Protein AF-0000000082281741 (afdb_homodimer)

Nearest PDB structures (foldseek):
  3d2l-assembly1_A  TM=8.252E-01  e=4.828E-19  Exiguobacterium sibiricum 255-15
  1y8c-assembly1_A  TM=8.199E-01  e=1.446E-18  Clostridium acetobutylicum ATCC 824
  4hh4-assembly1_D  TM=7.734E-01  e=7.490E-18  Streptomyces caelestis
  4hgy-assembly1_E  TM=8.085E-01  e=3.233E-17  Streptomyces caelestis
  3tma-assembly1_A  TM=6.496E-01  e=1.385E-07  Thermus thermophilus HB27

Solvent-accessible surface area (backbone atoms only — not comparable to full-atom values): 29990 Å² total; per-residue (Å²): 108,60,64,60,56,50,52,73,56,59,83,57,60,48,65,55,32,36,50,36,56,47,47,58,45,9,74,76,45,87,66,43,61,48,59,26,37,34,33,42,65,28,58,58,28,59,53,54,50,44,30,46,60,70,61,61,26,74,32,30,35,32,28,21,68,48,63,66,26,46,58,53,24,51,54,51,33,61,72,63,34,94,57,49,81,36,53,43,76,44,73,37,48,69,50,72,52,86,68,91,64,67,24,37,30,36,36,31,46,90,34,48,63,21,63,44,63,44,69,68,44,46,50,35,21,44,41,40,49,50,72,26,38,37,88,63,13,32,39,39,38,30,33,66,25,33,58,52,52,32,35,40,82,63,46,62,61,43,63,54,74,42,78,32,60,41,101,82,68,44,80,42,26,37,37,38,36,32,47,42,43,79,78,41,51,68,40,53,64,66,31,33,28,42,33,30,38,34,41,36,35,29,34,54,64,74,75,71,66,72,75,80,81,73,85,76,73,69,60,63,42,75,75,44,77,47,76,46,75,44,67,32,26,67,64,46,53,60,39,49,44,52,55,28,48,71,42,44,26,39,68,75,46,71,24,1,39,68,44,86,90,34,46,50,80,35,85,88,66,26,64,24,33,27,39,37,28,30,39,46,69,77,79,68,73,80,118,106,59,67,60,55,50,53,73,57,59,82,56,60,49,67,55,30,36,51,36,56,46,47,58,46,10,74,76,45,86,66,44,60,48,58,26,39,37,32,41,64,28,57,59,28,60,53,54,50,44,29,46,60,70,61,60,25,75,31,30,35,30,27,21,69,48,64,67,26,46,56,53,24,52,55,51,33,61,73,63,33,94,58,47,80,36,53,43,75,44,73,39,47,69,51,70,53,85,66,90,63,67,22,37,31,37,37,32,46,90,33,48,64,22,64,43,61,45,70,69,44,46,49,35,22,44,38,40,49,52,72,27,38,37,90,62,13,32,39,38,38,33,34,65,25,33,60,53,51,30,35,39,79,63,47,60,61,44,62,53,73,41,78,33,59,42,101,84,67,44,80,42,26,37,39,37,36,34,47,42,42,80,79,40,52,68,41,52,64,66,31,31,28,42,33,31,38,34,41,37,35,29,36,54,64,74,76,71,66,72,76,79,82,74,83,75,71,70,58,64,44,75,75,42,75,47,74,45,74,44,66,31,28,67,63,45,53,60,40,50,44,50,56,29,46,72,42,42,26,40,70,75,46,70,22,1,38,68,44,83,91,35,48,50,81,35,84,86,67,26,66,24,33,27,39,36,28,30,37,46,71,78,77,73,69,74,120

Sequence (574 aa):
MPALYDLAFGYRNYEEEVEFLIEQHQLLHDGKAPQRVLELAAGPARHCLTALQQSYVPAATALDVSSEMKEYALELAEEALKDVTALEYVTADMTNFVLDTRFDSAWILLGSLQHLTTNEQVLSCLQCIHNVLEKDGTLIVELPHPREIFSLVECTRNGWEIPLEDEDGNTSGELKIVWGDDNDDFDPIRQVRQFTISMELIENDKDGDDDTKLTKSSRLGTIQSVREVVPMRHFTSQEMDVLARISGFEVVSLHGALARGVDVNDDDEAFRLVCVLQKKGKVVKSVMPALYDLAFGYRNYEEEVEFLIEQHQLLHDGKAPQRVLELAAGPARHCLTALQQSYVPAATALDVSSEMKEYALELAEEALKDVTALEYVTADMTNFVLDTRFDSAWILLGSLQHLTTNEQVLSCLQCIHNVLEKDGTLIVELPHPREIFSLVECTRNGWEIPLEDEDGNTSGELKIVWGDDNDDFDPIRQVRQFTISMELIENDKDGDDDTKLTKSSRLGTIQSVREVVPMRHFTSQEMDVLARISGFEVVSLHGALARGVDVNDDDEAFRLVCVLQKKGKVVKSV

Radius of gyration: 29.22 Å; Cα contacts (8 Å, |Δi|>4): 1217; chains: 2; bounding box: 52×99×88 Å

pLDDT: mean 83.91, std 19.67, range [17.38, 98.94]

Secondary structure (DSSP, 8-state):
-HHHHHHHTTTS-HHHHHHHHHHHHHHHTTTPPPSEEEEES-TTTHHHHHHHHTTS-SEEEEEES-HHHHHHHHHHHHHH-S-GGGEEEEE--TTS---SS-EEEEEE-TTGGGG--SHHHHHHHHHHHHHHEEEEEEEEEEEE-HHHHHTGGG---EEEEEEEEPTTS-EEEEEEEEE--TT--EETTTTEEEEEEEEEEEEE---------S-----EEEEEEEEEEEEEE---HHHHHHHHHHTTEEEEEEESSSSTT--TT-TTT--EEEEEEEE--------/-HHHHHHHTTTS-HHHHHHHHHHHHHHHTTTPPPSEEEEES-TTTHHHHHHHHTTS-SEEEEEES-HHHHHHHHHHHHHH-S-GGGEEEEE--TTS---SS-EEEEEE-TTGGGG--SHHHHHHHHHHHHHHEEEEEEEEEEEE-HHHHHTGGG---EEEEEEEEPTTS-EEEEEEEEE--TT--EETTTTEEEEEEEEEEEEE---------S-----EEEEEEEEEEEEEE---HHHHHHHHHHTTEEEEEEESSSSTT--TT-TTT--EEEEEEEE--------

Foldseek 3Di:
DLVLVVLQCVPDDLLQLLVLQQVLLCVQVVNDGKQEEEEELCQLVSNVLSCQLVVSYQAYEYEEQDPVSVVNNLVVLVVRHPDSRSYHYYNDDLLDDDDPAATQEYEYDPANLQLQQALSSLLSNLLRNLVRYDAFGKYKYKHFQCVCLVVVLPPDWDKDKDFDADPVRHRFWIKIWTWADNPWDADPVSQKTFIKIKIWTWGQPPPPPPPDPDDPPRPRDRPDIDIDTGITHHDHPVRVQVSQVVNQKHFPDWAQDSHPPGRCPDPPRRRIIMTMITGHPDPPPPD/DLVLVVLQCVPDDLLQLLVLQQVLLCVQVVNDGKQEEEEELCQLVSNVLSCQLVVSYQAYEYEEQDPVSVVNNLVVLVVRHPDSRSYHYYNDDLLDDDDPAATQEYEADPANLQLQQALSSLLSNLLRNLVRYDAFGKYKYKHFQCVCLVVVLVPDFDKDKDFDADPVRHRFWIKIWTWADNPWDADPVSQKTFIKIKIWIWGQPPPPPPPDPDDPPRPRDGPDIDIDTGITHHDDPVRVQVSQVVSQKHFPDWAQDSHPPGRCPDPPRRRIIMTMITGHPDPPPPD

Organism: NCBI:txid303405

Structure (mmCIF, N/CA/C/O backbone):
data_AF-0000000082281741-model_v1
#
loop_
_entity.id
_entity.type
_entity.pdbx_description
1 polymer 'Type 11 methyltransferase'
#
loop_
_atom_site.group_PDB
_atom_site.id
_atom_site.type_symbol
_atom_site.label_atom_id
_atom_site.label_alt_id
_atom_site.label_comp_id
_atom_site.label_asym_id
_atom_site.label_entity_id
_atom_site.label_seq_id
_atom_site.pdbx_PDB_ins_code
_atom_site.Cartn_x
_atom_site.Cartn_y
_atom_site.Cartn_z
_atom_site.occupancy
_atom_site.B_iso_or_equiv
_atom_site.auth_seq_id
_atom_site.auth_comp_id
_atom_site.auth_asym_id
_atom_site.auth_atom_id
_atom_site.pdbx_PDB_model_num
ATOM 1 N N . MET A 1 1 ? -6.793 -21.438 -27.438 1 63.88 1 MET A N 1
ATOM 2 C CA . MET A 1 1 ? -6.488 -20.234 -26.641 1 63.88 1 MET A CA 1
ATOM 3 C C . MET A 1 1 ? -5.66 -20.594 -25.422 1 63.88 1 MET A C 1
ATOM 5 O O . MET A 1 1 ? -4.625 -19.984 -25.156 1 63.88 1 MET A O 1
ATOM 9 N N . PRO A 1 2 ? -6.051 -21.781 -24.891 1 64.81 2 PRO A N 1
ATOM 10 C CA . PRO A 1 2 ? -5.234 -22.188 -23.734 1 64.81 2 PRO A CA 1
ATOM 11 C C . PRO A 1 2 ? -3.803 -22.547 -24.141 1 64.81 2 PRO A C 1
ATOM 13 O O . PRO A 1 2 ? -2.855 -22.172 -23.438 1 64.81 2 PRO A O 1
ATOM 16 N N . ALA A 1 3 ? -3.732 -23.219 -25.234 1 64.5 3 ALA A N 1
ATOM 17 C CA . ALA A 1 3 ? -2.404 -23.641 -25.672 1 64.5 3 ALA A CA 1
ATOM 18 C C . ALA A 1 3 ? -1.533 -22.422 -26 1 64.5 3 ALA A C 1
ATOM 20 O O . ALA A 1 3 ? -0.336 -22.422 -25.703 1 64.5 3 ALA A O 1
ATOM 21 N N . LEU A 1 4 ? -2.131 -21.453 -26.594 1 64.62 4 LEU A N 1
ATOM 22 C CA . LEU A 1 4 ? -1.403 -20.234 -26.953 1 64.62 4 LEU A CA 1
ATOM 23 C C . LEU A 1 4 ? -0.935 -19.5 -25.688 1 64.62 4 LEU A C 1
ATOM 25 O O . LEU A 1 4 ? 0.209 -19.047 -25.625 1 64.62 4 LEU A O 1
ATOM 29 N N . TYR A 1 5 ? -1.75 -19.484 -24.703 1 66.06 5 TYR A N 1
ATOM 30 C CA . TYR A 1 5 ? -1.398 -18.859 -23.438 1 66.06 5 TYR A CA 1
ATOM 31 C C . TYR A 1 5 ? -0.256 -19.609 -22.75 1 66.06 5 TYR A C 1
ATOM 33 O O . TYR A 1 5 ? 0.655 -18.984 -22.203 1 66.06 5 TYR A O 1
ATOM 41 N N . ASP A 1 6 ? -0.407 -20.875 -22.891 1 70.5 6 ASP A N 1
ATOM 42 C CA . ASP A 1 6 ? 0.619 -21.703 -22.266 1 70.5 6 ASP A CA 1
ATOM 43 C C . ASP A 1 6 ? 1.979 -21.484 -22.922 1 70.5 6 ASP A C 1
ATOM 45 O O . ASP A 1 6 ? 3.008 -21.469 -22.25 1 70.5 6 ASP A O 1
ATOM 49 N N . LEU A 1 7 ? 1.894 -21.312 -24.219 1 64.81 7 LEU A N 1
ATOM 50 C CA . LEU A 1 7 ? 3.117 -21.094 -24.984 1 64.81 7 LEU A CA 1
ATOM 51 C C . LEU A 1 7 ? 3.771 -19.766 -24.594 1 64.81 7 LEU A C 1
ATOM 53 O O . LEU A 1 7 ? 5 -19.656 -24.594 1 64.81 7 LEU A O 1
ATOM 57 N N . ALA A 1 8 ? 2.975 -18.875 -24.172 1 63.34 8 ALA A N 1
ATOM 58 C CA . ALA A 1 8 ? 3.473 -17.547 -23.812 1 63.34 8 ALA A CA 1
ATOM 59 C C . ALA A 1 8 ? 4.418 -17.625 -22.625 1 63.34 8 ALA A C 1
ATOM 61 O O . ALA A 1 8 ? 5.344 -16.812 -22.5 1 63.34 8 ALA A O 1
ATOM 62 N N . PHE A 1 9 ? 4.254 -18.656 -21.812 1 66.44 9 PHE A N 1
ATOM 63 C CA . PHE A 1 9 ? 5.059 -18.797 -20.594 1 66.44 9 PHE A CA 1
ATOM 64 C C . PHE A 1 9 ? 6.004 -19.984 -20.703 1 66.44 9 PHE A C 1
ATOM 66 O O . PHE A 1 9 ? 6.574 -20.422 -19.703 1 66.44 9 PHE A O 1
ATOM 73 N N . GLY A 1 10 ? 6.137 -20.516 -21.922 1 67.19 10 GLY A N 1
ATOM 74 C CA . GLY A 1 10 ? 6.941 -21.703 -22.172 1 67.19 10 GLY A CA 1
ATOM 75 C C . GLY A 1 10 ? 8.43 -21.469 -21.953 1 67.19 10 GLY A C 1
ATOM 76 O O . GLY A 1 10 ? 9.188 -22.422 -21.781 1 67.19 10 GLY A O 1
ATOM 77 N N . TYR A 1 11 ? 8.836 -20.203 -21.828 1 67.19 11 TYR A N 1
ATOM 78 C CA . TYR A 1 11 ? 10.25 -19.875 -21.688 1 67.19 11 TYR A CA 1
ATOM 79 C C . TYR A 1 11 ? 10.711 -20 -20.25 1 67.19 11 TYR A C 1
ATOM 81 O O . TYR A 1 11 ? 11.914 -19.969 -19.969 1 67.19 11 TYR A O 1
ATOM 89 N N . ARG A 1 12 ? 9.828 -20.297 -19.438 1 81.56 12 ARG A N 1
ATOM 90 C CA . ARG A 1 12 ? 10.172 -20.297 -18.016 1 81.56 12 ARG A CA 1
ATOM 91 C C . ARG A 1 12 ? 10.812 -21.625 -17.625 1 81.56 12 ARG A C 1
ATOM 93 O O . ARG A 1 12 ? 10.516 -22.672 -18.203 1 81.56 12 ARG A O 1
ATOM 100 N N . ASN A 1 13 ? 11.758 -21.578 -16.75 1 90.94 13 ASN A N 1
ATOM 101 C CA . ASN A 1 13 ? 12.367 -22.766 -16.156 1 90.94 13 ASN A CA 1
ATOM 102 C C . ASN A 1 13 ? 11.578 -23.25 -14.953 1 90.94 13 ASN A C 1
ATOM 104 O O . ASN A 1 13 ? 11.953 -22.984 -13.812 1 90.94 13 ASN A O 1
ATOM 108 N N . TYR A 1 14 ? 10.57 -24.078 -15.25 1 94.5 14 TYR A N 1
ATOM 109 C CA . TYR A 1 14 ? 9.633 -24.5 -14.219 1 94.5 14 TYR A CA 1
ATOM 110 C C . TYR A 1 14 ? 10.328 -25.375 -13.172 1 94.5 14 TYR A C 1
ATOM 112 O O . TYR A 1 14 ? 9.969 -25.328 -11.992 1 94.5 14 TYR A O 1
ATOM 120 N N . GLU A 1 15 ? 11.297 -26.172 -13.594 1 95.44 15 GLU A N 1
ATOM 121 C CA . GLU A 1 15 ? 12.016 -27 -12.648 1 95.44 15 GLU A CA 1
ATOM 122 C C . GLU A 1 15 ? 12.727 -26.156 -11.586 1 95.44 15 GLU A C 1
ATOM 124 O O . GLU A 1 15 ? 12.562 -26.391 -10.391 1 95.44 15 GLU A O 1
ATOM 129 N N . GLU A 1 16 ? 13.406 -25.172 -12.047 1 96 16 GLU A N 1
ATOM 130 C CA . GLU A 1 16 ? 14.117 -24.281 -11.125 1 96 16 GLU A CA 1
ATOM 131 C C . GLU A 1 16 ? 13.148 -23.516 -10.242 1 96 16 GLU A C 1
ATOM 133 O O . GLU A 1 16 ? 13.391 -23.344 -9.047 1 96 16 GLU A O 1
ATOM 138 N N . GLU A 1 17 ? 12.117 -23.031 -10.844 1 97.75 17 GLU A N 1
ATOM 139 C CA . GLU A 1 17 ? 11.125 -22.25 -10.102 1 97.75 17 GLU A CA 1
ATOM 140 C C . GLU A 1 17 ? 10.461 -23.094 -9.016 1 97.75 17 GLU A C 1
ATOM 142 O O . GLU A 1 17 ? 10.289 -22.641 -7.883 1 97.75 17 GLU A O 1
ATOM 147 N N . VAL A 1 18 ? 10.148 -24.312 -9.359 1 98.25 18 VAL A N 1
ATOM 148 C CA . VAL A 1 18 ? 9.492 -25.188 -8.398 1 98.25 18 VAL A CA 1
ATOM 149 C C . VAL A 1 18 ? 10.469 -25.562 -7.285 1 98.25 18 VAL A C 1
ATOM 151 O O . VAL A 1 18 ? 10.094 -25.625 -6.113 1 98.25 18 VAL A O 1
ATOM 154 N N . GLU A 1 19 ? 11.734 -25.797 -7.66 1 97.94 19 GLU A N 1
ATOM 155 C CA . GLU A 1 19 ? 12.75 -26.062 -6.641 1 97.94 19 GLU A CA 1
ATOM 156 C C . GLU A 1 19 ? 12.812 -24.906 -5.629 1 97.94 19 GLU A C 1
ATOM 158 O O . GLU A 1 19 ? 12.891 -25.141 -4.422 1 97.94 19 GLU A O 1
ATOM 163 N N . PHE A 1 20 ? 12.805 -23.734 -6.137 1 98.38 20 PHE A N 1
ATOM 164 C CA . PHE A 1 20 ? 12.812 -22.547 -5.281 1 98.38 20 PHE A CA 1
ATOM 165 C C . PHE A 1 20 ? 11.602 -22.531 -4.359 1 98.38 20 PHE A C 1
ATOM 167 O O . PHE A 1 20 ? 11.734 -22.297 -3.156 1 98.38 20 PHE A O 1
ATOM 174 N N . LEU A 1 21 ? 10.406 -22.75 -4.91 1 98.75 21 LEU A N 1
ATOM 175 C CA . LEU A 1 21 ? 9.172 -22.734 -4.141 1 98.75 21 LEU A CA 1
ATOM 176 C C . LEU A 1 21 ? 9.234 -23.75 -3.004 1 98.75 21 LEU A C 1
ATOM 178 O O . LEU A 1 21 ? 8.891 -23.438 -1.862 1 98.75 21 LEU A O 1
ATOM 182 N N . ILE A 1 22 ? 9.688 -24.969 -3.34 1 98.62 22 ILE A N 1
ATOM 183 C CA . ILE A 1 22 ? 9.781 -26.062 -2.369 1 98.62 22 ILE A CA 1
ATOM 184 C C . ILE A 1 22 ? 10.805 -25.703 -1.292 1 98.62 22 ILE A C 1
ATOM 186 O O . ILE A 1 22 ? 10.547 -25.875 -0.099 1 98.62 22 ILE A O 1
ATOM 190 N N . GLU A 1 23 ? 11.875 -25.156 -1.721 1 98.31 23 GLU A N 1
ATOM 191 C CA . GLU A 1 23 ? 12.953 -24.797 -0.797 1 98.31 23 GLU A CA 1
ATOM 192 C C . GLU A 1 23 ? 12.492 -23.719 0.195 1 98.31 23 GLU A C 1
ATOM 194 O O . GLU A 1 23 ? 12.844 -23.781 1.375 1 98.31 23 GLU A O 1
ATOM 199 N N . GLN A 1 24 ? 11.766 -22.734 -0.29 1 98.25 24 GLN A N 1
ATOM 200 C CA . GLN A 1 24 ? 11.281 -21.688 0.598 1 98.25 24 GLN A CA 1
ATOM 201 C C . GLN A 1 24 ? 10.383 -22.25 1.69 1 98.25 24 GLN A C 1
ATOM 203 O O . GLN A 1 24 ? 10.438 -21.812 2.84 1 98.25 24 GLN A O 1
ATOM 208 N N . HIS A 1 25 ? 9.547 -23.188 1.324 1 98.38 25 HIS A N 1
ATOM 209 C CA . HIS A 1 25 ? 8.727 -23.859 2.328 1 98.38 25 HIS A CA 1
ATOM 210 C C . HIS A 1 25 ? 9.594 -24.641 3.305 1 98.38 25 HIS A C 1
ATOM 212 O O . HIS A 1 25 ? 9.391 -24.562 4.52 1 98.38 25 HIS A O 1
ATOM 218 N N . GLN A 1 26 ? 10.57 -25.375 2.803 1 98.12 26 GLN A N 1
ATOM 219 C CA . GLN A 1 26 ? 11.43 -26.219 3.619 1 98.12 26 GLN A CA 1
ATOM 220 C C . GLN A 1 26 ? 12.195 -25.391 4.648 1 98.12 26 GLN A C 1
ATOM 222 O O . GLN A 1 26 ? 12.398 -25.844 5.777 1 98.12 26 GLN A O 1
ATOM 227 N N . LEU A 1 27 ? 12.633 -24.25 4.227 1 97.38 27 LEU A N 1
ATOM 228 C CA . LEU A 1 27 ? 13.391 -23.375 5.113 1 97.38 27 LEU A CA 1
ATOM 229 C C . LEU A 1 27 ? 12.586 -23.031 6.359 1 97.38 27 LEU A C 1
ATOM 231 O O . LEU A 1 27 ? 13.148 -22.828 7.434 1 97.38 27 LEU A O 1
ATOM 235 N N . LEU A 1 28 ? 11.242 -23.031 6.219 1 96.81 28 LEU A N 1
ATOM 236 C CA . LEU A 1 28 ? 10.375 -22.625 7.316 1 96.81 28 LEU A CA 1
ATOM 237 C C . LEU A 1 28 ? 9.82 -23.828 8.055 1 96.81 28 LEU A C 1
ATOM 239 O O . LEU A 1 28 ? 9.117 -23.688 9.055 1 96.81 28 LEU A O 1
ATOM 243 N N . HIS A 1 29 ? 10.133 -25.031 7.516 1 97.12 29 HIS A N 1
ATOM 244 C CA . HIS A 1 29 ? 9.547 -26.234 8.086 1 97.12 29 HIS A CA 1
ATOM 245 C C . HIS A 1 29 ? 10.609 -27.297 8.352 1 97.12 29 HIS A C 1
ATOM 247 O O . HIS A 1 29 ? 10.398 -28.484 8.086 1 97.12 29 HIS A O 1
ATOM 253 N N . ASP A 1 30 ? 11.75 -26.891 8.852 1 96.44 30 ASP A N 1
ATOM 254 C CA . ASP A 1 30 ? 12.836 -27.766 9.297 1 96.44 30 ASP A CA 1
ATOM 255 C C . ASP A 1 30 ? 13.242 -28.75 8.203 1 96.44 30 ASP A C 1
ATOM 257 O O . ASP A 1 30 ? 13.422 -29.938 8.461 1 96.44 30 ASP A O 1
ATOM 261 N N . GLY A 1 31 ? 13.148 -28.266 6.977 1 96.62 31 GLY A N 1
ATOM 262 C CA . GLY A 1 31 ? 13.633 -29.062 5.855 1 96.62 31 GLY A CA 1
ATOM 263 C C . GLY A 1 31 ? 12.578 -29.984 5.281 1 96.62 31 GLY A C 1
ATOM 264 O O . GLY A 1 31 ? 12.82 -30.672 4.285 1 96.62 31 GLY A O 1
ATOM 265 N N . LYS A 1 32 ? 11.414 -29.969 5.859 1 97.12 32 LYS A N 1
ATOM 266 C CA . LYS A 1 32 ? 10.352 -30.859 5.391 1 97.12 32 LYS A CA 1
ATOM 267 C C . LYS A 1 32 ? 9.641 -30.266 4.176 1 97.12 32 LYS A C 1
ATOM 269 O O . LYS A 1 32 ? 9.234 -29.094 4.195 1 97.12 32 LYS A O 1
ATOM 274 N N . ALA A 1 33 ? 9.547 -31.047 3.148 1 97.31 33 ALA A N 1
ATOM 275 C CA . ALA A 1 33 ? 8.828 -30.625 1.95 1 97.31 33 ALA A CA 1
ATOM 276 C C . ALA A 1 33 ? 7.32 -30.594 2.199 1 97.31 33 ALA A C 1
ATOM 278 O O . ALA A 1 33 ? 6.82 -31.297 3.084 1 97.31 33 ALA A O 1
ATOM 279 N N . PRO A 1 34 ? 6.645 -29.766 1.442 1 98.44 34 PRO A N 1
ATOM 280 C CA . PRO A 1 34 ? 5.184 -29.812 1.561 1 98.44 34 PRO A CA 1
ATOM 281 C C . PRO A 1 34 ? 4.594 -31.125 1.049 1 98.44 34 PRO A C 1
ATOM 283 O O . PRO A 1 34 ? 5.09 -31.688 0.069 1 98.44 34 PRO A O 1
ATOM 286 N N . GLN A 1 35 ? 3.582 -31.562 1.74 1 98.12 35 GLN A N 1
ATOM 287 C CA . GLN A 1 35 ? 2.902 -32.781 1.328 1 98.12 35 GLN A CA 1
ATOM 288 C C . GLN A 1 35 ? 1.848 -32.5 0.264 1 98.12 35 GLN A C 1
ATOM 290 O O . GLN A 1 35 ? 1.631 -33.312 -0.639 1 98.12 35 GLN A O 1
ATOM 295 N N . ARG A 1 36 ? 1.188 -31.391 0.417 1 98.56 36 ARG A N 1
ATOM 296 C CA . ARG A 1 36 ? 0.162 -30.953 -0.524 1 98.56 36 ARG A CA 1
ATOM 297 C C . ARG A 1 36 ? 0.312 -29.469 -0.847 1 98.56 36 ARG A C 1
ATOM 299 O O . ARG A 1 36 ? 0.485 -28.656 0.055 1 98.56 36 ARG A O 1
ATOM 306 N N . VAL A 1 37 ? 0.278 -29.141 -2.1 1 98.88 37 VAL A N 1
ATOM 307 C CA . VAL A 1 37 ? 0.406 -27.75 -2.502 1 98.88 37 VAL A CA 1
ATOM 308 C C . VAL A 1 37 ? -0.838 -27.312 -3.273 1 98.88 37 VAL A C 1
ATOM 310 O O . VAL A 1 37 ? -1.529 -28.156 -3.865 1 98.88 37 VAL A O 1
ATOM 313 N N . LEU A 1 38 ? -1.163 -26.047 -3.154 1 98.94 38 LEU A N 1
ATOM 314 C CA . LEU A 1 38 ? -2.266 -25.422 -3.865 1 98.94 38 LEU A CA 1
ATOM 315 C C . LEU A 1 38 ? -1.756 -24.312 -4.785 1 98.94 38 LEU A C 1
ATOM 317 O O . LEU A 1 38 ? -1.051 -23.406 -4.336 1 98.94 38 LEU A O 1
ATOM 321 N N . GLU A 1 39 ? -1.978 -24.438 -6.047 1 98.88 39 GLU A N 1
ATOM 322 C CA . GLU A 1 39 ? -1.664 -23.375 -6.996 1 98.88 39 GLU A CA 1
ATOM 323 C C . GLU A 1 39 ? -2.928 -22.641 -7.441 1 98.88 39 GLU A C 1
ATOM 325 O O . GLU A 1 39 ? -3.84 -23.25 -8 1 98.88 39 GLU A O 1
ATOM 330 N N . LEU A 1 40 ? -3.012 -21.344 -7.102 1 98.75 40 LEU A N 1
ATOM 331 C CA . LEU A 1 40 ? -4.16 -20.531 -7.48 1 98.75 40 LEU A CA 1
ATOM 332 C C . LEU A 1 40 ? -3.896 -19.797 -8.797 1 98.75 40 LEU A C 1
ATOM 334 O O . LEU A 1 40 ? -2.758 -19.406 -9.078 1 98.75 40 LEU A O 1
ATOM 338 N N . ALA A 1 41 ? -5.059 -19.516 -9.547 1 97.62 41 ALA A N 1
ATOM 339 C CA . ALA A 1 41 ? -4.918 -18.969 -10.891 1 97.62 41 ALA A CA 1
ATOM 340 C C . ALA A 1 41 ? -3.875 -19.734 -11.695 1 97.62 41 ALA A C 1
ATOM 342 O O . ALA A 1 41 ? -2.963 -19.141 -12.273 1 97.62 41 ALA A O 1
ATOM 343 N N . ALA A 1 42 ? -4.066 -21.047 -11.812 1 97 42 ALA A N 1
ATOM 344 C CA . ALA A 1 42 ? -2.998 -21.984 -12.172 1 97 42 ALA A CA 1
ATOM 345 C C . ALA A 1 42 ? -2.832 -22.062 -13.688 1 97 42 ALA A C 1
ATOM 347 O O . ALA A 1 42 ? -1.812 -22.547 -14.18 1 97 42 ALA A O 1
ATOM 348 N N . GLY A 1 43 ? -3.836 -21.641 -14.461 1 94.5 43 GLY A N 1
ATOM 349 C CA . GLY A 1 43 ? -3.771 -21.891 -15.891 1 94.5 43 GLY A CA 1
ATOM 350 C C . GLY A 1 43 ? -3.537 -23.344 -16.234 1 94.5 43 GLY A C 1
ATOM 351 O O . GLY A 1 43 ? -4.277 -24.219 -15.773 1 94.5 43 GLY A O 1
ATOM 352 N N . PRO A 1 44 ? -2.506 -23.656 -16.906 1 92.81 44 PRO A N 1
ATOM 353 C CA . PRO A 1 44 ? -2.23 -25.047 -17.234 1 92.81 44 PRO A CA 1
ATOM 354 C C . PRO A 1 44 ? -1.545 -25.797 -16.094 1 92.81 44 PRO A C 1
ATOM 356 O O . PRO A 1 44 ? -1.145 -26.953 -16.266 1 92.81 44 PRO A O 1
ATOM 359 N N . ALA A 1 45 ? -1.338 -25.172 -14.977 1 96.19 45 ALA A N 1
ATOM 360 C CA . ALA A 1 45 ? -0.827 -25.766 -13.742 1 96.19 45 ALA A CA 1
ATOM 361 C C . ALA A 1 45 ? 0.588 -26.312 -13.938 1 96.19 45 ALA A C 1
ATOM 363 O O . ALA A 1 45 ? 0.92 -27.391 -13.445 1 96.19 45 ALA A O 1
ATOM 364 N N . ARG A 1 46 ? 1.416 -25.562 -14.648 1 95.19 46 ARG A N 1
ATOM 365 C CA . ARG A 1 46 ? 2.758 -26.031 -14.984 1 95.19 46 ARG A CA 1
ATOM 366 C C . ARG A 1 46 ? 3.605 -26.203 -13.734 1 95.19 46 ARG A C 1
ATOM 368 O O . ARG A 1 46 ? 4.418 -27.141 -13.664 1 95.19 46 ARG A O 1
ATOM 375 N N . HIS A 1 47 ? 3.441 -25.359 -12.742 1 97.81 47 HIS A N 1
ATOM 376 C CA . HIS A 1 47 ? 4.242 -25.484 -11.531 1 97.81 47 HIS A CA 1
ATOM 377 C C . HIS A 1 47 ? 3.826 -26.703 -10.719 1 97.81 47 HIS A C 1
ATOM 379 O O . HIS A 1 47 ? 4.68 -27.469 -10.273 1 97.81 47 HIS A O 1
ATOM 385 N N . CYS A 1 48 ? 2.529 -26.938 -10.539 1 97.56 48 CYS A N 1
ATOM 386 C CA . CYS A 1 48 ? 2.045 -28.141 -9.859 1 97.56 48 CYS A CA 1
ATOM 387 C C . CYS A 1 48 ? 2.48 -29.391 -10.594 1 97.56 48 CYS A C 1
ATOM 389 O O . CYS A 1 48 ? 2.947 -30.359 -9.969 1 97.56 48 CYS A O 1
ATOM 391 N N . LEU A 1 49 ? 2.312 -29.375 -11.914 1 97.25 49 LEU A N 1
ATOM 392 C CA . LEU A 1 49 ? 2.674 -30.531 -12.719 1 97.25 49 LEU A CA 1
ATOM 393 C C . LEU A 1 49 ? 4.156 -30.859 -12.562 1 97.25 49 LEU A C 1
ATOM 395 O O . LEU A 1 49 ? 4.52 -32.031 -12.375 1 97.25 49 LEU A O 1
ATOM 399 N N . THR A 1 50 ? 4.973 -29.797 -12.617 1 97.12 50 THR A N 1
ATOM 400 C CA . THR A 1 50 ? 6.414 -29.984 -12.461 1 97.12 50 THR A CA 1
ATOM 401 C C . THR A 1 50 ? 6.742 -30.516 -11.07 1 97.12 50 THR A C 1
ATOM 403 O O . THR A 1 50 ? 7.566 -31.422 -10.93 1 97.12 50 THR A O 1
ATOM 406 N N . ALA A 1 51 ? 6.117 -30.016 -10.039 1 98.19 51 ALA A N 1
ATOM 407 C CA . ALA A 1 51 ? 6.348 -30.469 -8.672 1 98.19 51 ALA A CA 1
ATOM 408 C C . ALA A 1 51 ? 6.02 -31.953 -8.516 1 98.19 51 ALA A C 1
ATOM 410 O O . ALA A 1 51 ? 6.754 -32.688 -7.863 1 98.19 51 ALA A O 1
ATOM 411 N N . LEU A 1 52 ? 4.906 -32.375 -9.133 1 98.12 52 LEU A N 1
ATOM 412 C CA . LEU A 1 52 ? 4.469 -33.75 -9.078 1 98.12 52 LEU A CA 1
ATOM 413 C C . LEU A 1 52 ? 5.395 -34.656 -9.898 1 98.12 52 LEU A C 1
ATOM 415 O O . LEU A 1 52 ? 5.793 -35.719 -9.438 1 98.12 52 LEU A O 1
ATOM 419 N N . GLN A 1 53 ? 5.73 -34.188 -11.07 1 96.25 53 GLN A N 1
ATOM 420 C CA . GLN A 1 53 ? 6.574 -34.938 -11.984 1 96.25 53 GLN A CA 1
ATOM 421 C C . GLN A 1 53 ? 7.938 -35.219 -11.359 1 96.25 53 GLN A C 1
ATOM 423 O O . GLN A 1 53 ? 8.484 -36.312 -11.516 1 96.25 53 GLN A O 1
ATOM 428 N N . GLN A 1 54 ? 8.453 -34.25 -10.656 1 95.31 54 GLN A N 1
ATOM 429 C CA . GLN A 1 54 ? 9.773 -34.344 -10.039 1 95.31 54 GLN A CA 1
ATOM 430 C C . GLN A 1 54 ? 9.68 -35 -8.664 1 95.31 54 GLN A C 1
ATOM 432 O O . GLN A 1 54 ? 10.688 -35.156 -7.973 1 95.31 54 GLN A O 1
ATOM 437 N N . SER A 1 55 ? 8.531 -35.375 -8.258 1 96.25 55 SER A N 1
ATOM 438 C CA . SER A 1 55 ? 8.25 -36.031 -6.992 1 96.25 55 SER A CA 1
ATOM 439 C C . SER A 1 55 ? 8.648 -35.156 -5.809 1 96.25 55 SER A C 1
ATOM 441 O O . SER A 1 55 ? 9.141 -35.656 -4.797 1 96.25 55 SER A O 1
ATOM 443 N N . TYR A 1 56 ? 8.57 -33.844 -6.051 1 96.25 56 TYR A N 1
ATOM 444 C CA . TYR A 1 56 ? 8.828 -32.906 -4.945 1 96.25 56 TYR A CA 1
ATOM 445 C C . TYR A 1 56 ? 7.672 -32.938 -3.947 1 96.25 56 TYR A C 1
ATOM 447 O O . TYR A 1 56 ? 7.867 -32.625 -2.764 1 96.25 56 TYR A O 1
ATOM 455 N N . VAL A 1 57 ? 6.453 -33.156 -4.441 1 97.56 57 VAL A N 1
ATOM 456 C CA . VAL A 1 57 ? 5.258 -33.25 -3.609 1 97.56 57 VAL A CA 1
ATOM 457 C C . VAL A 1 57 ? 4.422 -34.469 -4.035 1 97.56 57 VAL A C 1
ATOM 459 O O . VAL A 1 57 ? 4.391 -34.812 -5.215 1 97.56 57 VAL A O 1
ATOM 462 N N . PRO A 1 58 ? 3.758 -35.062 -3.086 1 97.56 58 PRO A N 1
ATOM 463 C CA . PRO A 1 58 ? 2.945 -36.219 -3.438 1 97.56 58 PRO A CA 1
ATOM 464 C C . PRO A 1 58 ? 1.598 -35.844 -4.047 1 97.56 58 PRO A C 1
ATOM 466 O O . PRO A 1 58 ? 1.012 -36.625 -4.797 1 97.56 58 PRO A O 1
ATOM 469 N N . ALA A 1 59 ? 1.097 -34.625 -3.684 1 98.25 59 ALA A N 1
ATOM 470 C CA . ALA A 1 59 ? -0.224 -34.25 -4.16 1 98.25 59 ALA A CA 1
ATOM 471 C C . ALA A 1 59 ? -0.288 -32.719 -4.391 1 98.25 59 ALA A C 1
ATOM 473 O O . ALA A 1 59 ? 0.342 -31.953 -3.662 1 98.25 59 ALA A O 1
ATOM 474 N N . ALA A 1 60 ? -1.021 -32.375 -5.363 1 98.62 60 ALA A N 1
ATOM 475 C CA . ALA A 1 60 ? -1.189 -30.953 -5.695 1 98.62 60 ALA A CA 1
ATOM 476 C C . ALA A 1 60 ? -2.609 -30.672 -6.176 1 98.62 60 ALA A C 1
ATOM 478 O O . ALA A 1 60 ? -3.266 -31.547 -6.746 1 98.62 60 ALA A O 1
ATOM 479 N N . THR A 1 61 ? -3.092 -29.531 -5.852 1 98.81 61 THR A N 1
ATOM 480 C CA . THR A 1 61 ? -4.352 -29.016 -6.371 1 98.81 61 THR A CA 1
ATOM 481 C C . THR A 1 61 ? -4.129 -27.719 -7.145 1 98.81 61 THR A C 1
ATOM 483 O O . THR A 1 61 ? -3.4 -26.844 -6.688 1 98.81 61 THR A O 1
ATOM 486 N N . ALA A 1 62 ? -4.625 -27.688 -8.312 1 98.62 62 ALA A N 1
ATOM 487 C CA . ALA A 1 62 ? -4.645 -26.469 -9.117 1 98.62 62 ALA A CA 1
ATOM 488 C C . ALA A 1 62 ? -6.047 -25.875 -9.172 1 98.62 62 ALA A C 1
ATOM 490 O O . ALA A 1 62 ? -7.039 -26.594 -9.242 1 98.62 62 ALA A O 1
ATOM 491 N N . LEU A 1 63 ? -6.121 -24.578 -9.07 1 98.56 63 LEU A N 1
ATOM 492 C CA . LEU A 1 63 ? -7.402 -23.875 -9.078 1 98.56 63 LEU A CA 1
ATOM 493 C C . LEU A 1 63 ? -7.387 -22.734 -10.094 1 98.56 63 LEU A C 1
ATOM 495 O O . LEU A 1 63 ? -6.445 -21.938 -10.125 1 98.56 63 LEU A O 1
ATOM 499 N N . ASP A 1 64 ? -8.336 -22.703 -10.984 1 97.38 64 ASP A N 1
ATOM 500 C CA . ASP A 1 64 ? -8.516 -21.641 -11.969 1 97.38 64 ASP A CA 1
ATOM 501 C C . ASP A 1 64 ? -9.992 -21.469 -12.328 1 97.38 64 ASP A C 1
ATOM 503 O O . ASP A 1 64 ? -10.766 -22.422 -12.258 1 97.38 64 ASP A O 1
ATOM 507 N N . VAL A 1 65 ? -10.297 -20.234 -12.688 1 95.94 65 VAL A N 1
ATOM 508 C CA . VAL A 1 65 ? -11.695 -19.953 -13.008 1 95.94 65 VAL A CA 1
ATOM 509 C C . VAL A 1 65 ? -12.039 -20.516 -14.383 1 95.94 65 VAL A C 1
ATOM 511 O O . VAL A 1 65 ? -13.211 -20.766 -14.68 1 95.94 65 VAL A O 1
ATOM 514 N N . SER A 1 66 ? -11.086 -20.797 -15.227 1 91.25 66 SER A N 1
ATOM 515 C CA . SER A 1 66 ? -11.297 -21.188 -16.609 1 91.25 66 SER A CA 1
ATOM 516 C C . SER A 1 66 ? -11.445 -22.703 -16.734 1 91.25 66 SER A C 1
ATOM 518 O O . SER A 1 66 ? -10.492 -23.453 -16.516 1 91.25 66 SER A O 1
ATOM 520 N N . SER A 1 67 ? -12.562 -23.156 -17.25 1 92 67 SER A N 1
ATOM 521 C CA . SER A 1 67 ? -12.789 -24.578 -17.484 1 92 67 SER A CA 1
ATOM 522 C C . SER A 1 67 ? -11.93 -25.109 -18.625 1 92 67 SER A C 1
ATOM 524 O O . SER A 1 67 ? -11.523 -26.266 -18.625 1 92 67 SER A O 1
ATOM 526 N N . GLU A 1 68 ? -11.711 -24.25 -19.562 1 87.56 68 GLU A N 1
ATOM 527 C CA . GLU A 1 68 ? -10.852 -24.625 -20.688 1 87.56 68 GLU A CA 1
ATOM 528 C C . GLU A 1 68 ? -9.438 -24.953 -20.203 1 87.56 68 GLU A C 1
ATOM 530 O O . GLU A 1 68 ? -8.805 -25.875 -20.703 1 87.56 68 GLU A O 1
ATOM 535 N N . MET A 1 69 ? -8.984 -24.172 -19.312 1 91 69 MET A N 1
ATOM 536 C CA . MET A 1 69 ? -7.656 -24.422 -18.766 1 91 69 MET A CA 1
ATOM 537 C C . MET A 1 69 ? -7.613 -25.734 -18.016 1 91 69 MET A C 1
ATOM 539 O O . MET A 1 69 ? -6.613 -26.469 -18.062 1 91 69 MET A O 1
ATOM 543 N N . LYS A 1 70 ? -8.703 -26.062 -17.312 1 93.81 70 LYS A N 1
ATOM 544 C CA . LYS A 1 70 ? -8.781 -27.344 -16.609 1 93.81 70 LYS A CA 1
ATOM 545 C C . LYS A 1 70 ? -8.586 -28.516 -17.562 1 93.81 70 LYS A C 1
ATOM 547 O O . LYS A 1 70 ? -7.762 -29.391 -17.312 1 93.81 70 LYS A O 1
ATOM 552 N N . GLU A 1 71 ? -9.336 -28.5 -18.641 1 92.31 71 GLU A N 1
ATOM 553 C CA . GLU A 1 71 ? -9.266 -29.594 -19.609 1 92.31 71 GLU A CA 1
ATOM 554 C C . GLU A 1 71 ? -7.855 -29.734 -20.172 1 92.31 71 GLU A C 1
ATOM 556 O O . GLU A 1 71 ? -7.32 -30.844 -20.266 1 92.31 71 GLU A O 1
ATOM 561 N N . TYR A 1 72 ? -7.312 -28.594 -20.484 1 90.12 72 TYR A N 1
ATOM 562 C CA . TYR A 1 72 ? -5.961 -28.578 -21.047 1 90.12 72 TYR A CA 1
ATOM 563 C C . TYR A 1 72 ? -4.953 -29.094 -20.031 1 90.12 72 TYR A C 1
ATOM 565 O O . TYR A 1 72 ? -4.082 -29.906 -20.359 1 90.12 72 TYR A O 1
ATOM 573 N N . ALA A 1 73 ? -5.062 -28.656 -18.781 1 93.25 73 ALA A N 1
ATOM 574 C CA . ALA A 1 73 ? -4.156 -29.078 -17.719 1 93.25 73 ALA A CA 1
ATOM 575 C C . ALA A 1 73 ? -4.25 -30.578 -17.469 1 93.25 73 ALA A C 1
ATOM 577 O O . ALA A 1 73 ? -3.236 -31.234 -17.234 1 93.25 73 ALA A O 1
ATOM 578 N N . LEU A 1 74 ? -5.453 -31.109 -17.531 1 94.56 74 LEU A N 1
ATOM 579 C CA . LEU A 1 74 ? -5.656 -32.531 -17.297 1 94.56 74 LEU A CA 1
ATOM 580 C C . LEU A 1 74 ? -5.055 -33.375 -18.422 1 94.56 74 LEU A C 1
ATOM 582 O O . LEU A 1 74 ? -4.531 -34.469 -18.188 1 94.56 74 LEU A O 1
ATOM 586 N N . GLU A 1 75 ? -5.133 -32.875 -19.609 1 93.19 75 GLU A N 1
ATOM 587 C CA . GLU A 1 75 ? -4.465 -33.531 -20.734 1 93.19 75 GLU A CA 1
ATOM 588 C C . GLU A 1 75 ? -2.953 -33.594 -20.516 1 93.19 75 GLU A C 1
ATOM 590 O O . GLU A 1 75 ? -2.32 -34.625 -20.734 1 93.19 75 GLU A O 1
ATOM 595 N N . LEU A 1 76 ? -2.412 -32.469 -20.125 1 91.56 76 LEU A N 1
ATOM 596 C CA . LEU A 1 76 ? -0.984 -32.406 -19.828 1 91.56 76 LEU A CA 1
ATOM 597 C C . LEU A 1 76 ? -0.613 -33.375 -18.719 1 91.56 76 LEU A C 1
ATOM 599 O O . LEU A 1 76 ? 0.431 -34.031 -18.781 1 91.56 76 LEU A O 1
ATOM 603 N N . ALA A 1 77 ? -1.451 -33.469 -17.734 1 95.5 77 ALA A N 1
ATOM 604 C CA . ALA A 1 77 ? -1.204 -34.344 -16.594 1 95.5 77 ALA A CA 1
ATOM 605 C C . ALA A 1 77 ? -1.166 -35.781 -17.016 1 95.5 77 ALA A C 1
ATOM 607 O O . ALA A 1 77 ? -0.325 -36.562 -16.531 1 95.5 77 ALA A O 1
ATOM 608 N N . GLU A 1 78 ? -2.055 -36.188 -17.859 1 95.25 78 GLU A N 1
ATOM 609 C CA . GLU A 1 78 ? -2.123 -37.562 -18.359 1 95.25 78 GLU A CA 1
ATOM 610 C C . GLU A 1 78 ? -0.826 -37.969 -19.047 1 95.25 78 GLU A C 1
ATOM 612 O O . GLU A 1 78 ? -0.392 -39.125 -18.953 1 95.25 78 GLU A O 1
ATOM 617 N N . GLU A 1 79 ? -0.288 -37.031 -19.641 1 92.69 79 GLU A N 1
ATOM 618 C CA . GLU A 1 79 ? 0.94 -37.312 -20.375 1 92.69 79 GLU A CA 1
ATOM 619 C C . GLU A 1 79 ? 2.158 -37.281 -19.453 1 92.69 79 GLU A C 1
ATOM 621 O O . GLU A 1 79 ? 3.084 -38.094 -19.625 1 92.69 79 GLU A O 1
ATOM 626 N N . ALA A 1 80 ? 2.129 -36.406 -18.531 1 92.19 80 ALA A N 1
ATOM 627 C CA . ALA A 1 80 ? 3.338 -36.094 -17.781 1 92.19 80 ALA A CA 1
ATOM 628 C C . ALA A 1 80 ? 3.43 -36.938 -16.5 1 92.19 80 ALA A C 1
ATOM 630 O O . ALA A 1 80 ? 4.527 -37.188 -16.016 1 92.19 80 ALA A O 1
ATOM 631 N N . LEU A 1 81 ? 2.295 -37.312 -15.969 1 96.25 81 LEU A N 1
ATOM 632 C CA . LEU A 1 81 ? 2.314 -37.906 -14.625 1 96.25 81 LEU A CA 1
ATOM 633 C C . LEU A 1 81 ? 2.09 -39.406 -14.688 1 96.25 81 LEU A C 1
ATOM 635 O O . LEU A 1 81 ? 1.294 -39.906 -15.492 1 96.25 81 LEU A O 1
ATOM 639 N N . LYS A 1 82 ? 2.738 -40.125 -13.852 1 92.81 82 LYS A N 1
ATOM 640 C CA . LYS A 1 82 ? 2.494 -41.531 -13.703 1 92.81 82 LYS A CA 1
ATOM 641 C C . LYS A 1 82 ? 1.142 -41.812 -13.047 1 92.81 82 LYS A C 1
ATOM 643 O O . LYS A 1 82 ? 0.436 -42.75 -13.422 1 92.81 82 LYS A O 1
ATOM 648 N N . ASP A 1 83 ? 0.878 -41 -12.047 1 94.38 83 ASP A N 1
ATOM 649 C CA . ASP A 1 83 ? -0.402 -41.031 -11.344 1 94.38 83 ASP A CA 1
ATOM 650 C C . ASP A 1 83 ? -1.159 -39.719 -11.508 1 94.38 83 ASP A C 1
ATOM 652 O O . ASP A 1 83 ? -0.939 -38.781 -10.742 1 94.38 83 ASP A O 1
ATOM 656 N N . VAL A 1 84 ? -2.047 -39.656 -12.367 1 94.56 84 VAL A N 1
ATOM 657 C CA . VAL A 1 84 ? -2.775 -38.469 -12.727 1 94.56 84 VAL A CA 1
ATOM 658 C C . VAL A 1 84 ? -3.645 -38 -11.555 1 94.56 84 VAL A C 1
ATOM 660 O O . VAL A 1 84 ? -3.967 -36.812 -11.43 1 94.56 84 VAL A O 1
ATOM 663 N N . THR A 1 85 ? -3.979 -38.938 -10.703 1 94.75 85 THR A N 1
ATOM 664 C CA . THR A 1 85 ? -4.867 -38.625 -9.594 1 94.75 85 THR A CA 1
ATOM 665 C C . THR A 1 85 ? -4.145 -37.781 -8.555 1 94.75 85 THR A C 1
ATOM 667 O O . THR A 1 85 ? -4.781 -37.188 -7.664 1 94.75 85 THR A O 1
ATOM 670 N N . ALA A 1 86 ? -2.834 -37.656 -8.664 1 97.06 86 ALA A N 1
ATOM 671 C CA . ALA A 1 86 ? -2.049 -36.844 -7.762 1 97.06 86 ALA A CA 1
ATOM 672 C C . ALA A 1 86 ? -2.354 -35.344 -7.98 1 97.06 86 ALA A C 1
ATOM 674 O O . ALA A 1 86 ? -2.076 -34.531 -7.113 1 97.06 86 ALA A O 1
ATOM 675 N N . LEU A 1 87 ? -2.879 -35.031 -9.164 1 98.12 87 LEU A N 1
ATOM 676 C CA . LEU A 1 87 ? -3.293 -33.656 -9.461 1 98.12 87 LEU A CA 1
ATOM 677 C C . LEU A 1 87 ? -4.812 -33.531 -9.414 1 98.12 87 LEU A C 1
ATOM 679 O O . LEU A 1 87 ? -5.523 -34.219 -10.148 1 98.12 87 LEU A O 1
ATOM 683 N N . GLU A 1 88 ? -5.277 -32.75 -8.531 1 98.12 88 GLU A N 1
ATOM 684 C CA . GLU A 1 88 ? -6.676 -32.312 -8.555 1 98.12 88 GLU A CA 1
ATOM 685 C C . GLU A 1 88 ? -6.824 -30.922 -9.164 1 98.12 88 GLU A C 1
ATOM 687 O O . GLU A 1 88 ? -6.094 -30 -8.797 1 98.12 88 GLU A O 1
ATOM 692 N N . TYR A 1 89 ? -7.633 -30.766 -10.133 1 97.94 89 TYR A N 1
ATOM 693 C CA . TYR A 1 89 ? -7.895 -29.453 -10.734 1 97.94 89 TYR A CA 1
ATOM 694 C C . TYR A 1 89 ? -9.312 -28.984 -10.414 1 97.94 89 TYR A C 1
ATOM 696 O O . TYR A 1 89 ? -10.281 -29.688 -10.695 1 97.94 89 TYR A O 1
ATOM 704 N N . VAL A 1 90 ? -9.453 -27.859 -9.82 1 98.12 90 VAL A N 1
ATOM 705 C CA . VAL A 1 90 ? -10.734 -27.312 -9.391 1 98.12 90 VAL A CA 1
ATOM 706 C C . VAL A 1 90 ? -11.031 -26.016 -10.156 1 98.12 90 VAL A C 1
ATOM 708 O O . VAL A 1 90 ? -10.18 -25.125 -10.242 1 98.12 90 VAL A O 1
ATOM 711 N N . THR A 1 91 ? -12.195 -25.938 -10.789 1 97.69 91 THR A N 1
ATOM 712 C CA . THR A 1 91 ? -12.641 -24.688 -11.391 1 97.69 91 THR A CA 1
ATOM 713 C C . THR A 1 91 ? -13.336 -23.812 -10.367 1 97.69 91 THR A C 1
ATOM 715 O O . THR A 1 91 ? -14.453 -24.109 -9.93 1 97.69 91 THR A O 1
ATOM 718 N N . ALA A 1 92 ? -12.711 -22.703 -9.938 1 98.19 92 ALA A N 1
ATOM 719 C CA . ALA A 1 92 ? -13.273 -21.812 -8.93 1 98.19 92 ALA A CA 1
ATOM 720 C C . ALA A 1 92 ? -12.625 -20.438 -8.992 1 98.19 92 ALA A C 1
ATOM 722 O O . ALA A 1 92 ? -11.57 -20.266 -9.609 1 98.19 92 ALA A O 1
ATOM 723 N N . ASP A 1 93 ? -13.297 -19.469 -8.438 1 98.19 93 ASP A N 1
ATOM 724 C CA . ASP A 1 93 ? -12.766 -18.125 -8.234 1 98.19 93 ASP A CA 1
ATOM 725 C C . ASP A 1 93 ? -11.836 -18.078 -7.027 1 98.19 93 ASP A C 1
ATOM 727 O O . ASP A 1 93 ? -12.203 -18.516 -5.938 1 98.19 93 ASP A O 1
ATOM 731 N N . MET A 1 94 ? -10.664 -17.516 -7.246 1 98.5 94 MET A N 1
ATOM 732 C CA . MET A 1 94 ? -9.672 -17.531 -6.172 1 98.5 94 MET A CA 1
ATOM 733 C C . MET A 1 94 ? -10.102 -16.641 -5.016 1 98.5 94 MET A C 1
ATOM 735 O O . MET A 1 94 ? -9.531 -16.703 -3.926 1 98.5 94 MET A O 1
ATOM 739 N N . THR A 1 95 ? -11.133 -15.805 -5.195 1 98.5 95 THR A N 1
ATOM 740 C CA . THR A 1 95 ? -11.594 -14.93 -4.125 1 98.5 95 THR A CA 1
ATOM 741 C C . THR A 1 95 ? -12.742 -15.578 -3.354 1 98.5 95 THR A C 1
ATOM 743 O O . THR A 1 95 ? -13.227 -15.016 -2.369 1 98.5 95 THR A O 1
ATOM 746 N N . ASN A 1 96 ? -13.211 -16.672 -3.795 1 97.81 96 ASN A N 1
ATOM 747 C CA . ASN A 1 96 ? -14.383 -17.25 -3.141 1 97.81 96 ASN A CA 1
ATOM 748 C C . ASN A 1 96 ? -14.445 -18.75 -3.346 1 97.81 96 ASN A C 1
ATOM 750 O O . ASN A 1 96 ? -15.461 -19.281 -3.812 1 97.81 96 ASN A O 1
ATOM 754 N N . PHE A 1 97 ? -13.469 -19.438 -2.959 1 98.06 97 PHE A N 1
ATOM 755 C CA . PHE A 1 97 ? -13.461 -20.891 -3.08 1 98.06 97 PHE A CA 1
ATOM 756 C C . PHE A 1 97 ? -13.516 -21.547 -1.706 1 98.06 97 PHE A C 1
ATOM 758 O O . PHE A 1 97 ? -13.156 -20.938 -0.701 1 98.06 97 PHE A O 1
ATOM 765 N N . VAL A 1 98 ? -14.023 -22.766 -1.682 1 97.5 98 VAL A N 1
ATOM 766 C CA . VAL A 1 98 ? -14.047 -23.625 -0.504 1 97.5 98 VAL A CA 1
ATOM 767 C C . VAL A 1 98 ? -13.469 -25 -0.858 1 97.5 98 VAL A C 1
ATOM 769 O O . VAL A 1 98 ? -13.867 -25.609 -1.851 1 97.5 98 VAL A O 1
ATOM 772 N N . LEU A 1 99 ? -12.5 -25.344 -0.198 1 97.88 99 LEU A N 1
ATOM 773 C CA . LEU A 1 99 ? -11.898 -26.672 -0.338 1 97.88 99 LEU A CA 1
ATOM 774 C C . LEU A 1 99 ? -11.852 -27.391 1.006 1 97.88 99 LEU A C 1
ATOM 776 O O . LEU A 1 99 ? -11.586 -26.766 2.037 1 97.88 99 LEU A O 1
ATOM 780 N N . ASP A 1 100 ? -12.078 -28.625 1.031 1 96.19 100 ASP A N 1
ATOM 781 C CA . ASP A 1 100 ? -12.023 -29.422 2.252 1 96.19 100 ASP A CA 1
ATOM 782 C C . ASP A 1 100 ? -10.594 -29.859 2.561 1 96.19 100 ASP A C 1
ATOM 784 O O . ASP A 1 100 ? -10.258 -30.141 3.715 1 96.19 100 ASP A O 1
ATOM 788 N N . THR A 1 101 ? -9.82 -29.906 1.611 1 96.75 101 THR A N 1
ATOM 789 C CA . THR A 1 101 ? -8.43 -30.328 1.732 1 96.75 101 THR A CA 1
ATOM 790 C C . THR A 1 101 ? -7.582 -29.219 2.348 1 96.75 101 THR A C 1
ATOM 792 O O . THR A 1 101 ? -7.805 -28.031 2.076 1 96.75 101 THR A O 1
ATOM 795 N N . ARG A 1 102 ? -6.625 -29.625 3.186 1 98 102 ARG A N 1
ATOM 796 C CA . ARG A 1 102 ? -5.641 -28.688 3.723 1 98 102 ARG A CA 1
ATOM 797 C C . ARG A 1 102 ? -4.336 -28.75 2.934 1 98 102 ARG A C 1
ATOM 799 O O . ARG A 1 102 ? -3.982 -29.812 2.393 1 98 102 ARG A O 1
ATOM 806 N N . PHE A 1 103 ? -3.656 -27.688 2.953 1 98.81 103 PHE A N 1
ATOM 807 C CA . PHE A 1 103 ? -2.443 -27.578 2.152 1 98.81 103 PHE A CA 1
ATOM 808 C C . PHE A 1 103 ? -1.283 -27.062 2.992 1 98.81 103 PHE A C 1
ATOM 810 O O . PHE A 1 103 ? -1.485 -26.281 3.922 1 98.81 103 PHE A O 1
ATOM 817 N N . ASP A 1 104 ? -0.121 -27.484 2.67 1 98.75 104 ASP A N 1
ATOM 818 C CA . ASP A 1 104 ? 1.083 -27.016 3.35 1 98.75 104 ASP A CA 1
ATOM 819 C C . ASP A 1 104 ? 1.606 -25.734 2.721 1 98.75 104 ASP A C 1
ATOM 821 O O . ASP A 1 104 ? 2.232 -24.906 3.398 1 98.75 104 ASP A O 1
ATOM 825 N N . SER A 1 105 ? 1.453 -25.594 1.459 1 98.88 105 SER A N 1
ATOM 826 C CA . SER A 1 105 ? 1.934 -24.422 0.722 1 98.88 105 SER A CA 1
ATOM 827 C C . SER A 1 105 ? 0.963 -24.031 -0.386 1 98.88 105 SER A C 1
ATOM 829 O O . SER A 1 105 ? 0.383 -24.891 -1.046 1 98.88 105 SER A O 1
ATOM 831 N N . ALA A 1 106 ? 0.74 -22.766 -0.519 1 98.94 106 ALA A N 1
ATOM 832 C CA . ALA A 1 106 ? -0.05 -22.203 -1.615 1 98.94 106 ALA A CA 1
ATOM 833 C C . ALA A 1 106 ? 0.785 -21.266 -2.467 1 98.94 106 ALA A C 1
ATOM 835 O O . ALA A 1 106 ? 1.711 -20.609 -1.965 1 98.94 106 ALA A O 1
ATOM 836 N N . TRP A 1 107 ? 0.455 -21.25 -3.766 1 98.94 107 TRP A N 1
ATOM 837 C CA . TRP A 1 107 ? 1.239 -20.453 -4.707 1 98.94 107 TRP A CA 1
ATOM 838 C C . TRP A 1 107 ? 0.333 -19.594 -5.582 1 98.94 107 TRP A C 1
ATOM 840 O O . TRP A 1 107 ? -0.647 -20.094 -6.148 1 98.94 107 TRP A O 1
ATOM 850 N N . ILE A 1 108 ? 0.547 -18.344 -5.645 1 98.81 108 ILE A N 1
ATOM 851 C CA . ILE A 1 108 ? 0.018 -17.422 -6.652 1 98.81 108 ILE A CA 1
ATOM 852 C C . ILE A 1 108 ? 1.164 -16.844 -7.477 1 98.81 108 ILE A C 1
ATOM 854 O O . ILE A 1 108 ? 1.899 -15.977 -7.004 1 98.81 108 ILE A O 1
ATOM 858 N N . LEU A 1 109 ? 1.287 -17.25 -8.664 1 97.38 109 LEU A N 1
ATOM 859 C CA . LEU A 1 109 ? 2.496 -16.984 -9.438 1 97.38 109 LEU A CA 1
ATOM 860 C C . LEU A 1 109 ? 2.166 -16.234 -10.727 1 97.38 109 LEU A C 1
ATOM 862 O O . LEU A 1 109 ? 0.999 -15.945 -11 1 97.38 109 LEU A O 1
ATOM 866 N N . LEU A 1 110 ? 3.203 -15.781 -11.391 1 92.25 110 LEU A N 1
ATOM 867 C CA . LEU A 1 110 ? 3.145 -15.148 -12.711 1 92.25 110 LEU A CA 1
ATOM 868 C C . LEU A 1 110 ? 2.285 -13.891 -12.672 1 92.25 110 LEU A C 1
ATOM 870 O O . LEU A 1 110 ? 1.575 -13.586 -13.633 1 92.25 110 LEU A O 1
ATOM 874 N N . GLY A 1 111 ? 2.244 -13.273 -11.5 1 93.38 111 GLY A N 1
ATOM 875 C CA . GLY A 1 111 ? 1.541 -12.008 -11.391 1 93.38 111 GLY A CA 1
ATOM 876 C C . GLY A 1 111 ? 0.032 -12.164 -11.359 1 93.38 111 GLY A C 1
ATOM 877 O O . GLY A 1 111 ? -0.699 -11.195 -11.594 1 93.38 111 GLY A O 1
ATOM 878 N N . SER A 1 112 ? -0.471 -13.312 -11.07 1 95.94 112 SER A N 1
ATOM 879 C CA . SER A 1 112 ? -1.897 -13.594 -11.211 1 95.94 112 SER A CA 1
ATOM 880 C C . SER A 1 112 ? -2.709 -12.828 -10.172 1 95.94 112 SER A C 1
ATOM 882 O O . SER A 1 112 ? -3.896 -12.562 -10.375 1 95.94 112 SER A O 1
ATOM 884 N N . LEU A 1 113 ? -2.072 -12.461 -9.062 1 98.25 113 LEU A N 1
ATOM 885 C CA . LEU A 1 113 ? -2.785 -11.688 -8.055 1 98.25 113 LEU A CA 1
ATOM 886 C C . LEU A 1 113 ? -3.24 -10.344 -8.609 1 98.25 113 LEU A C 1
ATOM 888 O O . LEU A 1 113 ? -4.191 -9.75 -8.102 1 98.25 113 LEU A O 1
ATOM 892 N N . GLN A 1 114 ? -2.527 -9.867 -9.633 1 96.12 114 GLN A N 1
ATOM 893 C CA . GLN A 1 114 ? -2.816 -8.562 -10.219 1 96.12 114 GLN A CA 1
ATOM 894 C C . GLN A 1 114 ? -4.227 -8.523 -10.805 1 96.12 114 GLN A C 1
ATOM 896 O O . GLN A 1 114 ? -4.762 -7.445 -11.07 1 96.12 114 GLN A O 1
ATOM 901 N N . HIS A 1 115 ? -4.812 -9.672 -11 1 96.19 115 HIS A N 1
ATOM 902 C CA . HIS A 1 115 ? -6.156 -9.719 -11.578 1 96.19 115 HIS A CA 1
ATOM 903 C C . HIS A 1 115 ? -7.207 -9.328 -10.539 1 96.19 115 HIS A C 1
ATOM 905 O O . HIS A 1 115 ? -8.367 -9.078 -10.891 1 96.19 115 HIS A O 1
ATOM 911 N N . LEU A 1 116 ? -6.844 -9.336 -9.289 1 98.31 116 LEU A N 1
ATOM 912 C CA . LEU A 1 116 ? -7.695 -8.797 -8.234 1 98.31 116 LEU A CA 1
ATOM 913 C C . LEU A 1 116 ? -7.488 -7.297 -8.086 1 98.31 116 LEU A C 1
ATOM 915 O O . LEU A 1 116 ? -6.461 -6.852 -7.574 1 98.31 116 LEU A O 1
ATOM 919 N N . THR A 1 117 ? -8.484 -6.508 -8.453 1 97.69 117 THR A N 1
ATOM 920 C CA . THR A 1 117 ? -8.227 -5.09 -8.68 1 97.69 117 THR A CA 1
ATOM 921 C C . THR A 1 117 ? -8.672 -4.262 -7.48 1 97.69 117 THR A C 1
ATOM 923 O O . THR A 1 117 ? -8.516 -3.039 -7.469 1 97.69 117 THR A O 1
ATOM 926 N N . THR A 1 118 ? -9.258 -4.855 -6.41 1 97.94 118 THR A N 1
ATOM 927 C CA . THR A 1 118 ? -9.656 -4.129 -5.207 1 97.94 118 THR A CA 1
ATOM 928 C C . THR A 1 118 ? -9.07 -4.785 -3.961 1 97.94 118 THR A C 1
ATOM 930 O O . THR A 1 118 ? -8.781 -5.984 -3.961 1 97.94 118 THR A O 1
ATOM 933 N N . ASN A 1 119 ? -8.922 -4 -2.936 1 98.19 119 ASN A N 1
ATOM 934 C CA . ASN A 1 119 ? -8.469 -4.543 -1.659 1 98.19 119 ASN A CA 1
ATOM 935 C C . ASN A 1 119 ? -9.414 -5.629 -1.149 1 98.19 119 ASN A C 1
ATOM 937 O O . ASN A 1 119 ? -8.977 -6.625 -0.579 1 98.19 119 ASN A O 1
ATOM 941 N N . GLU A 1 120 ? -10.727 -5.461 -1.351 1 98.06 120 GLU A N 1
ATOM 942 C CA . GLU A 1 120 ? -11.711 -6.445 -0.924 1 98.06 120 GLU A CA 1
ATOM 943 C C . GLU A 1 120 ? -11.461 -7.801 -1.572 1 98.06 120 GLU A C 1
ATOM 945 O O . GLU A 1 120 ? -11.508 -8.836 -0.903 1 98.06 120 GLU A O 1
ATOM 950 N N . GLN A 1 121 ? -11.18 -7.754 -2.863 1 98.5 121 GLN A N 1
ATOM 951 C CA . GLN A 1 121 ? -10.898 -8.992 -3.584 1 98.5 121 GLN A CA 1
ATOM 952 C C . GLN A 1 121 ? -9.641 -9.664 -3.055 1 98.5 121 GLN A C 1
ATOM 954 O O . GLN A 1 121 ? -9.625 -10.883 -2.842 1 98.5 121 GLN A O 1
ATOM 959 N N . VAL A 1 122 ? -8.594 -8.891 -2.848 1 98.69 122 VAL A N 1
ATOM 960 C CA . VAL A 1 122 ? -7.32 -9.422 -2.381 1 98.69 122 VAL A CA 1
ATOM 961 C C . VAL A 1 122 ? -7.492 -10.031 -0.989 1 98.69 122 VAL A C 1
ATOM 963 O O . VAL A 1 122 ? -7.043 -11.148 -0.731 1 98.69 122 VAL A O 1
ATOM 966 N N . LEU A 1 123 ? -8.156 -9.305 -0.108 1 98.31 123 LEU A N 1
ATOM 967 C CA . LEU A 1 123 ? -8.367 -9.773 1.256 1 98.31 123 LEU A CA 1
ATOM 968 C C . LEU A 1 123 ? -9.203 -11.055 1.263 1 98.31 123 LEU A C 1
ATOM 970 O O . LEU A 1 123 ? -8.922 -11.977 2.025 1 98.31 123 LEU A O 1
ATOM 974 N N . SER A 1 124 ? -10.227 -11.125 0.427 1 98.56 124 SER A N 1
ATOM 975 C CA . SER A 1 124 ? -11.055 -12.328 0.331 1 98.56 124 SER A CA 1
ATOM 976 C C . SER A 1 124 ? -10.227 -13.523 -0.137 1 98.56 124 SER A C 1
ATOM 978 O O . SER A 1 124 ? -10.359 -14.625 0.408 1 98.56 124 SER A O 1
ATOM 980 N N . CYS A 1 125 ? -9.406 -13.32 -1.123 1 98.81 125 CYS A N 1
ATOM 981 C CA . CYS A 1 125 ? -8.531 -14.375 -1.629 1 98.81 125 CYS A CA 1
ATOM 982 C C . CYS A 1 125 ? -7.602 -14.883 -0.534 1 98.81 125 CYS A C 1
ATOM 984 O O . CYS A 1 125 ? -7.5 -16.094 -0.309 1 98.81 125 CYS A O 1
ATOM 986 N N . LEU A 1 126 ? -6.941 -13.945 0.147 1 98.56 126 LEU A N 1
ATOM 987 C CA . LEU A 1 126 ? -6 -14.312 1.2 1 98.56 126 LEU A CA 1
ATOM 988 C C . LEU A 1 126 ? -6.715 -15.047 2.334 1 98.56 126 LEU A C 1
ATOM 990 O O . LEU A 1 126 ? -6.156 -15.961 2.939 1 98.56 126 LEU A O 1
ATOM 994 N N . GLN A 1 127 ? -7.93 -14.648 2.566 1 97.94 127 GLN A N 1
ATOM 995 C CA . GLN A 1 127 ? -8.719 -15.328 3.588 1 97.94 127 GLN A CA 1
ATOM 996 C C . GLN A 1 127 ? -9.039 -16.766 3.17 1 97.94 127 GLN A C 1
ATOM 998 O O . GLN A 1 127 ? -8.961 -17.688 3.984 1 97.94 127 GLN A O 1
ATOM 1003 N N . CYS A 1 128 ? -9.484 -16.922 1.933 1 98.62 128 CYS A N 1
ATOM 1004 C CA . CYS A 1 128 ? -9.742 -18.266 1.427 1 98.62 128 CYS A CA 1
ATOM 1005 C C . CYS A 1 128 ? -8.508 -19.141 1.575 1 98.62 128 CYS A C 1
ATOM 1007 O O . CYS A 1 128 ? -8.609 -20.281 2.023 1 98.62 128 CYS A O 1
ATOM 1009 N N . ILE A 1 129 ? -7.359 -18.609 1.231 1 98.75 129 ILE A N 1
ATOM 1010 C CA . ILE A 1 129 ? -6.105 -19.359 1.323 1 98.75 129 ILE A CA 1
ATOM 1011 C C . ILE A 1 129 ? -5.797 -19.672 2.785 1 98.75 129 ILE A C 1
ATOM 1013 O O . ILE A 1 129 ? -5.41 -20.797 3.113 1 98.75 129 ILE A O 1
ATOM 1017 N N . HIS A 1 130 ? -5.949 -18.641 3.605 1 98.38 130 HIS A N 1
ATOM 1018 C CA . HIS A 1 130 ? -5.719 -18.828 5.035 1 98.38 130 HIS A CA 1
ATOM 1019 C C . HIS A 1 130 ? -6.543 -19.984 5.578 1 98.38 130 HIS A C 1
ATOM 1021 O O . HIS A 1 130 ? -6.047 -20.797 6.371 1 98.38 130 HIS A O 1
ATOM 1027 N N . ASN A 1 131 ? -7.762 -20.109 5.145 1 97.81 131 ASN A N 1
ATOM 1028 C CA . ASN A 1 131 ? -8.695 -21.125 5.625 1 97.81 131 ASN A CA 1
ATOM 1029 C C . ASN A 1 131 ? -8.234 -22.531 5.262 1 97.81 131 ASN A C 1
ATOM 1031 O O . ASN A 1 131 ? -8.531 -23.5 5.977 1 97.81 131 ASN A O 1
ATOM 1035 N N . VAL A 1 132 ? -7.484 -22.672 4.238 1 98.44 132 VAL A N 1
ATOM 1036 C CA . VAL A 1 132 ? -7.191 -24.031 3.764 1 98.44 132 VAL A CA 1
ATOM 1037 C C . VAL A 1 132 ? -5.738 -24.375 4.062 1 98.44 132 VAL A C 1
ATOM 1039 O O . VAL A 1 132 ? -5.332 -25.531 3.941 1 98.44 132 VAL A O 1
ATOM 1042 N N . LEU A 1 133 ? -4.914 -23.391 4.414 1 98.5 133 LEU A N 1
ATOM 1043 C CA . LEU A 1 133 ? -3.516 -23.656 4.727 1 98.5 133 LEU A CA 1
ATOM 1044 C C . LEU A 1 133 ? -3.375 -24.281 6.113 1 98.5 133 LEU A C 1
ATOM 1046 O O . LEU A 1 133 ? -4.098 -23.906 7.039 1 98.5 133 LEU A O 1
ATOM 1050 N N . GLU A 1 134 ? -2.488 -25.188 6.242 1 97.81 134 GLU A N 1
ATOM 1051 C CA . GLU A 1 134 ? -2.123 -25.719 7.547 1 97.81 134 GLU A CA 1
ATOM 1052 C C . GLU A 1 134 ? -1.506 -24.656 8.438 1 97.81 134 GLU A C 1
ATOM 1054 O O . GLU A 1 134 ? -1.098 -23.594 7.957 1 97.81 134 GLU A O 1
ATOM 1059 N N . LYS A 1 135 ? -1.527 -24.969 9.719 1 95.88 135 LYS A N 1
ATOM 1060 C CA . LYS A 1 135 ? -0.792 -24.094 10.625 1 95.88 135 LYS A CA 1
ATOM 1061 C C . LYS A 1 135 ? 0.642 -23.891 10.148 1 95.88 135 LYS A C 1
ATOM 1063 O O . LYS A 1 135 ? 1.303 -24.828 9.719 1 95.88 135 LYS A O 1
ATOM 1068 N N . ASP A 1 136 ? 1.066 -22.688 10.117 1 96.5 136 ASP A N 1
ATOM 1069 C CA . ASP A 1 136 ? 2.416 -22.297 9.719 1 96.5 136 ASP A CA 1
ATOM 1070 C C . ASP A 1 136 ? 2.646 -22.531 8.234 1 96.5 136 ASP A C 1
ATOM 1072 O O . ASP A 1 136 ? 3.787 -22.516 7.762 1 96.5 136 ASP A O 1
ATOM 1076 N N . GLY A 1 137 ? 1.544 -22.859 7.504 1 98.44 137 GLY A N 1
ATOM 1077 C CA . GLY A 1 137 ? 1.675 -23.047 6.07 1 98.44 137 GLY A CA 1
ATOM 1078 C C . GLY A 1 137 ? 2.24 -21.828 5.363 1 98.44 137 GLY A C 1
ATOM 1079 O O . GLY A 1 137 ? 2.297 -20.734 5.941 1 98.44 137 GLY A O 1
ATOM 1080 N N . THR A 1 138 ? 2.754 -22.047 4.113 1 98.69 138 THR A N 1
ATOM 1081 C CA . THR A 1 138 ? 3.389 -20.969 3.371 1 98.69 138 THR A CA 1
ATOM 1082 C C . THR A 1 138 ? 2.518 -20.531 2.197 1 98.69 138 THR A C 1
ATOM 1084 O O . THR A 1 138 ? 1.808 -21.359 1.607 1 98.69 138 THR A O 1
ATOM 1087 N N . LEU A 1 139 ? 2.461 -19.297 1.938 1 98.94 139 LEU A N 1
ATOM 1088 C CA . LEU A 1 139 ? 1.924 -18.703 0.718 1 98.94 139 LEU A CA 1
ATOM 1089 C C . LEU A 1 139 ? 3.006 -17.938 -0.032 1 98.94 139 LEU A C 1
ATOM 1091 O O . LEU A 1 139 ? 3.621 -17.016 0.524 1 98.94 139 LEU A O 1
ATOM 1095 N N . ILE A 1 140 ? 3.307 -18.312 -1.221 1 98.94 140 ILE A N 1
ATOM 1096 C CA . ILE A 1 140 ? 4.312 -17.625 -2.029 1 98.94 140 ILE A CA 1
ATOM 1097 C C . ILE A 1 140 ? 3.631 -16.891 -3.18 1 98.94 140 ILE A C 1
ATOM 1099 O O . ILE A 1 140 ? 2.902 -17.484 -3.969 1 98.94 140 ILE A O 1
ATOM 1103 N N . VAL A 1 141 ? 3.844 -15.617 -3.254 1 98.88 141 VAL A N 1
ATOM 1104 C CA . VAL A 1 141 ? 3.197 -14.742 -4.227 1 98.88 141 VAL A CA 1
ATOM 1105 C C . VAL A 1 141 ? 4.254 -14.094 -5.121 1 98.88 141 VAL A C 1
ATOM 1107 O O . VAL A 1 141 ? 5.211 -13.492 -4.625 1 98.88 141 VAL A O 1
ATOM 1110 N N . GLU A 1 142 ? 4.105 -14.297 -6.387 1 98.06 142 GLU A N 1
ATOM 1111 C CA . GLU A 1 142 ? 4.973 -13.648 -7.363 1 98.06 142 GLU A CA 1
ATOM 1112 C C . GLU A 1 142 ? 4.281 -12.453 -8.008 1 98.06 142 GLU A C 1
ATOM 1114 O O . GLU A 1 142 ? 3.174 -12.578 -8.539 1 98.06 142 GLU A O 1
ATOM 1119 N N . LEU A 1 143 ? 4.926 -11.297 -7.965 1 96.56 143 LEU A N 1
ATOM 1120 C CA . LEU A 1 143 ? 4.414 -10.047 -8.523 1 96.56 143 LEU A CA 1
ATOM 1121 C C . LEU A 1 143 ? 5.48 -9.336 -9.344 1 96.56 143 LEU A C 1
ATOM 1123 O O . LEU A 1 143 ? 6.676 -9.609 -9.195 1 96.56 143 LEU A O 1
ATOM 1127 N N . PRO A 1 144 ? 5.02 -8.484 -10.312 1 91.88 144 PRO A N 1
ATOM 1128 C CA . PRO A 1 144 ? 6.031 -7.598 -10.891 1 91.88 144 PRO A CA 1
ATOM 1129 C C . PRO A 1 144 ? 6.781 -6.785 -9.844 1 91.88 144 PRO A C 1
ATOM 1131 O O . PRO A 1 144 ? 6.207 -6.422 -8.812 1 91.88 144 PRO A O 1
ATOM 1134 N N . HIS A 1 145 ? 8.047 -6.586 -10.133 1 92.81 145 HIS A N 1
ATOM 1135 C CA . HIS A 1 145 ? 8.852 -5.797 -9.203 1 92.81 145 HIS A CA 1
ATOM 1136 C C . HIS A 1 145 ? 8.289 -4.387 -9.047 1 92.81 145 HIS A C 1
ATOM 1138 O O . HIS A 1 145 ? 7.934 -3.746 -10.039 1 92.81 145 HIS A O 1
ATOM 1144 N N . PRO A 1 146 ? 8.211 -3.865 -7.816 1 89.88 146 PRO A N 1
ATOM 1145 C CA . PRO A 1 146 ? 7.625 -2.543 -7.586 1 89.88 146 PRO A CA 1
ATOM 1146 C C . PRO A 1 146 ? 8.352 -1.436 -8.352 1 89.88 146 PRO A C 1
ATOM 1148 O O . PRO A 1 146 ? 7.77 -0.374 -8.602 1 89.88 146 PRO A O 1
ATOM 1151 N N . ARG A 1 147 ? 9.578 -1.643 -8.688 1 84.44 147 ARG A N 1
ATOM 1152 C CA . ARG A 1 147 ? 10.312 -0.665 -9.492 1 84.44 147 ARG A CA 1
ATOM 1153 C C . ARG A 1 147 ? 9.555 -0.325 -10.766 1 84.44 147 ARG A C 1
ATOM 1155 O O . ARG A 1 147 ? 9.57 0.82 -11.219 1 84.44 147 ARG A O 1
ATOM 1162 N N . GLU A 1 148 ? 8.844 -1.259 -11.258 1 77 148 GLU A N 1
ATOM 1163 C CA . GLU A 1 148 ? 8.078 -1.052 -12.484 1 77 148 GLU A CA 1
ATOM 1164 C C . GLU A 1 148 ? 6.895 -0.118 -12.25 1 77 148 GLU A C 1
ATOM 1166 O O . GLU A 1 148 ? 6.473 0.601 -13.156 1 77 148 GLU A O 1
ATOM 1171 N N . ILE A 1 149 ? 6.418 -0.166 -11.062 1 74.88 149 ILE A N 1
ATOM 1172 C CA . ILE A 1 149 ? 5.262 0.641 -10.695 1 74.88 149 ILE A CA 1
ATOM 1173 C C . ILE A 1 149 ? 5.668 2.109 -10.594 1 74.88 149 ILE A C 1
ATOM 1175 O O . ILE A 1 149 ? 4.914 2.998 -10.992 1 74.88 149 ILE A O 1
ATOM 1179 N N . PHE A 1 150 ? 6.762 2.264 -10.07 1 73.62 150 PHE A N 1
ATOM 1180 C CA . PHE A 1 150 ? 7.207 3.619 -9.773 1 73.62 150 PHE A CA 1
ATOM 1181 C C . PHE A 1 150 ? 7.801 4.273 -11.016 1 73.62 150 PHE A C 1
ATOM 1183 O O . PHE A 1 150 ? 8.023 5.488 -11.039 1 73.62 150 PHE A O 1
ATOM 1190 N N . SER A 1 151 ? 8.023 3.434 -12.016 1 63.03 151 SER A N 1
ATOM 1191 C CA . SER A 1 151 ? 8.523 3.957 -13.281 1 63.03 151 SER A CA 1
ATOM 1192 C C . SER A 1 151 ? 7.469 3.848 -14.383 1 63.03 151 SER A C 1
ATOM 1194 O O . SER A 1 151 ? 7.801 3.855 -15.57 1 63.03 151 SER A O 1
ATOM 1196 N N . LEU A 1 152 ? 6.305 3.377 -14.023 1 55.38 152 LEU A N 1
ATOM 1197 C CA . LEU A 1 152 ? 5.254 3.029 -14.977 1 55.38 152 LEU A CA 1
ATOM 1198 C C . LEU A 1 152 ? 5.168 4.07 -16.094 1 55.38 152 LEU A C 1
ATOM 1200 O O . LEU A 1 152 ? 4.777 3.748 -17.219 1 55.38 152 LEU A O 1
ATOM 1204 N N . VAL A 1 153 ? 5.438 5.297 -15.75 1 50.75 153 VAL A N 1
ATOM 1205 C CA . VAL A 1 153 ? 5.297 6.238 -16.859 1 50.75 153 VAL A CA 1
ATOM 1206 C C . VAL A 1 153 ? 6.254 5.859 -17.984 1 50.75 153 VAL A C 1
ATOM 1208 O O . VAL A 1 153 ? 5.965 6.098 -19.156 1 50.75 153 VAL A O 1
ATOM 1211 N N . GLU A 1 154 ? 7.301 5.125 -17.516 1 45.62 154 GLU A N 1
ATOM 1212 C CA . GLU A 1 154 ? 8.203 4.719 -18.594 1 45.62 154 GLU A CA 1
ATOM 1213 C C . GLU A 1 154 ? 7.898 3.303 -19.062 1 45.62 154 GLU A C 1
ATOM 1215 O O . GLU A 1 154 ? 8.695 2.701 -19.797 1 45.62 154 GLU A O 1
ATOM 1220 N N . CYS A 1 155 ? 6.93 2.717 -18.484 1 44.53 155 CYS A N 1
ATOM 1221 C CA . CYS A 1 155 ? 6.734 1.303 -18.781 1 44.53 155 CYS A CA 1
ATOM 1222 C C . CYS A 1 155 ? 6.629 1.072 -20.281 1 44.53 155 CYS A C 1
ATOM 1224 O O . CYS A 1 155 ? 5.707 1.578 -20.938 1 44.53 155 CYS A O 1
ATOM 1226 N N . THR A 1 156 ? 7.711 0.785 -20.719 1 45.34 156 THR A N 1
ATOM 1227 C CA . THR A 1 156 ? 7.988 0.275 -22.062 1 45.34 156 THR A CA 1
ATOM 1228 C C . THR A 1 156 ? 7.281 -1.057 -22.281 1 45.34 156 THR A C 1
ATOM 1230 O O . THR A 1 156 ? 7.09 -1.834 -21.344 1 45.34 156 THR A O 1
ATOM 1233 N N . ARG A 1 157 ? 6.523 -1.175 -23.375 1 49.38 157 ARG A N 1
ATOM 1234 C CA . ARG A 1 157 ? 6.066 -2.396 -24.031 1 49.38 157 ARG A CA 1
ATOM 1235 C C . ARG A 1 157 ? 7.02 -3.555 -23.766 1 49.38 157 ARG A C 1
ATOM 1237 O O . ARG A 1 157 ? 8.227 -3.43 -23.953 1 49.38 157 ARG A O 1
ATOM 1244 N N . ASN A 1 158 ? 6.527 -4.371 -22.719 1 54.53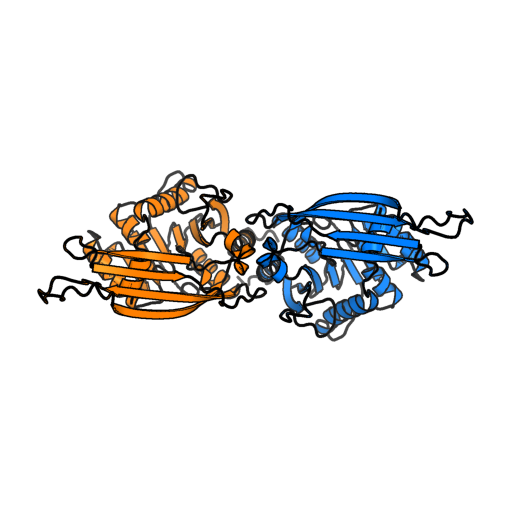 158 ASN A N 1
ATOM 1245 C CA . ASN A 1 158 ? 7.316 -5.594 -22.609 1 54.53 158 ASN A CA 1
ATOM 1246 C C . ASN A 1 158 ? 6.812 -6.672 -23.562 1 54.53 158 ASN A C 1
ATOM 1248 O O . ASN A 1 158 ? 5.605 -6.84 -23.734 1 54.53 158 ASN A O 1
ATOM 1252 N N . GLY A 1 159 ? 7.695 -6.941 -24.625 1 59.59 159 GLY A N 1
ATOM 1253 C CA . GLY A 1 159 ? 7.352 -8.008 -25.547 1 59.59 159 GLY A CA 1
ATOM 1254 C C . GLY A 1 159 ? 8.438 -9.062 -25.672 1 59.59 159 GLY A C 1
ATOM 1255 O O . GLY A 1 159 ? 9.609 -8.789 -25.406 1 59.59 159 GLY A O 1
ATOM 1256 N N . TRP A 1 160 ? 7.949 -10.219 -25.594 1 56.5 160 TRP A N 1
ATOM 1257 C CA . TRP A 1 160 ? 8.898 -11.281 -25.906 1 56.5 160 TRP A CA 1
ATOM 1258 C C . TRP A 1 160 ? 8.375 -12.172 -27.031 1 56.5 160 TRP A C 1
ATOM 1260 O O . TRP A 1 160 ? 7.227 -12.039 -27.453 1 56.5 160 TRP A O 1
ATOM 1270 N N . GLU A 1 161 ? 9.375 -12.742 -27.781 1 58.16 161 GLU A N 1
ATOM 1271 C CA . GLU A 1 161 ? 9.055 -13.656 -28.875 1 58.16 161 GLU A CA 1
ATOM 1272 C C . GLU A 1 161 ? 9.422 -15.094 -28.516 1 58.16 161 GLU A C 1
ATOM 1274 O O . GLU A 1 161 ? 10.453 -15.336 -27.875 1 58.16 161 GLU A O 1
ATOM 1279 N N . ILE A 1 162 ? 8.438 -15.93 -28.703 1 58.94 162 ILE A N 1
ATOM 1280 C CA . ILE A 1 162 ? 8.703 -17.344 -28.5 1 58.94 162 ILE A CA 1
ATOM 1281 C C . ILE A 1 162 ? 8.75 -18.062 -29.844 1 58.94 162 ILE A C 1
ATOM 1283 O O . ILE A 1 162 ? 7.762 -18.078 -30.578 1 58.94 162 ILE A O 1
ATOM 1287 N N . PRO A 1 163 ? 9.945 -18.578 -30.219 1 59.88 163 PRO A N 1
ATOM 1288 C CA . PRO A 1 163 ? 9.992 -19.359 -31.453 1 59.88 163 PRO A CA 1
ATOM 1289 C C . PRO A 1 163 ? 9.164 -20.641 -31.359 1 59.88 163 PRO A C 1
ATOM 1291 O O . PRO A 1 163 ? 9.109 -21.281 -30.297 1 59.88 163 PRO A O 1
ATOM 1294 N N . LEU A 1 164 ? 8.328 -20.875 -32.312 1 61.81 164 LEU A N 1
ATOM 1295 C CA . LEU A 1 164 ? 7.562 -22.125 -32.406 1 61.81 164 LEU A CA 1
ATOM 1296 C C . LEU A 1 164 ? 8.289 -23.156 -33.25 1 61.81 164 LEU A C 1
ATOM 1298 O O . LEU A 1 164 ? 8.852 -22.812 -34.281 1 61.81 164 LEU A O 1
ATOM 1302 N N . GLU A 1 165 ? 8.609 -24.25 -32.656 1 56.62 165 GLU A N 1
ATOM 1303 C CA . GLU A 1 165 ? 9.289 -25.297 -33.406 1 56.62 165 GLU A CA 1
ATOM 1304 C C . GLU A 1 165 ? 8.32 -26.406 -33.812 1 56.62 165 GLU A C 1
ATOM 1306 O O . GLU A 1 165 ? 7.359 -26.688 -33.094 1 56.62 165 GLU A O 1
ATOM 1311 N N . ASP A 1 166 ? 8.477 -26.859 -35.094 1 52.28 166 ASP A N 1
ATOM 1312 C CA . ASP A 1 166 ? 7.676 -27.984 -35.562 1 52.28 166 ASP A CA 1
ATOM 1313 C C . ASP A 1 166 ? 8.211 -29.312 -35.031 1 52.28 166 ASP A C 1
ATOM 1315 O O . ASP A 1 166 ? 9.164 -29.328 -34.25 1 52.28 166 ASP A O 1
ATOM 1319 N N . GLU A 1 167 ? 7.418 -30.422 -35.219 1 51.97 167 GLU A N 1
ATOM 1320 C CA . GLU A 1 167 ? 7.738 -31.766 -34.75 1 51.97 167 GLU A CA 1
ATOM 1321 C C . GLU A 1 167 ? 9.188 -32.125 -35.062 1 51.97 167 GLU A C 1
ATOM 1323 O O . GLU A 1 167 ? 9.781 -32.969 -34.375 1 51.97 167 GLU A O 1
ATOM 1328 N N . ASP A 1 168 ? 9.758 -31.469 -36.031 1 54.91 168 ASP A N 1
ATOM 1329 C CA . ASP A 1 168 ? 11.102 -31.812 -36.5 1 54.91 168 ASP A CA 1
ATOM 1330 C C . ASP A 1 168 ? 12.133 -30.844 -35.906 1 54.91 168 ASP A C 1
ATOM 1332 O O . ASP A 1 168 ? 13.312 -30.891 -36.281 1 54.91 168 ASP A O 1
ATOM 1336 N N . GLY A 1 169 ? 11.688 -29.922 -35.062 1 55.62 169 GLY A N 1
ATOM 1337 C CA . GLY A 1 169 ? 12.609 -29.016 -34.406 1 55.62 169 GLY A CA 1
ATOM 1338 C C . GLY A 1 169 ? 12.852 -27.734 -35.188 1 55.62 169 GLY A C 1
ATOM 1339 O O . GLY A 1 169 ? 13.711 -26.938 -34.812 1 55.62 169 GLY A O 1
ATOM 1340 N N . ASN A 1 170 ? 12.266 -27.594 -36.344 1 56.75 170 ASN A N 1
ATOM 1341 C CA . ASN A 1 170 ? 12.461 -26.406 -37.188 1 56.75 170 ASN A CA 1
ATOM 1342 C C . ASN A 1 170 ? 11.539 -25.266 -36.75 1 56.75 170 ASN A C 1
ATOM 1344 O O . ASN A 1 170 ? 10.445 -25.516 -36.25 1 56.75 170 ASN A O 1
ATOM 1348 N N . THR A 1 171 ? 12.07 -24.031 -36.875 1 59.38 171 THR A N 1
ATOM 1349 C CA . THR A 1 171 ? 11.289 -22.844 -36.5 1 59.38 171 THR A CA 1
ATOM 1350 C C . THR A 1 171 ? 10.086 -22.688 -37.406 1 59.38 171 THR A C 1
ATOM 1352 O O . THR A 1 171 ? 10.234 -22.516 -38.625 1 59.38 171 THR A O 1
ATOM 1355 N N . SER A 1 172 ? 8.844 -23.016 -37.031 1 60.22 172 SER A N 1
ATOM 1356 C CA . SER A 1 172 ? 7.621 -22.969 -37.844 1 60.22 172 SER A CA 1
ATOM 1357 C C . SER A 1 172 ? 6.848 -21.672 -37.594 1 60.22 172 SER A C 1
ATOM 1359 O O . SER A 1 172 ? 5.902 -21.359 -38.312 1 60.22 172 SER A O 1
ATOM 1361 N N . GLY A 1 173 ? 7.293 -20.922 -36.656 1 62.53 173 GLY A N 1
ATOM 1362 C CA . GLY A 1 173 ? 6.578 -19.688 -36.406 1 62.53 173 GLY A CA 1
ATOM 1363 C C . GLY A 1 173 ? 7.02 -19 -35.125 1 62.53 173 GLY A C 1
ATOM 1364 O O . GLY A 1 173 ? 8.055 -19.344 -34.531 1 62.53 173 GLY A O 1
ATOM 1365 N N . GLU A 1 174 ? 6.566 -17.875 -34.938 1 65.56 174 GLU A N 1
ATOM 1366 C CA . GLU A 1 174 ? 6.906 -17.109 -33.75 1 65.56 174 GLU A CA 1
ATOM 1367 C C . GLU A 1 174 ? 5.656 -16.531 -33.062 1 65.56 174 GLU A C 1
ATOM 1369 O O . GLU A 1 174 ? 4.676 -16.219 -33.75 1 65.56 174 GLU A O 1
ATOM 1374 N N . LEU A 1 175 ? 5.613 -16.781 -31.797 1 66.44 175 LEU A N 1
ATOM 1375 C CA . LEU A 1 175 ? 4.586 -16.109 -31.016 1 66.44 175 LEU A CA 1
ATOM 1376 C C . LEU A 1 175 ? 5.137 -14.836 -30.375 1 66.44 175 LEU A C 1
ATOM 1378 O O . LEU A 1 175 ? 6.121 -14.883 -29.641 1 66.44 175 LEU A O 1
ATOM 1382 N N . LYS A 1 176 ? 4.52 -13.703 -30.844 1 67 176 LYS A N 1
ATOM 1383 C CA . LYS A 1 176 ? 4.895 -12.414 -30.266 1 67 176 LYS A CA 1
ATOM 1384 C C . LYS A 1 176 ? 3.902 -11.984 -29.188 1 67 176 LYS A C 1
ATOM 1386 O O . LYS A 1 176 ? 2.691 -11.977 -29.422 1 67 176 LYS A O 1
ATOM 1391 N N . ILE A 1 177 ? 4.434 -11.867 -28.016 1 67.19 177 ILE A N 1
ATOM 1392 C CA . ILE A 1 177 ? 3.588 -11.422 -26.922 1 67.19 177 ILE A CA 1
ATOM 1393 C C . ILE A 1 177 ? 3.975 -10 -26.516 1 67.19 177 ILE A C 1
ATOM 1395 O O . ILE A 1 177 ? 5.16 -9.688 -26.375 1 67.19 177 ILE A O 1
ATOM 1399 N N . VAL A 1 178 ? 3.053 -9.148 -26.625 1 65.69 178 VAL A N 1
ATOM 1400 C CA . VAL A 1 178 ? 3.262 -7.789 -26.141 1 65.69 178 VAL A CA 1
ATOM 1401 C C . VAL A 1 178 ? 2.441 -7.562 -24.875 1 65.69 178 VAL A C 1
ATOM 1403 O O . VAL A 1 178 ? 1.234 -7.809 -24.859 1 65.69 178 VAL A O 1
ATOM 1406 N N . TRP A 1 179 ? 3.238 -7.32 -23.844 1 67.88 179 TRP A N 1
ATOM 1407 C CA . TRP A 1 179 ? 2.625 -7.012 -22.562 1 67.88 179 TRP A CA 1
ATOM 1408 C C . TRP A 1 179 ? 2.707 -5.52 -22.25 1 67.88 179 TRP A C 1
ATOM 1410 O O . TRP A 1 179 ? 3.799 -4.973 -22.094 1 67.88 179 TRP A O 1
ATOM 1420 N N . GLY A 1 180 ? 1.448 -4.887 -22.391 1 69.62 180 GLY A N 1
ATOM 1421 C CA . GLY A 1 180 ? 1.367 -3.469 -22.094 1 69.62 180 GLY A CA 1
ATOM 1422 C C . GLY A 1 180 ? 1.438 -2.588 -23.328 1 69.62 180 GLY A C 1
ATOM 1423 O O . GLY A 1 180 ? 1.773 -3.059 -24.406 1 69.62 180 GLY A O 1
ATOM 1424 N N . ASP A 1 181 ? 0.869 -1.472 -23.297 1 70.69 181 ASP A N 1
ATOM 1425 C CA . ASP A 1 181 ? 0.893 -0.421 -24.312 1 70.69 181 ASP A CA 1
ATOM 1426 C C . ASP A 1 181 ? 1.162 0.943 -23.688 1 70.69 181 ASP A C 1
ATOM 1428 O O . ASP A 1 181 ? 0.718 1.216 -22.562 1 70.69 181 ASP A O 1
ATOM 1432 N N . ASP A 1 182 ? 1.994 1.747 -24.344 1 69.44 182 ASP A N 1
ATOM 1433 C CA . ASP A 1 182 ? 2.33 3.08 -23.859 1 69.44 182 ASP A CA 1
ATOM 1434 C C . ASP A 1 182 ? 1.07 3.887 -23.547 1 69.44 182 ASP A C 1
ATOM 1436 O O . ASP A 1 182 ? 1.087 4.777 -22.688 1 69.44 182 ASP A O 1
ATOM 1440 N N . ASN A 1 183 ? 0.024 3.479 -24.219 1 74.5 183 ASN A N 1
ATOM 1441 C CA . ASN A 1 183 ? -1.21 4.246 -24.078 1 74.5 183 ASN A CA 1
ATOM 1442 C C . ASN A 1 183 ? -2.146 3.619 -23.047 1 74.5 183 ASN A C 1
ATOM 1444 O O . ASN A 1 183 ? -3.289 4.055 -22.891 1 74.5 183 ASN A O 1
ATOM 1448 N N . ASP A 1 184 ? -1.626 2.582 -22.375 1 82.44 184 ASP A N 1
ATOM 1449 C CA . ASP A 1 184 ? -2.488 1.965 -21.375 1 82.44 184 ASP A CA 1
ATOM 1450 C C . ASP A 1 184 ? -2.826 2.951 -20.266 1 82.44 184 ASP A C 1
ATOM 1452 O O . ASP A 1 184 ? -1.936 3.592 -19.703 1 82.44 184 ASP A O 1
ATOM 1456 N N . ASP A 1 185 ? -4.039 3.117 -19.984 1 86.44 185 ASP A N 1
ATOM 1457 C CA . ASP A 1 185 ? -4.512 4.004 -18.922 1 86.44 185 ASP A CA 1
ATOM 1458 C C . ASP A 1 185 ? -4.172 3.439 -17.547 1 86.44 185 ASP A C 1
ATOM 1460 O O . ASP A 1 185 ? -4.285 2.234 -17.312 1 86.44 185 ASP A O 1
ATOM 1464 N N . PHE A 1 186 ? -3.646 4.355 -16.734 1 89 186 PHE A N 1
ATOM 1465 C CA . PHE A 1 186 ? -3.328 3.959 -15.359 1 89 186 PHE A CA 1
ATOM 1466 C C . PHE A 1 186 ? -4.055 4.848 -14.359 1 89 186 PHE A C 1
ATOM 1468 O O . PHE A 1 186 ? -3.957 6.074 -14.422 1 89 186 PHE A O 1
ATOM 1475 N N . ASP A 1 187 ? -4.871 4.23 -13.445 1 91.12 187 ASP A N 1
ATOM 1476 C CA . ASP A 1 187 ? -5.527 4.914 -12.336 1 91.12 187 ASP A CA 1
ATOM 1477 C C . ASP A 1 187 ? -4.656 4.883 -11.086 1 91.12 187 ASP A C 1
ATOM 1479 O O . ASP A 1 187 ? -4.527 3.84 -10.438 1 91.12 187 ASP A O 1
ATOM 1483 N N . PRO A 1 188 ? -4.059 5.984 -10.742 1 90.81 188 PRO A N 1
ATOM 1484 C CA . PRO A 1 188 ? -3.117 5.973 -9.625 1 90.81 188 PRO A CA 1
ATOM 1485 C C . PRO A 1 188 ? -3.811 5.777 -8.273 1 90.81 188 PRO A C 1
ATOM 1487 O O . PRO A 1 188 ? -3.164 5.395 -7.297 1 90.81 188 PRO A O 1
ATOM 1490 N N . ILE A 1 189 ? -5.086 6.102 -8.156 1 94.06 189 ILE A N 1
ATOM 1491 C CA . ILE A 1 189 ? -5.828 5.949 -6.91 1 94.06 189 ILE A CA 1
ATOM 1492 C C . ILE A 1 189 ? -6.195 4.48 -6.707 1 94.06 189 ILE A C 1
ATOM 1494 O O . ILE A 1 189 ? -6.004 3.932 -5.621 1 94.06 189 ILE A O 1
ATOM 1498 N N . ARG A 1 190 ? -6.602 3.818 -7.75 1 94.38 190 ARG A N 1
ATOM 1499 C CA . ARG A 1 190 ? -6.969 2.406 -7.688 1 94.38 190 ARG A CA 1
ATOM 1500 C C . ARG A 1 190 ? -5.75 1.517 -7.914 1 94.38 190 ARG A C 1
ATOM 1502 O O . ARG A 1 190 ? -5.797 0.313 -7.648 1 94.38 190 ARG A O 1
ATOM 1509 N N . GLN A 1 191 ? -4.68 2.129 -8.492 1 93.25 191 GLN A N 1
ATOM 1510 C CA . GLN A 1 191 ? -3.465 1.399 -8.852 1 93.25 191 GLN A CA 1
ATOM 1511 C C . GLN A 1 191 ? -3.758 0.32 -9.891 1 93.25 191 GLN A C 1
ATOM 1513 O O . GLN A 1 191 ? -3.275 -0.809 -9.773 1 93.25 191 GLN A O 1
ATOM 1518 N N . VAL A 1 192 ? -4.652 0.651 -10.797 1 93.5 192 VAL A N 1
ATOM 1519 C CA . VAL A 1 192 ? -5.066 -0.306 -11.82 1 93.5 192 VAL A CA 1
ATOM 1520 C C . VAL A 1 192 ? -4.688 0.217 -13.203 1 93.5 192 VAL A C 1
ATOM 1522 O O . VAL A 1 192 ? -4.992 1.362 -13.539 1 93.5 192 VAL A O 1
ATOM 1525 N N . ARG A 1 193 ? -4.008 -0.6 -13.922 1 89.81 193 ARG A N 1
ATOM 1526 C CA . ARG A 1 193 ? -3.66 -0.32 -15.312 1 89.81 193 ARG A CA 1
ATOM 1527 C C . ARG A 1 193 ? -4.527 -1.136 -16.266 1 89.81 193 ARG A C 1
ATOM 1529 O O . ARG A 1 193 ? -4.77 -2.32 -16.031 1 89.81 193 ARG A O 1
ATOM 1536 N N . GLN A 1 194 ? -5.051 -0.424 -17.266 1 89.38 194 GLN A N 1
ATOM 1537 C CA . GLN A 1 194 ? -5.699 -1.149 -18.344 1 89.38 194 GLN A CA 1
ATOM 1538 C C . GLN A 1 194 ? -4.668 -1.743 -19.312 1 89.38 194 GLN A C 1
ATOM 1540 O O . GLN A 1 194 ? -4.273 -1.099 -20.281 1 89.38 194 GLN A O 1
ATOM 1545 N N . PHE A 1 195 ? -4.312 -2.902 -18.969 1 83.06 195 PHE A N 1
ATOM 1546 C CA . PHE A 1 195 ? -3.16 -3.549 -19.594 1 83.06 195 PHE A CA 1
ATOM 1547 C C . PHE A 1 195 ? -3.553 -4.199 -20.906 1 83.06 195 PHE A C 1
ATOM 1549 O O . PHE A 1 195 ? -4.438 -5.059 -20.953 1 83.06 195 PHE A O 1
ATOM 1556 N N . THR A 1 196 ? -2.854 -3.742 -21.953 1 80.81 196 THR A N 1
ATOM 1557 C CA . THR A 1 196 ? -3.066 -4.336 -23.266 1 80.81 196 THR A CA 1
ATOM 1558 C C . THR A 1 196 ? -2.213 -5.59 -23.438 1 80.81 196 THR A C 1
ATOM 1560 O O . THR A 1 196 ? -1.006 -5.566 -23.188 1 80.81 196 THR A O 1
ATOM 1563 N N . ILE A 1 197 ? -2.85 -6.691 -23.688 1 74.56 197 ILE A N 1
ATOM 1564 C CA . ILE A 1 197 ? -2.162 -7.941 -23.984 1 74.56 197 ILE A CA 1
ATOM 1565 C C . ILE A 1 197 ? -2.41 -8.32 -25.453 1 74.56 197 ILE A C 1
ATOM 1567 O O . ILE A 1 197 ? -3.557 -8.344 -25.906 1 74.56 197 ILE A O 1
ATOM 1571 N N . SER A 1 198 ? -1.324 -8.336 -26.172 1 73.38 198 SER A N 1
ATOM 1572 C CA . SER A 1 198 ? -1.436 -8.75 -27.562 1 73.38 198 SER A CA 1
ATOM 1573 C C . SER A 1 198 ? -0.577 -9.977 -27.844 1 73.38 198 SER A C 1
ATOM 1575 O O . SER A 1 198 ? 0.553 -10.078 -27.359 1 73.38 198 SER A O 1
ATOM 1577 N N . MET A 1 199 ? -1.237 -11.039 -28.375 1 71.06 199 MET A N 1
ATOM 1578 C CA . MET A 1 199 ? -0.525 -12.234 -28.828 1 71.06 199 MET A CA 1
ATOM 1579 C C . MET A 1 199 ? -0.693 -12.438 -30.328 1 71.06 199 MET A C 1
ATOM 1581 O O . MET A 1 199 ? -1.808 -12.367 -30.844 1 71.06 199 MET A O 1
ATOM 1585 N N . GLU A 1 200 ? 0.427 -12.391 -31.062 1 68.19 200 GLU A N 1
ATOM 1586 C CA . GLU A 1 200 ? 0.4 -12.617 -32.5 1 68.19 200 GLU A CA 1
ATOM 1587 C C . GLU A 1 200 ? 1.159 -13.891 -32.875 1 68.19 200 GLU A C 1
ATOM 1589 O O . GLU A 1 200 ? 2.336 -14.039 -32.531 1 68.19 200 GLU A O 1
ATOM 1594 N N . LEU A 1 201 ? 0.388 -14.828 -33.375 1 67.69 201 LEU A N 1
ATOM 1595 C CA . LEU A 1 201 ? 1.012 -16.031 -33.938 1 67.69 201 LEU A CA 1
ATOM 1596 C C . LEU A 1 201 ? 1.321 -15.867 -35.406 1 67.69 201 LEU A C 1
ATOM 1598 O O . LEU A 1 201 ? 0.421 -15.594 -36.219 1 67.69 201 LEU A O 1
ATOM 1602 N N . ILE A 1 202 ? 2.613 -15.906 -35.719 1 65.75 202 ILE A N 1
ATOM 1603 C CA . ILE A 1 202 ? 3.062 -15.773 -37.094 1 65.75 202 ILE A CA 1
ATOM 1604 C C . ILE A 1 202 ? 3.629 -17.109 -37.594 1 65.75 202 ILE A C 1
ATOM 1606 O O . ILE A 1 202 ? 4.426 -17.734 -36.906 1 65.75 202 ILE A O 1
ATOM 1610 N N . GLU A 1 203 ? 3.041 -17.766 -38.594 1 64.5 203 GLU A N 1
ATOM 1611 C CA . GLU A 1 203 ? 3.545 -19.016 -39.156 1 64.5 203 GLU A CA 1
ATOM 1612 C C . GLU A 1 203 ? 4.273 -18.766 -40.469 1 64.5 203 GLU A C 1
ATOM 1614 O O . GLU A 1 203 ? 3.906 -17.875 -41.25 1 64.5 203 GLU A O 1
ATOM 1619 N N . ASN A 1 204 ? 5.391 -19.469 -40.594 1 61.44 204 ASN A N 1
ATOM 1620 C CA . ASN A 1 204 ? 6.102 -19.453 -41.875 1 61.44 204 ASN A CA 1
ATOM 1621 C C . ASN A 1 204 ? 5.371 -20.281 -42.938 1 61.44 204 ASN A C 1
ATOM 1623 O O . ASN A 1 204 ? 4.828 -21.344 -42.625 1 61.44 204 ASN A O 1
ATOM 1627 N N . ASP A 1 205 ? 4.816 -19.781 -43.969 1 53.78 205 ASP A N 1
ATOM 1628 C CA . ASP A 1 205 ? 4.191 -20.516 -45.062 1 53.78 205 ASP A CA 1
ATOM 1629 C C . ASP A 1 205 ? 5.164 -21.516 -45.656 1 53.78 205 ASP A C 1
ATOM 1631 O O . ASP A 1 205 ? 6.254 -21.156 -46.094 1 53.78 205 ASP A O 1
ATOM 1635 N N . LYS A 1 206 ? 5.094 -22.781 -45.344 1 50.62 206 LYS A N 1
ATOM 1636 C CA . LYS A 1 206 ? 5.887 -23.812 -46.031 1 50.62 206 LYS A CA 1
ATOM 1637 C C . LYS A 1 206 ? 5.59 -23.828 -47.531 1 50.62 206 LYS A C 1
ATOM 1639 O O . LYS A 1 206 ? 6.27 -24.531 -48.281 1 50.62 206 LYS A O 1
ATOM 1644 N N . ASP A 1 207 ? 4.34 -23.625 -47.906 1 46.25 207 ASP A N 1
ATOM 1645 C CA . ASP A 1 207 ? 4.027 -24.094 -49.25 1 46.25 207 ASP A CA 1
ATOM 1646 C C . ASP A 1 207 ? 4.691 -23.219 -50.312 1 46.25 207 ASP A C 1
ATOM 1648 O O . ASP A 1 207 ? 4.32 -23.266 -51.469 1 46.25 207 ASP A O 1
ATOM 1652 N N . GLY A 1 208 ? 5.633 -22.312 -50.031 1 43.41 208 GLY A N 1
ATOM 1653 C CA . GLY A 1 208 ? 6.109 -21.797 -51.312 1 43.41 208 GLY A CA 1
ATOM 1654 C C . GLY A 1 208 ? 6.855 -22.844 -52.125 1 43.41 208 GLY A C 1
ATOM 1655 O O . GLY A 1 208 ? 8.055 -23.031 -51.938 1 43.41 208 GLY A O 1
ATOM 1656 N N . ASP A 1 209 ? 6.227 -23.891 -52.438 1 37.06 209 ASP A N 1
ATOM 1657 C CA . ASP A 1 209 ? 6.816 -24.766 -53.469 1 37.06 209 ASP A CA 1
ATOM 1658 C C . ASP A 1 209 ? 7.32 -23.953 -54.656 1 37.06 209 ASP A C 1
ATOM 1660 O O . ASP A 1 209 ? 7.684 -24.516 -55.688 1 37.06 209 ASP A O 1
ATOM 1664 N N . ASP A 1 210 ? 6.758 -22.766 -55 1 38.56 210 ASP A N 1
ATOM 1665 C CA . ASP A 1 210 ? 7.18 -22.438 -56.344 1 38.56 210 ASP A CA 1
ATOM 1666 C C . ASP A 1 210 ? 8.695 -22.281 -56.438 1 38.56 210 ASP A C 1
ATOM 1668 O O . ASP A 1 210 ? 9.328 -21.781 -55.5 1 38.56 210 ASP A O 1
ATOM 1672 N N . ASP A 1 211 ? 9.508 -23.016 -57.375 1 36.22 211 ASP A N 1
ATOM 1673 C CA . ASP A 1 211 ? 10.859 -23.125 -57.938 1 36.22 211 ASP A CA 1
ATOM 1674 C C . ASP A 1 211 ? 11.523 -21.766 -58.031 1 36.22 211 ASP A C 1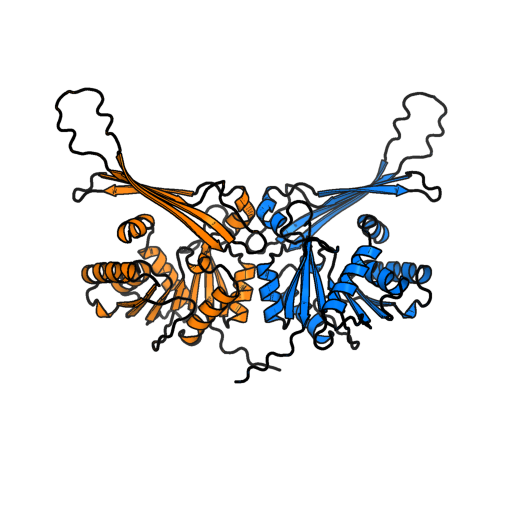
ATOM 1676 O O . ASP A 1 211 ? 12.672 -21.656 -58.469 1 36.22 211 ASP A O 1
ATOM 1680 N N . THR A 1 212 ? 10.844 -20.703 -58.594 1 35.53 212 THR A N 1
ATOM 1681 C CA . THR A 1 212 ? 11.781 -19.672 -59.031 1 35.53 212 THR A CA 1
ATOM 1682 C C . THR A 1 212 ? 12.633 -19.188 -57.875 1 35.53 212 THR A C 1
ATOM 1684 O O . THR A 1 212 ? 12.133 -19.047 -56.75 1 35.53 212 THR A O 1
ATOM 1687 N N . LYS A 1 213 ? 13.984 -19.234 -57.938 1 35.75 213 LYS A N 1
ATOM 1688 C CA . LYS A 1 213 ? 15.156 -18.969 -57.094 1 35.75 213 LYS A CA 1
ATOM 1689 C C . LYS A 1 213 ? 14.906 -17.812 -56.125 1 35.75 213 LYS A C 1
ATOM 1691 O O . LYS A 1 213 ? 15.703 -17.562 -55.25 1 35.75 213 LYS A O 1
ATOM 1696 N N . LEU A 1 214 ? 14.516 -16.609 -56.656 1 33.56 214 LEU A N 1
ATOM 1697 C CA . LEU A 1 214 ? 15.047 -15.375 -56.094 1 33.56 214 LEU A CA 1
ATOM 1698 C C . LEU A 1 214 ? 14.516 -15.148 -54.688 1 33.56 214 LEU A C 1
ATOM 1700 O O . LEU A 1 214 ? 15.289 -14.867 -53.781 1 33.56 214 LEU A O 1
ATOM 1704 N N . THR A 1 215 ? 13.391 -14.102 -54.562 1 32.62 215 THR A N 1
ATOM 1705 C CA . THR A 1 215 ? 13.117 -13.328 -53.375 1 32.62 215 THR A CA 1
ATOM 1706 C C . THR A 1 215 ? 12.336 -14.148 -52.344 1 32.62 215 THR A C 1
ATOM 1708 O O . THR A 1 215 ? 11.133 -14.383 -52.531 1 32.62 215 THR A O 1
ATOM 1711 N N . LYS A 1 216 ? 12.75 -15.25 -51.906 1 38.66 216 LYS A N 1
ATOM 1712 C CA . LYS A 1 216 ? 12.219 -16.062 -50.812 1 38.66 216 LYS A CA 1
ATOM 1713 C C . LYS A 1 216 ? 11.703 -15.188 -49.656 1 38.66 216 LYS A C 1
ATOM 1715 O O . LYS A 1 216 ? 11.844 -15.547 -48.5 1 38.66 216 LYS A O 1
ATOM 1720 N N . SER A 1 217 ? 11.062 -14.016 -49.969 1 36.03 217 SER A N 1
ATOM 1721 C CA . SER A 1 217 ? 10.484 -13.297 -48.844 1 36.03 217 SER A CA 1
ATOM 1722 C C . SER A 1 217 ? 9.461 -14.164 -48.094 1 36.03 217 SER A C 1
ATOM 1724 O O . SER A 1 217 ? 8.445 -14.562 -48.656 1 36.03 217 SER A O 1
ATOM 1726 N N . SER A 1 218 ? 9.789 -15.266 -47.406 1 37.03 218 SER A N 1
ATOM 1727 C CA . SER A 1 218 ? 8.984 -16 -46.438 1 37.03 218 SER A CA 1
ATOM 1728 C C . SER A 1 218 ? 7.914 -15.109 -45.812 1 37.03 218 SER A C 1
ATOM 1730 O O . SER A 1 218 ? 8.234 -14.148 -45.125 1 37.03 218 SER A O 1
ATOM 1732 N N . ARG A 1 219 ? 6.82 -14.789 -46.531 1 41.41 219 ARG A N 1
ATOM 1733 C CA . ARG A 1 219 ? 5.672 -14.031 -46.031 1 41.41 219 ARG A CA 1
ATOM 1734 C C . ARG A 1 219 ? 5.176 -14.586 -44.719 1 41.41 219 ARG A C 1
ATOM 1736 O O . ARG A 1 219 ? 4.859 -15.773 -44.594 1 41.41 219 ARG A O 1
ATOM 1743 N N . LEU A 1 220 ? 5.766 -14.266 -43.594 1 47.62 220 LEU A N 1
ATOM 1744 C CA . LEU A 1 220 ? 5.289 -14.43 -42.219 1 47.62 220 LEU A CA 1
ATOM 1745 C C . LEU A 1 220 ? 3.824 -14.016 -42.125 1 47.62 220 LEU A C 1
ATOM 1747 O O . LEU A 1 220 ? 3.461 -12.898 -42.469 1 47.62 220 LEU A O 1
ATOM 1751 N N . GLY A 1 221 ? 2.879 -14.898 -42.406 1 49.12 221 GLY A N 1
ATOM 1752 C CA . GLY A 1 221 ? 1.49 -14.508 -42.25 1 49.12 221 GLY A CA 1
ATOM 1753 C C . GLY A 1 221 ? 1.013 -14.648 -40.812 1 49.12 221 GLY A C 1
ATOM 1754 O O . GLY A 1 221 ? 1.415 -15.578 -40.094 1 49.12 221 GLY A O 1
ATOM 1755 N N . THR A 1 222 ? 0.593 -13.508 -40.219 1 53 222 THR A N 1
ATOM 1756 C CA . THR A 1 222 ? -0.095 -13.492 -38.938 1 53 222 THR A CA 1
ATOM 1757 C C . THR A 1 222 ? -1.301 -14.43 -38.969 1 53 222 THR A C 1
ATOM 1759 O O . THR A 1 222 ? -2.201 -14.273 -39.781 1 53 222 THR A O 1
ATOM 1762 N N . ILE A 1 223 ? -1.223 -15.578 -38.438 1 57.66 223 ILE A N 1
ATOM 1763 C CA . ILE A 1 223 ? -2.322 -16.531 -38.438 1 57.66 223 ILE A CA 1
ATOM 1764 C C . ILE A 1 223 ? -3.361 -16.125 -37.375 1 57.66 223 ILE A C 1
ATOM 1766 O O . ILE A 1 223 ? -4.566 -16.219 -37.625 1 57.66 223 ILE A O 1
ATOM 1770 N N . GLN A 1 224 ? -2.959 -15.727 -36.219 1 61.81 224 GLN A N 1
ATOM 1771 C CA . GLN A 1 224 ? -3.918 -15.398 -35.156 1 61.81 224 GLN A CA 1
ATOM 1772 C C . GLN A 1 224 ? -3.426 -14.227 -34.312 1 61.81 224 GLN A C 1
ATOM 1774 O O . GLN A 1 224 ? -2.234 -14.125 -34 1 61.81 224 GLN A O 1
ATOM 1779 N N . SER A 1 225 ? -4.238 -13.156 -34.312 1 66.19 225 SER A N 1
ATOM 1780 C CA . SER A 1 225 ? -3.93 -12.023 -33.438 1 66.19 225 SER A CA 1
ATOM 1781 C C . SER A 1 225 ? -5.012 -11.82 -32.375 1 66.19 225 SER A C 1
ATOM 1783 O O . SER A 1 225 ? -6.207 -11.906 -32.688 1 66.19 225 SER A O 1
ATOM 1785 N N . VAL A 1 226 ? -4.605 -12.031 -31.203 1 67.75 226 VAL A N 1
ATOM 1786 C CA . VAL A 1 226 ? -5.527 -11.742 -30.109 1 67.75 226 VAL A CA 1
ATOM 1787 C C . VAL A 1 226 ? -5.059 -10.508 -29.344 1 67.75 226 VAL A C 1
ATOM 1789 O O . VAL A 1 226 ? -3.871 -10.367 -29.047 1 67.75 226 VAL A O 1
ATOM 1792 N N . ARG A 1 227 ? -5.875 -9.484 -29.328 1 74.56 227 ARG A N 1
ATOM 1793 C CA . ARG A 1 227 ? -5.613 -8.305 -28.516 1 74.56 227 ARG A CA 1
ATOM 1794 C C . ARG A 1 227 ? -6.711 -8.102 -27.484 1 74.56 227 ARG A C 1
ATOM 1796 O O . ARG A 1 227 ? -7.898 -8.141 -27.812 1 74.56 227 ARG A O 1
ATOM 1803 N N . GLU A 1 228 ? -6.246 -8.133 -26.234 1 81.06 228 GLU A N 1
ATOM 1804 C CA . GLU A 1 228 ? -7.195 -7.906 -25.141 1 81.06 228 GLU A CA 1
ATOM 1805 C C . GLU A 1 228 ? -6.66 -6.883 -24.141 1 81.06 228 GLU A C 1
ATOM 1807 O O . GLU A 1 228 ? -5.445 -6.715 -24.016 1 81.06 228 GLU A O 1
ATOM 1812 N N . VAL A 1 229 ? -7.598 -6.055 -23.641 1 84.56 229 VAL A N 1
ATOM 1813 C CA . VAL A 1 229 ? -7.262 -5.133 -22.547 1 84.56 229 VAL A CA 1
ATOM 1814 C C . VAL A 1 229 ? -7.812 -5.664 -21.234 1 84.56 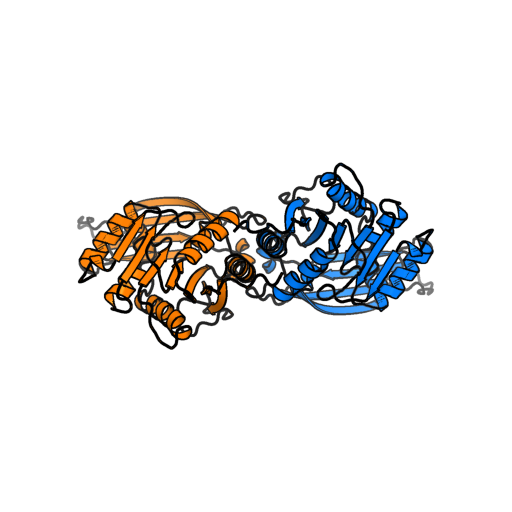229 VAL A C 1
ATOM 1816 O O . VAL A 1 229 ? -9.008 -5.934 -21.109 1 84.56 229 VAL A O 1
ATOM 1819 N N . VAL A 1 230 ? -6.879 -5.926 -20.312 1 87.88 230 VAL A N 1
ATOM 1820 C CA . VAL A 1 230 ? -7.258 -6.512 -19.031 1 87.88 230 VAL A CA 1
ATOM 1821 C C . VAL A 1 230 ? -6.805 -5.598 -17.891 1 87.88 230 VAL A C 1
ATOM 1823 O O . VAL A 1 230 ? -5.652 -5.164 -17.859 1 87.88 230 VAL A O 1
ATOM 1826 N N . PRO A 1 231 ? -7.75 -5.242 -16.969 1 92.88 231 PRO A N 1
ATOM 1827 C CA . PRO A 1 231 ? -7.32 -4.457 -15.805 1 92.88 231 PRO A CA 1
ATOM 1828 C C . PRO A 1 231 ? -6.387 -5.238 -14.883 1 92.88 231 PRO A C 1
ATOM 1830 O O . PRO A 1 231 ? -6.672 -6.391 -14.547 1 92.88 231 PRO A O 1
ATOM 1833 N N . MET A 1 232 ? -5.281 -4.664 -14.547 1 92.69 232 MET A N 1
ATOM 1834 C CA . MET A 1 232 ? -4.316 -5.285 -13.648 1 92.69 232 MET A CA 1
ATOM 1835 C C . MET A 1 232 ? -3.93 -4.332 -12.523 1 92.69 232 MET A C 1
ATOM 1837 O O . MET A 1 232 ? -3.586 -3.174 -12.773 1 92.69 232 MET A O 1
ATOM 1841 N N . ARG A 1 233 ? -4.012 -4.812 -11.344 1 95.56 233 ARG A N 1
ATOM 1842 C CA . ARG A 1 233 ? -3.621 -4.039 -10.172 1 95.56 233 ARG A CA 1
ATOM 1843 C C . ARG A 1 233 ? -2.119 -4.141 -9.922 1 95.56 233 ARG A C 1
ATOM 1845 O O . ARG A 1 233 ? -1.54 -5.223 -10.023 1 95.56 233 ARG A O 1
ATOM 1852 N N . HIS A 1 234 ? -1.465 -3.025 -9.664 1 92.44 234 HIS A N 1
ATOM 1853 C CA . HIS A 1 234 ? -0.051 -3 -9.312 1 92.44 234 HIS A CA 1
ATOM 1854 C C . HIS A 1 234 ? 0.134 -2.91 -7.801 1 92.44 234 HIS A C 1
ATOM 1856 O O . HIS A 1 234 ? -0.473 -2.059 -7.145 1 92.44 234 HIS A O 1
ATOM 1862 N N . PHE A 1 235 ? 0.965 -3.771 -7.305 1 95.56 235 PHE A N 1
ATOM 1863 C CA . PHE A 1 235 ? 1.171 -3.861 -5.863 1 95.56 235 PHE A CA 1
ATOM 1864 C C . PHE A 1 235 ? 2.551 -3.34 -5.48 1 95.56 235 PHE A C 1
ATOM 1866 O O . PHE A 1 235 ? 3.516 -3.514 -6.227 1 95.56 235 PHE A O 1
ATOM 1873 N N . THR A 1 236 ? 2.609 -2.719 -4.32 1 95.12 236 THR A N 1
ATOM 1874 C CA . THR A 1 236 ? 3.895 -2.416 -3.701 1 95.12 236 THR A CA 1
ATOM 1875 C C . THR A 1 236 ? 4.246 -3.459 -2.643 1 95.12 236 THR A C 1
ATOM 1877 O O . THR A 1 236 ? 3.379 -4.211 -2.195 1 95.12 236 THR A O 1
ATOM 1880 N N . SER A 1 237 ? 5.535 -3.502 -2.311 1 96.44 237 SER A N 1
ATOM 1881 C CA . SER A 1 237 ? 5.98 -4.43 -1.277 1 96.44 237 SER A CA 1
ATOM 1882 C C . SER A 1 237 ? 5.355 -4.098 0.074 1 96.44 237 SER A C 1
ATOM 1884 O O . SER A 1 237 ? 4.961 -4.996 0.818 1 96.44 237 SER A O 1
ATOM 1886 N N . GLN A 1 238 ? 5.23 -2.824 0.39 1 96.94 238 GLN A N 1
ATOM 1887 C CA . GLN A 1 238 ? 4.688 -2.393 1.673 1 96.94 238 GLN A CA 1
ATOM 1888 C C . GLN A 1 238 ? 3.197 -2.711 1.773 1 96.94 238 GLN A C 1
ATOM 1890 O O . GLN A 1 238 ? 2.709 -3.088 2.84 1 96.94 238 GLN A O 1
ATOM 1895 N N . GLU A 1 239 ? 2.543 -2.531 0.649 1 96.56 239 GLU A N 1
ATOM 1896 C CA . GLU A 1 239 ? 1.132 -2.9 0.602 1 96.56 239 GLU A CA 1
ATOM 1897 C C . GLU A 1 239 ? 0.946 -4.395 0.842 1 96.56 239 GLU A C 1
ATOM 1899 O O . GLU A 1 239 ? 0.014 -4.809 1.538 1 96.56 239 GLU A O 1
ATOM 1904 N N . MET A 1 240 ? 1.781 -5.191 0.236 1 97.88 240 MET A N 1
ATOM 1905 C CA . MET A 1 240 ? 1.701 -6.641 0.427 1 97.88 240 MET A CA 1
ATOM 1906 C C . MET A 1 240 ? 1.912 -7.008 1.893 1 97.88 240 MET A C 1
ATOM 1908 O O . MET A 1 240 ? 1.268 -7.922 2.406 1 97.88 240 MET A O 1
ATOM 1912 N N . ASP A 1 241 ? 2.824 -6.348 2.549 1 98.12 241 ASP A N 1
ATOM 1913 C CA . ASP A 1 241 ? 3.072 -6.582 3.969 1 98.12 241 ASP A CA 1
ATOM 1914 C C . ASP A 1 241 ? 1.802 -6.371 4.789 1 98.12 241 ASP A C 1
ATOM 1916 O O . ASP A 1 241 ? 1.426 -7.227 5.594 1 98.12 241 ASP A O 1
ATOM 1920 N N . VAL A 1 242 ? 1.11 -5.277 4.578 1 97.5 242 VAL A N 1
ATOM 1921 C CA . VAL A 1 242 ? -0.045 -4.945 5.406 1 97.5 242 VAL A CA 1
ATOM 1922 C C . VAL A 1 242 ? -1.226 -5.836 5.02 1 97.5 242 VAL A C 1
ATOM 1924 O O . VAL A 1 242 ? -2.002 -6.258 5.883 1 97.5 242 VAL A O 1
ATOM 1927 N N . LEU A 1 243 ? -1.384 -6.129 3.734 1 98.19 243 LEU A N 1
ATOM 1928 C CA . LEU A 1 243 ? -2.41 -7.066 3.293 1 98.19 243 LEU A CA 1
ATOM 1929 C C . LEU A 1 243 ? -2.219 -8.43 3.947 1 98.19 243 LEU A C 1
ATOM 1931 O O . LEU A 1 243 ? -3.189 -9.062 4.375 1 98.19 243 LEU A O 1
ATOM 1935 N N . ALA A 1 244 ? -0.972 -8.844 3.984 1 98.06 244 ALA A N 1
ATOM 1936 C CA . ALA A 1 244 ? -0.656 -10.117 4.637 1 98.06 244 ALA A CA 1
ATOM 1937 C C . ALA A 1 244 ? -1.041 -10.086 6.113 1 98.06 244 ALA A C 1
ATOM 1939 O O . ALA A 1 244 ? -1.721 -10.984 6.605 1 98.06 244 ALA A O 1
ATOM 1940 N N . ARG A 1 245 ? -0.709 -9.031 6.836 1 96.44 245 ARG A N 1
ATOM 1941 C CA . ARG A 1 245 ? -0.946 -8.914 8.273 1 96.44 245 ARG A CA 1
ATOM 1942 C C . ARG A 1 245 ? -2.438 -8.969 8.586 1 96.44 245 ARG A C 1
ATOM 1944 O O . ARG A 1 245 ? -2.867 -9.734 9.461 1 96.44 245 ARG A O 1
ATOM 1951 N N . ILE A 1 246 ? -3.178 -8.211 7.84 1 95.31 246 ILE A N 1
ATOM 1952 C CA . ILE A 1 246 ? -4.605 -8.125 8.133 1 95.31 246 ILE A CA 1
ATOM 1953 C C . ILE A 1 246 ? -5.273 -9.469 7.84 1 95.31 246 ILE A C 1
ATOM 1955 O O . ILE A 1 246 ? -6.328 -9.781 8.398 1 95.31 246 ILE A O 1
ATOM 1959 N N . SER A 1 247 ? -4.648 -10.312 7.004 1 96.81 247 SER A N 1
ATOM 1960 C CA . SER A 1 247 ? -5.23 -11.586 6.586 1 96.81 247 SER A CA 1
ATOM 1961 C C . SER A 1 247 ? -4.656 -12.75 7.387 1 96.81 247 SER A C 1
ATOM 1963 O O . SER A 1 247 ? -4.891 -13.914 7.059 1 96.81 247 SER A O 1
ATOM 1965 N N . GLY A 1 248 ? -3.852 -12.477 8.375 1 96.81 248 GLY A N 1
ATOM 1966 C CA . GLY A 1 248 ? -3.33 -13.523 9.234 1 96.81 248 GLY A CA 1
ATOM 1967 C C . GLY A 1 248 ? -2.045 -14.141 8.711 1 96.81 248 GLY A C 1
ATOM 1968 O O . GLY A 1 248 ? -1.756 -15.305 8.992 1 96.81 248 GLY A O 1
ATOM 1969 N N . PHE A 1 249 ? -1.344 -13.438 7.895 1 98.12 249 PHE A N 1
ATOM 1970 C CA . PHE A 1 249 ? -0.053 -13.883 7.387 1 98.12 249 PHE A CA 1
ATOM 1971 C C . PHE A 1 249 ? 1.056 -12.922 7.805 1 98.12 249 PHE A C 1
ATOM 1973 O O . PHE A 1 249 ? 0.782 -11.828 8.305 1 98.12 249 PHE A O 1
ATOM 1980 N N . GLU A 1 250 ? 2.26 -13.344 7.688 1 97.56 250 GLU A N 1
ATOM 1981 C CA . GLU A 1 250 ? 3.463 -12.531 7.832 1 97.56 250 GLU A CA 1
ATOM 1982 C C . GLU A 1 250 ? 4.406 -12.719 6.648 1 97.56 250 GLU A C 1
ATOM 1984 O O . GLU A 1 250 ? 4.664 -13.852 6.23 1 97.56 250 GLU A O 1
ATOM 1989 N N . VAL A 1 251 ? 4.852 -11.633 6.086 1 98 251 VAL A N 1
ATOM 1990 C CA . VAL A 1 251 ? 5.895 -11.742 5.074 1 98 251 VAL A CA 1
ATOM 1991 C C . VAL A 1 251 ? 7.223 -12.109 5.734 1 98 251 VAL A C 1
ATOM 1993 O O . VAL A 1 251 ? 7.777 -11.32 6.504 1 98 251 VAL A O 1
ATOM 1996 N N . VAL A 1 252 ? 7.723 -13.234 5.379 1 97.75 252 VAL A N 1
ATOM 1997 C CA . VAL A 1 252 ? 8.914 -13.727 6.07 1 97.75 252 VAL A CA 1
ATOM 1998 C C . VAL A 1 252 ? 10.156 -13.398 5.25 1 97.75 252 VAL A C 1
ATOM 2000 O O . VAL A 1 252 ? 11.25 -13.234 5.805 1 97.75 252 VAL A O 1
ATOM 2003 N N . SER A 1 253 ? 10.039 -13.336 3.957 1 97.62 253 SER A N 1
ATOM 2004 C CA . SER A 1 253 ? 11.172 -12.984 3.1 1 97.62 253 SER A CA 1
ATOM 2005 C C . SER A 1 253 ? 10.688 -12.445 1.755 1 97.62 253 SER A C 1
ATOM 2007 O O . SER A 1 253 ? 9.555 -12.703 1.344 1 97.62 253 SER A O 1
ATOM 2009 N N . LEU A 1 254 ? 11.5 -11.664 1.182 1 98.31 254 LEU A N 1
ATOM 2010 C CA . LEU A 1 254 ? 11.312 -11.117 -0.156 1 98.31 254 LEU A CA 1
ATOM 2011 C C . LEU A 1 254 ? 12.461 -11.523 -1.079 1 98.31 254 LEU A C 1
ATOM 2013 O O . LEU A 1 254 ? 13.617 -11.539 -0.667 1 98.31 254 LEU A O 1
ATOM 2017 N N . HIS A 1 255 ? 12.078 -11.875 -2.314 1 98.06 255 HIS A N 1
ATOM 2018 C CA . HIS A 1 255 ? 13.07 -12.25 -3.312 1 98.06 255 HIS A CA 1
ATOM 2019 C C . HIS A 1 255 ? 12.82 -11.547 -4.641 1 98.06 255 HIS A C 1
ATOM 2021 O O . HIS A 1 255 ? 11.711 -11.055 -4.883 1 98.06 255 HIS A O 1
ATOM 2027 N N . GLY A 1 256 ? 13.914 -11.523 -5.516 1 97.06 256 GLY A N 1
ATOM 2028 C CA . GLY A 1 256 ? 13.812 -10.781 -6.758 1 97.06 256 GLY A CA 1
ATOM 2029 C C . GLY A 1 256 ? 13.383 -11.633 -7.934 1 97.06 256 GLY A C 1
ATOM 2030 O O . GLY A 1 256 ? 13.195 -11.125 -9.039 1 97.06 256 GLY A O 1
ATOM 2031 N N . ALA A 1 257 ? 13.336 -12.914 -7.762 1 95.19 257 ALA A N 1
ATOM 2032 C CA . ALA A 1 257 ? 12.938 -13.898 -8.758 1 95.19 257 ALA A CA 1
ATOM 2033 C C . ALA A 1 257 ? 12.602 -15.234 -8.109 1 95.19 257 ALA A C 1
ATOM 2035 O O . ALA A 1 257 ? 12.898 -15.453 -6.93 1 95.19 257 ALA A O 1
ATOM 2036 N N . LEU A 1 258 ? 11.906 -16.047 -8.844 1 96.44 258 LEU A N 1
ATOM 2037 C CA . LEU A 1 258 ? 11.727 -17.438 -8.406 1 96.44 258 LEU A CA 1
ATOM 2038 C C . LEU A 1 258 ? 13.016 -18.234 -8.617 1 96.44 258 LEU A C 1
ATOM 2040 O O . LEU A 1 258 ? 13.008 -19.25 -9.328 1 96.44 258 LEU A O 1
ATOM 2044 N N . ALA A 1 259 ? 14.023 -17.734 -8.078 1 94.56 259 ALA A N 1
ATOM 2045 C CA . ALA A 1 259 ? 15.359 -18.297 -8.203 1 94.56 259 ALA A CA 1
ATOM 2046 C C . ALA A 1 259 ? 16.188 -18.062 -6.941 1 94.56 259 ALA A C 1
ATOM 2048 O O . ALA A 1 259 ? 15.992 -17.047 -6.258 1 94.56 259 ALA A O 1
ATOM 2049 N N . ARG A 1 260 ? 17.109 -18.938 -6.707 1 92.62 260 ARG A N 1
ATOM 2050 C CA . ARG A 1 260 ? 17.969 -18.828 -5.527 1 92.62 260 ARG A CA 1
ATOM 2051 C C . ARG A 1 260 ? 18.906 -17.641 -5.648 1 92.62 260 ARG A C 1
ATOM 2053 O O . ARG A 1 260 ? 19.453 -17.375 -6.723 1 92.62 260 ARG A O 1
ATOM 2060 N N . GLY A 1 261 ? 19.062 -16.953 -4.551 1 91.94 261 GLY A N 1
ATOM 2061 C CA . GLY A 1 261 ? 20.141 -15.992 -4.414 1 91.94 261 GLY A CA 1
ATOM 2062 C C . GLY A 1 261 ? 19.844 -14.664 -5.086 1 91.94 261 GLY A C 1
ATOM 2063 O O . GLY A 1 261 ? 20.719 -13.812 -5.207 1 91.94 261 GLY A O 1
ATOM 2064 N N . VAL A 1 262 ? 18.656 -14.438 -5.59 1 95 262 VAL A N 1
ATOM 2065 C CA . VAL A 1 262 ? 18.344 -13.164 -6.223 1 95 262 VAL A CA 1
ATOM 2066 C C . VAL A 1 262 ? 17.75 -12.211 -5.191 1 95 262 VAL A C 1
ATOM 2068 O O . VAL A 1 262 ? 16.578 -12.352 -4.809 1 95 262 VAL A O 1
ATOM 2071 N N . ASP A 1 263 ? 18.562 -11.273 -4.871 1 95.5 263 ASP A N 1
ATOM 2072 C CA . ASP A 1 263 ? 18.125 -10.281 -3.898 1 95.5 263 ASP A CA 1
ATOM 2073 C C . ASP A 1 263 ? 17.062 -9.352 -4.496 1 95.5 263 ASP A C 1
ATOM 2075 O O . ASP A 1 263 ? 17.188 -8.93 -5.645 1 95.5 263 ASP A O 1
ATOM 2079 N N . VAL A 1 264 ? 16.094 -9 -3.76 1 95.12 264 VAL A N 1
ATOM 2080 C CA . VAL A 1 264 ? 14.977 -8.195 -4.227 1 95.12 264 VAL A CA 1
ATOM 2081 C C . VAL A 1 264 ? 15.469 -6.801 -4.605 1 95.12 264 VAL A C 1
ATOM 2083 O O . VAL A 1 264 ? 14.836 -6.109 -5.414 1 95.12 264 VAL A O 1
ATOM 2086 N N . ASN A 1 265 ? 16.578 -6.359 -4.051 1 92.69 265 ASN A N 1
ATOM 2087 C CA . ASN A 1 265 ? 17.109 -5.027 -4.309 1 92.69 265 ASN A CA 1
ATOM 2088 C C . ASN A 1 265 ? 18.125 -5.043 -5.449 1 92.69 265 ASN A C 1
ATOM 2090 O O . ASN A 1 265 ? 18.719 -4.012 -5.773 1 92.69 265 ASN A O 1
ATOM 2094 N N . ASP A 1 266 ? 18.344 -6.199 -5.977 1 92 266 ASP A N 1
ATOM 2095 C CA . ASP A 1 266 ? 19.281 -6.273 -7.086 1 92 266 ASP A CA 1
ATOM 2096 C C . ASP A 1 266 ? 18.734 -5.594 -8.336 1 92 266 ASP A C 1
ATOM 2098 O O . ASP A 1 266 ? 17.719 -6.031 -8.891 1 92 266 ASP A O 1
ATOM 2102 N N . ASP A 1 267 ? 19.359 -4.625 -8.828 1 85.06 267 ASP A N 1
ATOM 2103 C CA . ASP A 1 267 ? 18.859 -3.805 -9.922 1 85.06 267 ASP A CA 1
ATOM 2104 C C . ASP A 1 267 ? 18.875 -4.578 -11.242 1 85.06 267 ASP A C 1
ATOM 2106 O O . ASP A 1 267 ? 18.047 -4.332 -12.117 1 85.06 267 ASP A O 1
ATOM 2110 N N . ASP A 1 268 ? 19.719 -5.523 -11.336 1 87.06 268 ASP A N 1
ATOM 2111 C CA . ASP A 1 268 ? 19.953 -6.191 -12.609 1 87.06 268 ASP A CA 1
ATOM 2112 C C . ASP A 1 268 ? 19.188 -7.508 -12.68 1 87.06 268 ASP A C 1
ATOM 2114 O O . ASP A 1 268 ? 18.719 -7.91 -13.75 1 87.06 268 ASP A O 1
ATOM 2118 N N . GLU A 1 269 ? 19.016 -8.07 -11.516 1 90.31 269 GLU A N 1
ATOM 2119 C CA . GLU A 1 269 ? 18.531 -9.445 -11.555 1 90.31 269 GLU A CA 1
ATOM 2120 C C . GLU A 1 269 ? 17.109 -9.531 -11 1 90.31 269 GLU A C 1
ATOM 2122 O O . GLU A 1 269 ? 16.391 -10.508 -11.25 1 90.31 269 GLU A O 1
ATOM 2127 N N . ALA A 1 270 ? 16.766 -8.586 -10.195 1 92.25 270 ALA A N 1
ATOM 2128 C CA . ALA A 1 270 ? 15.453 -8.656 -9.57 1 92.25 270 ALA A CA 1
ATOM 2129 C C . ALA A 1 270 ? 14.375 -8.109 -10.5 1 92.25 270 ALA A C 1
ATOM 2131 O O . ALA A 1 270 ? 14.141 -6.898 -10.547 1 92.25 270 ALA A O 1
ATOM 2132 N N . PHE A 1 271 ? 13.688 -9.016 -11.164 1 88 271 PHE A N 1
ATOM 2133 C CA . PHE A 1 271 ? 12.656 -8.578 -12.102 1 88 271 PHE A CA 1
ATOM 2134 C C . PHE A 1 271 ? 11.266 -8.836 -11.523 1 88 271 PHE A C 1
ATOM 2136 O O . PHE A 1 271 ? 10.258 -8.414 -12.102 1 88 271 PHE A O 1
ATOM 2143 N N . ARG A 1 272 ? 11.258 -9.516 -10.469 1 93.69 272 ARG A N 1
ATOM 2144 C CA . ARG A 1 272 ? 10.008 -9.852 -9.797 1 93.69 272 ARG A CA 1
ATOM 2145 C C . ARG A 1 272 ? 10.07 -9.5 -8.312 1 93.69 272 ARG A C 1
ATOM 2147 O O . ARG A 1 272 ? 11.148 -9.258 -7.77 1 93.69 272 ARG A O 1
ATOM 2154 N N . LEU A 1 273 ? 9.008 -9.281 -7.797 1 96.75 273 LEU A N 1
ATOM 2155 C CA . LEU A 1 273 ? 8.828 -9.305 -6.348 1 96.75 273 LEU A CA 1
ATOM 2156 C C . LEU A 1 273 ? 8.188 -10.609 -5.898 1 96.75 273 LEU A C 1
ATOM 2158 O O . LEU A 1 273 ? 7.02 -10.867 -6.199 1 96.75 273 LEU A O 1
ATOM 2162 N N . VAL A 1 274 ? 8.961 -11.461 -5.254 1 98.5 274 VAL A N 1
ATOM 2163 C CA . VAL A 1 274 ? 8.438 -12.711 -4.711 1 98.5 274 VAL A CA 1
ATOM 2164 C C . VAL A 1 274 ? 8.32 -12.609 -3.193 1 98.5 274 VAL A C 1
ATOM 2166 O O . VAL A 1 274 ? 9.328 -12.445 -2.496 1 98.5 274 VAL A O 1
ATOM 2169 N N . CYS A 1 275 ? 7.133 -12.688 -2.717 1 98.75 275 CYS A N 1
ATOM 2170 C CA . CYS A 1 275 ? 6.859 -12.617 -1.285 1 98.75 275 CYS A CA 1
ATOM 2171 C C . CYS A 1 275 ? 6.598 -14.008 -0.712 1 98.75 275 CYS A C 1
ATOM 2173 O O . CYS A 1 275 ? 5.715 -14.719 -1.185 1 98.75 275 CYS A O 1
ATOM 2175 N N . VAL A 1 276 ? 7.363 -14.391 0.265 1 98.81 276 VAL A N 1
ATOM 2176 C CA . VAL A 1 276 ? 7.09 -15.617 1.015 1 98.81 276 VAL A CA 1
ATOM 2177 C C . VAL A 1 276 ? 6.355 -15.273 2.311 1 98.81 276 VAL A C 1
ATOM 2179 O O . VAL A 1 276 ? 6.902 -14.586 3.176 1 98.81 276 VAL A O 1
ATOM 2182 N N . LEU A 1 277 ? 5.109 -15.68 2.363 1 98.75 277 LEU A N 1
ATOM 2183 C CA . LEU A 1 277 ? 4.281 -15.438 3.541 1 98.75 277 LEU A CA 1
ATOM 2184 C C . LEU A 1 277 ? 4.125 -16.703 4.367 1 98.75 277 LEU A C 1
ATOM 2186 O O . LEU A 1 277 ? 4.137 -17.812 3.818 1 98.75 277 LEU A O 1
ATOM 2190 N N . GLN A 1 278 ? 3.982 -16.562 5.625 1 98.56 278 GLN A N 1
ATOM 2191 C CA . GLN A 1 278 ? 3.68 -17.672 6.523 1 98.56 278 GLN A CA 1
ATOM 2192 C C . GLN A 1 278 ? 2.41 -17.391 7.324 1 98.56 278 GLN A C 1
ATOM 2194 O O . GLN A 1 278 ? 2.207 -16.281 7.816 1 98.56 278 GLN A O 1
ATOM 2199 N N . LYS A 1 279 ? 1.562 -18.391 7.344 1 98 279 LYS A N 1
ATOM 2200 C CA . LYS A 1 279 ? 0.348 -18.281 8.148 1 98 279 LYS A CA 1
ATOM 2201 C C . LYS A 1 279 ? 0.679 -18.172 9.633 1 98 279 LYS A C 1
ATOM 2203 O O . LYS A 1 279 ? 1.466 -18.969 10.156 1 98 279 LYS A O 1
ATOM 2208 N N . LYS A 1 280 ? 0.183 -17.062 10.227 1 87.25 280 LYS A N 1
ATOM 2209 C CA . LYS A 1 280 ? 0.397 -16.859 11.656 1 87.25 280 LYS A CA 1
ATOM 2210 C C . LYS A 1 280 ? -0.813 -17.312 12.461 1 87.25 280 LYS A C 1
ATOM 2212 O O . LYS A 1 280 ? -1.931 -17.359 11.945 1 87.25 280 LYS A O 1
ATOM 2217 N N . GLY A 1 281 ? -0.579 -18.234 13.445 1 63.62 281 GLY A N 1
ATOM 2218 C CA . GLY A 1 281 ? -1.696 -18.531 14.32 1 63.62 281 GLY A CA 1
ATOM 2219 C C . GLY A 1 281 ? -2.49 -17.312 14.727 1 63.62 281 GLY A C 1
ATOM 2220 O O . GLY A 1 281 ? -2.012 -16.172 14.586 1 63.62 281 GLY A O 1
ATOM 2221 N N . LYS A 1 282 ? -3.666 -17.406 14.875 1 49.12 282 LYS A N 1
ATOM 2222 C CA . LYS A 1 282 ? -4.488 -16.281 15.328 1 49.12 282 LYS A CA 1
ATOM 2223 C C . LYS A 1 282 ? -3.783 -15.492 16.422 1 49.12 282 LYS A C 1
ATOM 2225 O O . LYS A 1 282 ? -3.268 -16.062 17.375 1 49.12 282 LYS A O 1
ATOM 2230 N N . VAL A 1 283 ? -2.965 -14.445 16.188 1 37.31 283 VAL A N 1
ATOM 2231 C CA . VAL A 1 283 ? -2.623 -13.688 17.391 1 37.31 283 VAL A CA 1
ATOM 2232 C C . VAL A 1 283 ? -3.842 -13.594 18.297 1 37.31 283 VAL A C 1
ATOM 2234 O O . VAL A 1 283 ? -4.879 -13.055 17.906 1 37.31 283 VAL A O 1
ATOM 2237 N N . VAL A 1 284 ? -4.102 -14.57 19.125 1 30.41 284 VAL A N 1
ATOM 2238 C CA . VAL A 1 284 ? -5.09 -14.383 20.188 1 30.41 284 VAL A CA 1
ATOM 2239 C C . VAL A 1 284 ? -4.812 -13.078 20.922 1 30.41 284 VAL A C 1
ATOM 2241 O O . VAL A 1 284 ? -3.691 -12.836 21.375 1 30.41 284 VAL A O 1
ATOM 2244 N N . LYS A 1 285 ? -5.43 -12.055 20.562 1 26.02 285 LYS A N 1
ATOM 2245 C CA . LYS A 1 285 ? -5.512 -10.898 21.469 1 26.02 285 LYS A CA 1
ATOM 2246 C C . LYS A 1 285 ? -5.629 -11.344 22.922 1 26.02 285 LYS A C 1
ATOM 2248 O O . LYS A 1 285 ? -6.535 -12.102 23.281 1 26.02 285 LYS A O 1
ATOM 2253 N N . SER A 1 286 ? -4.5 -11.781 23.578 1 21.47 286 SER A N 1
ATOM 2254 C CA . SER A 1 286 ? -4.691 -11.703 25.016 1 21.47 286 SER A CA 1
ATOM 2255 C C . SER A 1 286 ? -5.328 -10.375 25.422 1 21.47 286 SER A C 1
ATOM 2257 O O . SER A 1 286 ? -4.77 -9.312 25.156 1 21.47 286 SER A O 1
ATOM 2259 N N . VAL A 1 287 ? -6.465 -10.078 25.016 1 17.38 287 VAL A N 1
ATOM 2260 C CA . VAL A 1 287 ? -7.055 -9.203 26.031 1 17.38 287 VAL A CA 1
ATOM 2261 C C . VAL A 1 287 ? -7.168 -9.938 27.359 1 17.38 287 VAL A C 1
ATOM 2263 O O . VAL A 1 287 ? -7.566 -11.109 27.391 1 17.38 287 VAL A O 1
ATOM 2266 N N . MET B 1 1 ? 15.227 28.672 12.914 1 63.72 1 MET B N 1
ATOM 2267 C CA . MET B 1 1 ? 14.945 27.516 12.055 1 63.72 1 MET B CA 1
ATOM 2268 C C . MET B 1 1 ? 13.453 27.234 11.992 1 63.72 1 MET B C 1
ATOM 2270 O O . MET B 1 1 ? 12.891 27.094 10.906 1 63.72 1 MET B O 1
ATOM 2274 N N . PRO B 1 2 ? 12.859 27.469 13.18 1 65.31 2 PRO B N 1
ATOM 2275 C CA . PRO B 1 2 ? 11.406 27.266 13.148 1 65.31 2 PRO B CA 1
ATOM 2276 C C . PRO B 1 2 ? 10.688 28.312 12.305 1 65.31 2 PRO B C 1
ATOM 2278 O O . PRO B 1 2 ? 9.781 27.969 11.539 1 65.31 2 PRO B O 1
ATOM 2281 N N . ALA B 1 3 ? 11.156 29.5 12.469 1 64.31 3 ALA B N 1
ATOM 2282 C CA . ALA B 1 3 ? 10.516 30.578 11.719 1 64.31 3 ALA B CA 1
ATOM 2283 C C . ALA B 1 3 ? 10.688 30.375 10.219 1 64.31 3 ALA B C 1
ATOM 2285 O O . ALA B 1 3 ? 9.758 30.625 9.445 1 64.31 3 ALA B O 1
ATOM 2286 N N . LEU B 1 4 ? 11.836 29.953 9.836 1 64.88 4 LEU B N 1
ATOM 2287 C CA . LEU B 1 4 ? 12.117 29.719 8.422 1 64.88 4 LEU B CA 1
ATOM 2288 C C . LEU B 1 4 ? 11.242 28.594 7.883 1 64.88 4 LEU B C 1
ATOM 2290 O O . LEU B 1 4 ? 10.688 28.703 6.789 1 64.88 4 LEU B O 1
ATOM 2294 N N . TYR B 1 5 ? 11.055 27.578 8.656 1 66.12 5 TYR B N 1
ATOM 2295 C CA . TYR B 1 5 ? 10.203 26.453 8.281 1 66.12 5 TYR B CA 1
ATOM 2296 C C . TYR B 1 5 ? 8.75 26.906 8.133 1 66.12 5 TYR B C 1
ATOM 2298 O O . TYR B 1 5 ? 8.055 26.5 7.199 1 66.12 5 TYR B O 1
ATOM 2306 N N . ASP B 1 6 ? 8.43 27.734 9.062 1 70.81 6 ASP B N 1
ATOM 2307 C CA . ASP B 1 6 ? 7.062 28.234 9.047 1 70.81 6 ASP B CA 1
ATOM 2308 C C . ASP B 1 6 ? 6.793 29.062 7.793 1 70.81 6 ASP B C 1
ATOM 2310 O O . ASP B 1 6 ? 5.707 28.984 7.215 1 70.81 6 ASP B O 1
ATOM 2314 N N . LEU B 1 7 ? 7.812 29.781 7.441 1 65.12 7 LEU B N 1
ATOM 2315 C CA . LEU B 1 7 ? 7.695 30.641 6.262 1 65.12 7 LEU B CA 1
ATOM 2316 C C . LEU B 1 7 ? 7.543 29.797 4.996 1 65.12 7 LEU B C 1
ATOM 2318 O O . LEU B 1 7 ? 6.844 30.203 4.062 1 65.12 7 LEU B O 1
ATOM 2322 N N . ALA B 1 8 ? 8.07 28.656 5.039 1 63.69 8 ALA B N 1
ATOM 2323 C CA . ALA B 1 8 ? 8.023 27.766 3.877 1 63.69 8 ALA B CA 1
ATOM 2324 C C . ALA B 1 8 ? 6.594 27.375 3.541 1 63.69 8 ALA B C 1
ATOM 2326 O O . ALA B 1 8 ? 6.262 27.141 2.373 1 63.69 8 ALA B O 1
ATOM 2327 N N . PHE B 1 9 ? 5.715 27.406 4.547 1 66.75 9 PHE B N 1
ATOM 2328 C CA . PHE B 1 9 ? 4.336 26.984 4.348 1 66.75 9 PHE B CA 1
ATOM 2329 C C . PHE B 1 9 ? 3.383 28.172 4.469 1 66.75 9 PHE B C 1
ATOM 2331 O O . PHE B 1 9 ? 2.17 27.984 4.605 1 66.75 9 PHE B O 1
ATOM 2338 N N . GLY B 1 10 ? 3.939 29.375 4.449 1 67.38 10 GLY B N 1
ATOM 2339 C CA . GLY B 1 10 ? 3.174 30.609 4.629 1 67.38 10 GLY B CA 1
ATOM 2340 C C . GLY B 1 10 ? 2.221 30.891 3.48 1 67.38 10 GLY B C 1
ATOM 2341 O O . GLY B 1 10 ? 1.276 31.656 3.629 1 67.38 10 GLY B O 1
ATOM 2342 N N . TYR B 1 11 ? 2.357 30.156 2.369 1 67.25 11 TYR B N 1
ATOM 2343 C CA . TYR B 1 11 ? 1.542 30.406 1.185 1 67.25 11 TYR B CA 1
ATOM 2344 C C . TYR B 1 11 ? 0.206 29.672 1.283 1 67.25 11 TYR B C 1
ATOM 2346 O O . TYR B 1 11 ? -0.709 29.938 0.5 1 67.25 11 TYR B O 1
ATOM 2354 N N . ARG B 1 12 ? 0.067 28.969 2.283 1 81.75 12 ARG B N 1
ATOM 2355 C CA . ARG B 1 12 ? -1.135 28.141 2.385 1 81.75 12 ARG B CA 1
ATOM 2356 C C . ARG B 1 12 ? -2.309 28.953 2.924 1 81.75 12 ARG B C 1
ATOM 2358 O O . ARG B 1 12 ? -2.117 29.891 3.705 1 81.75 12 ARG B O 1
ATOM 2365 N N . ASN B 1 13 ? -3.471 28.703 2.42 1 90.94 13 ASN B N 1
ATOM 2366 C CA . ASN B 1 13 ? -4.707 29.281 2.934 1 90.94 13 ASN B CA 1
ATOM 2367 C C . ASN B 1 13 ? -5.266 28.469 4.098 1 90.94 13 ASN B C 1
ATOM 2369 O O . ASN B 1 13 ? -6.191 27.672 3.918 1 90.94 13 ASN B O 1
ATOM 2373 N N . TYR B 1 14 ? -4.773 28.797 5.289 1 94.5 14 TYR B N 1
ATOM 2374 C CA . TYR B 1 14 ? -5.09 28 6.469 1 94.5 14 TYR B CA 1
ATOM 2375 C C . TYR B 1 14 ? -6.574 28.094 6.809 1 94.5 14 TYR B C 1
ATOM 2377 O O . TYR B 1 14 ? -7.168 27.125 7.297 1 94.5 14 TYR B O 1
ATOM 2385 N N . GLU B 1 15 ? -7.176 29.25 6.57 1 95.38 15 GLU B N 1
ATOM 2386 C CA . GLU B 1 15 ? -8.602 29.406 6.855 1 95.38 15 GLU B CA 1
ATOM 2387 C C . GLU B 1 15 ? -9.438 28.422 6.031 1 95.38 15 GLU B C 1
ATOM 2389 O O . GLU B 1 15 ? -10.266 27.703 6.578 1 95.38 15 GLU B O 1
ATOM 2394 N N . GLU B 1 16 ? -9.148 28.391 4.777 1 95.94 16 GLU B N 1
ATOM 2395 C CA . GLU B 1 16 ? -9.883 27.484 3.891 1 95.94 16 GLU B CA 1
ATOM 2396 C C . GLU B 1 16 ? -9.609 26.031 4.246 1 95.94 16 GLU B C 1
ATOM 2398 O O . GLU B 1 16 ? -10.523 25.203 4.227 1 95.94 16 GLU B O 1
ATOM 2403 N N . GLU B 1 17 ? -8.383 25.734 4.508 1 97.81 17 GLU B N 1
ATOM 2404 C CA . GLU B 1 17 ? -8.008 24.375 4.836 1 97.81 17 GLU B CA 1
ATOM 2405 C C . GLU B 1 17 ? -8.688 23.906 6.121 1 97.81 17 GLU B C 1
ATOM 2407 O O . GLU B 1 17 ? -9.203 22.781 6.188 1 97.81 17 GLU B O 1
ATOM 2412 N N . VAL B 1 18 ? -8.719 24.781 7.086 1 98.25 18 VAL B N 1
ATOM 2413 C CA . VAL B 1 18 ? -9.336 24.422 8.359 1 98.25 18 VAL B CA 1
ATOM 2414 C C . VAL B 1 18 ? -10.844 24.281 8.172 1 98.25 18 VAL B C 1
ATOM 2416 O O . VAL B 1 18 ? -11.461 23.375 8.75 1 98.25 18 VAL B O 1
ATOM 2419 N N . GLU B 1 19 ? -11.453 25.172 7.363 1 97.94 19 GLU B N 1
ATOM 2420 C CA . GLU B 1 19 ? -12.875 25.031 7.059 1 97.94 19 GLU B CA 1
ATOM 2421 C C . GLU B 1 19 ? -13.172 23.656 6.465 1 97.94 19 GLU B C 1
ATOM 2423 O O . GLU B 1 19 ? -14.156 23 6.844 1 97.94 19 GLU B O 1
ATOM 2428 N N . PHE B 1 20 ? -12.344 23.25 5.574 1 98.38 20 PHE B N 1
ATOM 2429 C CA . PHE B 1 20 ? -12.484 21.922 4.965 1 98.38 20 PHE B CA 1
ATOM 2430 C C . PHE B 1 20 ? -12.398 20.828 6.02 1 98.38 20 PHE B C 1
ATOM 2432 O O . PHE B 1 20 ? -13.227 19.922 6.039 1 98.38 20 PHE B O 1
ATOM 2439 N N . LEU B 1 21 ? -11.383 20.891 6.859 1 98.75 21 LEU B N 1
ATOM 2440 C CA . LEU B 1 21 ? -11.172 19.875 7.898 1 98.75 21 LEU B CA 1
ATOM 2441 C C . LEU B 1 21 ? -12.398 19.766 8.805 1 98.75 21 LEU B C 1
ATOM 2443 O O . LEU B 1 21 ? -12.867 18.672 9.086 1 98.75 21 LEU B O 1
ATOM 2447 N N . ILE B 1 22 ? -12.906 20.938 9.227 1 98.62 22 ILE B N 1
ATOM 2448 C CA . ILE B 1 22 ? -14.055 21 10.117 1 98.62 22 ILE B CA 1
ATOM 2449 C C . ILE B 1 22 ? -15.289 20.438 9.406 1 98.62 22 ILE B C 1
ATOM 2451 O O . ILE B 1 22 ? -16.031 19.641 9.977 1 98.62 22 ILE B O 1
ATOM 2455 N N . GLU B 1 23 ? -15.422 20.797 8.18 1 98.25 23 GLU B N 1
ATOM 2456 C CA . GLU B 1 23 ? -16.578 20.359 7.398 1 98.25 23 GLU B CA 1
ATOM 2457 C C . GLU B 1 23 ? -16.578 18.844 7.223 1 98.25 23 GLU B C 1
ATOM 2459 O O . GLU B 1 23 ? -17.641 18.219 7.281 1 98.25 23 GLU B O 1
ATOM 2464 N N . GLN B 1 24 ? -15.438 18.266 6.949 1 98.19 24 GLN B N 1
ATOM 2465 C CA . GLN B 1 24 ? -15.359 16.828 6.77 1 98.19 24 GLN B CA 1
ATOM 2466 C C . GLN B 1 24 ? -15.797 16.094 8.031 1 98.19 24 GLN B C 1
ATOM 2468 O O . GLN B 1 24 ? -16.469 15.055 7.957 1 98.19 24 GLN B O 1
ATOM 2473 N N . HIS B 1 25 ? -15.398 16.594 9.172 1 98.38 25 HIS B N 1
ATOM 2474 C CA . HIS B 1 25 ? -15.867 16.016 10.422 1 98.38 25 HIS B CA 1
ATOM 2475 C C . HIS B 1 25 ? -17.375 16.188 10.578 1 98.38 25 HIS B C 1
ATOM 2477 O O . HIS B 1 25 ? -18.078 15.242 10.938 1 98.38 25 HIS B O 1
ATOM 2483 N N . GLN B 1 26 ? -17.891 17.359 10.273 1 98.06 26 GLN B N 1
ATOM 2484 C CA . GLN B 1 26 ? -19.312 17.672 10.43 1 98.06 26 GLN B CA 1
ATOM 2485 C C . GLN B 1 26 ? -20.172 16.766 9.562 1 98.06 26 GLN B C 1
ATOM 2487 O O . GLN B 1 26 ? -21.266 16.344 9.977 1 98.06 26 GLN B O 1
ATOM 2492 N N . LEU B 1 27 ? -19.703 16.5 8.398 1 97.31 27 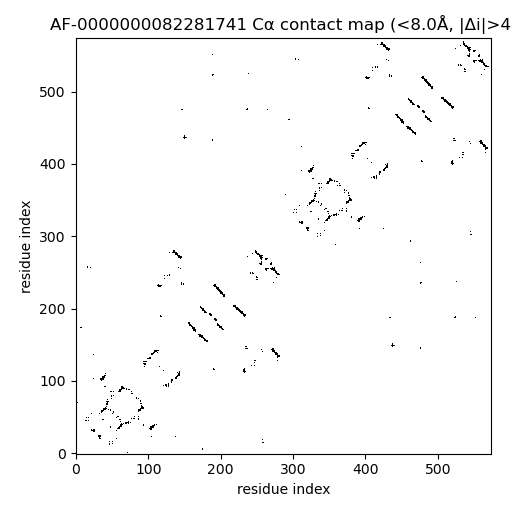LEU B N 1
ATOM 2493 C CA . LEU B 1 27 ? -20.438 15.641 7.473 1 97.31 27 LEU B CA 1
ATOM 2494 C C . LEU B 1 27 ? -20.688 14.266 8.086 1 97.31 27 LEU B C 1
ATOM 2496 O O . LEU B 1 27 ? -21.703 13.633 7.793 1 97.31 27 LEU B O 1
ATOM 2500 N N . LEU B 1 28 ? -19.781 13.859 8.992 1 96.75 28 LEU B N 1
ATOM 2501 C CA . LEU B 1 28 ? -19.859 12.523 9.57 1 96.75 28 LEU B CA 1
ATOM 2502 C C . LEU B 1 28 ? -20.516 12.562 10.945 1 96.75 28 LEU B C 1
ATOM 2504 O O . LEU B 1 28 ? -20.75 11.523 11.562 1 96.75 28 LEU B O 1
ATOM 2508 N N . HIS B 1 29 ? -20.797 13.797 11.414 1 97 29 HIS B N 1
ATOM 2509 C CA . HIS B 1 29 ? -21.297 13.938 12.773 1 97 29 HIS B CA 1
ATOM 2510 C C . HIS B 1 29 ? -22.547 14.828 12.805 1 97 29 HIS B C 1
ATOM 2512 O O . HIS B 1 29 ? -22.688 15.664 13.703 1 97 29 HIS B O 1
ATOM 2518 N N . ASP B 1 30 ? -23.422 14.688 11.844 1 96.38 30 ASP B N 1
ATOM 2519 C CA . ASP B 1 30 ? -24.719 15.344 11.773 1 96.38 30 ASP B CA 1
ATOM 2520 C C . ASP B 1 30 ? -24.578 16.859 11.914 1 96.38 30 ASP B C 1
ATOM 2522 O O . ASP B 1 30 ? -25.328 17.5 12.656 1 96.38 30 ASP B O 1
ATOM 2526 N N . GLY B 1 31 ? -23.484 17.359 11.391 1 96.62 31 GLY B N 1
ATOM 2527 C CA . GLY B 1 31 ? -23.297 18.797 11.336 1 96.62 31 GLY B CA 1
ATOM 2528 C C . GLY B 1 31 ? -22.609 19.359 12.57 1 96.62 31 GLY B C 1
ATOM 2529 O O . GLY B 1 31 ? -22.328 20.562 12.648 1 96.62 31 GLY B O 1
ATOM 2530 N N . LYS B 1 32 ? -22.297 18.5 13.492 1 97.12 32 LYS B N 1
ATOM 2531 C CA . LYS B 1 32 ? -21.672 18.953 14.734 1 97.12 32 LYS B CA 1
ATOM 2532 C C . LYS B 1 32 ? -20.156 19.125 14.555 1 97.12 32 LYS B C 1
ATOM 2534 O O . LYS B 1 32 ? -19.484 18.234 14.062 1 97.12 32 LYS B O 1
ATOM 2539 N N . ALA B 1 33 ? -19.688 20.281 14.906 1 97.31 33 ALA B N 1
ATOM 2540 C CA . ALA B 1 33 ? -18.25 20.547 14.852 1 97.31 33 ALA B CA 1
ATOM 2541 C C . ALA B 1 33 ? -17.516 19.781 15.945 1 97.31 33 ALA B C 1
ATOM 2543 O O . ALA B 1 33 ? -18.094 19.438 16.969 1 97.31 33 ALA B O 1
ATOM 2544 N N . PRO B 1 34 ? -16.25 19.5 15.68 1 98.44 34 PRO B N 1
ATOM 2545 C CA . PRO B 1 34 ? -15.469 18.891 16.75 1 98.44 34 PRO B CA 1
ATOM 2546 C C . PRO B 1 34 ? -15.258 19.844 17.938 1 98.44 34 PRO B C 1
ATOM 2548 O O . PRO B 1 34 ? -15.086 21.047 17.75 1 98.44 34 PRO B O 1
ATOM 2551 N N . GLN B 1 35 ? -15.312 19.25 19.109 1 98.06 35 GLN B N 1
ATOM 2552 C CA . GLN B 1 35 ? -15.094 20.031 20.328 1 98.06 35 GLN B CA 1
ATOM 2553 C C . GLN B 1 35 ? -13.602 20.172 20.625 1 98.06 35 GLN B C 1
ATOM 2555 O O . GLN B 1 35 ? -13.156 21.203 21.109 1 98.06 35 GLN B O 1
ATOM 2560 N N . ARG B 1 36 ? -12.891 19.125 20.375 1 98.56 36 ARG B N 1
ATOM 2561 C CA . ARG B 1 36 ? -11.445 19.094 20.578 1 98.56 36 ARG B CA 1
ATOM 2562 C C . ARG B 1 36 ? -10.742 18.438 19.391 1 98.56 36 ARG B C 1
ATOM 2564 O O . ARG B 1 36 ? -11.156 17.375 18.922 1 98.56 36 ARG B O 1
ATOM 2571 N N . VAL B 1 37 ? -9.727 19.062 18.906 1 98.88 37 VAL B N 1
ATOM 2572 C CA . VAL B 1 37 ? -8.984 18.516 17.781 1 98.88 37 VAL B CA 1
ATOM 2573 C C . VAL B 1 37 ? -7.527 18.297 18.188 1 98.88 37 VAL B C 1
ATOM 2575 O O . VAL B 1 37 ? -7.016 18.938 19.094 1 98.88 37 VAL B O 1
ATOM 2578 N N . LEU B 1 38 ? -6.914 17.297 17.578 1 98.94 38 LEU B N 1
ATOM 2579 C CA . LEU B 1 38 ? -5.508 16.953 17.75 1 98.94 38 LEU B CA 1
ATOM 2580 C C . LEU B 1 38 ? -4.746 17.078 16.438 1 98.94 38 LEU B C 1
ATOM 2582 O O . LEU B 1 38 ? -5.137 16.484 15.43 1 98.94 38 LEU B O 1
ATOM 2586 N N . GLU B 1 39 ? -3.779 17.922 16.391 1 98.88 39 GLU B N 1
ATOM 2587 C CA . GLU B 1 39 ? -2.895 18.031 15.234 1 98.88 39 GLU B CA 1
ATOM 2588 C C . GLU B 1 39 ? -1.541 17.391 15.516 1 98.88 39 GLU B C 1
ATOM 2590 O O . GLU B 1 39 ? -0.834 17.781 16.438 1 98.88 39 GLU B O 1
ATOM 2595 N N . LEU B 1 40 ? -1.222 16.312 14.766 1 98.75 40 LEU B N 1
ATOM 2596 C CA . LEU B 1 40 ? 0.051 15.617 14.922 1 98.75 40 LEU B CA 1
ATOM 2597 C C . LEU B 1 40 ? 1.09 16.141 13.945 1 98.75 40 LEU B C 1
ATOM 2599 O O . LEU B 1 40 ? 0.75 16.531 12.828 1 98.75 40 LEU B O 1
ATOM 2603 N N . ALA B 1 41 ? 2.428 16.047 14.398 1 97.62 41 ALA B N 1
ATOM 2604 C CA . ALA B 1 41 ? 3.498 16.656 13.617 1 97.62 41 ALA B CA 1
ATOM 2605 C C . ALA B 1 41 ? 3.135 18.094 13.234 1 97.62 41 ALA B C 1
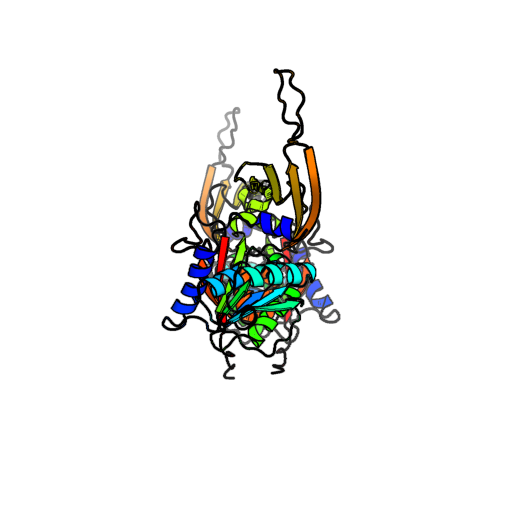ATOM 2607 O O . ALA B 1 41 ? 3.219 18.469 12.062 1 97.62 41 ALA B O 1
ATOM 2608 N N . ALA B 1 42 ? 2.824 18.906 14.234 1 97 42 ALA B N 1
ATOM 2609 C CA . ALA B 1 42 ? 2.072 20.141 14.031 1 97 42 ALA B CA 1
ATOM 2610 C C . ALA B 1 42 ? 2.996 21.297 13.641 1 97 42 ALA B C 1
ATOM 2612 O O . ALA B 1 42 ? 2.539 22.328 13.141 1 97 42 ALA B O 1
ATOM 2613 N N . GLY B 1 43 ? 4.312 21.172 13.875 1 94.44 43 GLY B N 1
ATOM 2614 C CA . GLY B 1 43 ? 5.176 22.328 13.68 1 94.44 43 GLY B CA 1
ATOM 2615 C C . GLY B 1 43 ? 4.699 23.547 14.43 1 94.44 43 GLY B C 1
ATOM 2616 O O . GLY B 1 43 ? 4.488 23.5 15.641 1 94.44 43 GLY B O 1
ATOM 2617 N N . PRO B 1 44 ? 4.441 24.594 13.75 1 92.81 44 PRO B N 1
ATOM 2618 C CA . PRO B 1 44 ? 3.963 25.812 14.43 1 92.81 44 PRO B CA 1
ATOM 2619 C C . PRO B 1 44 ? 2.465 25.766 14.719 1 92.81 44 PRO B C 1
ATOM 2621 O O . PRO B 1 44 ? 1.894 26.766 15.172 1 92.81 44 PRO B O 1
ATOM 2624 N N . ALA B 1 45 ? 1.79 24.688 14.414 1 96.12 45 ALA B N 1
ATOM 2625 C CA . ALA B 1 45 ? 0.392 24.422 14.734 1 96.12 45 ALA B CA 1
ATOM 2626 C C . ALA B 1 45 ? -0.529 25.438 14.07 1 96.12 45 ALA B C 1
ATOM 2628 O O . ALA B 1 45 ? -1.488 25.906 14.688 1 96.12 45 ALA B O 1
ATOM 2629 N N . ARG B 1 46 ? -0.239 25.781 12.812 1 95.25 46 ARG B N 1
ATOM 2630 C CA . ARG B 1 46 ? -0.988 26.812 12.117 1 95.25 46 ARG B CA 1
ATOM 2631 C C . ARG B 1 46 ? -2.447 26.422 11.938 1 95.25 46 ARG B C 1
ATOM 2633 O O . ARG B 1 46 ? -3.344 27.266 12.016 1 95.25 46 ARG B O 1
ATOM 2640 N N . HIS B 1 47 ? -2.715 25.156 11.711 1 97.81 47 HIS B N 1
ATOM 2641 C CA . HIS B 1 47 ? -4.09 24.719 11.516 1 97.81 47 HIS B CA 1
ATOM 2642 C C . HIS B 1 47 ? -4.879 24.766 12.82 1 97.81 47 HIS B C 1
ATOM 2644 O O . HIS B 1 47 ? -6 25.281 12.852 1 97.81 47 HIS B O 1
ATOM 2650 N N . CYS B 1 48 ? -4.312 24.297 13.922 1 97.62 48 CYS B N 1
ATOM 2651 C CA . CYS B 1 48 ? -4.953 24.391 15.227 1 97.62 48 CYS B CA 1
ATOM 2652 C C . CYS B 1 48 ? -5.191 25.844 15.609 1 97.62 48 CYS B C 1
ATOM 2654 O O . CYS B 1 48 ? -6.273 26.203 16.078 1 97.62 48 CYS B O 1
ATOM 2656 N N . LEU B 1 49 ? -4.16 26.656 15.406 1 97.25 49 LEU B N 1
ATOM 2657 C CA . LEU B 1 49 ? -4.262 28.078 15.758 1 97.25 49 LEU B CA 1
ATOM 2658 C C . LEU B 1 49 ? -5.391 28.75 14.984 1 97.25 49 LEU B C 1
ATOM 2660 O O . LEU B 1 49 ? -6.188 29.484 15.555 1 97.25 49 LEU B O 1
ATOM 2664 N N . THR B 1 50 ? -5.434 28.422 13.672 1 97.19 50 THR B N 1
ATOM 2665 C CA . THR B 1 50 ? -6.48 29 12.828 1 97.19 50 THR B CA 1
ATOM 2666 C C . THR B 1 50 ? -7.859 28.516 13.273 1 97.19 50 THR B C 1
ATOM 2668 O O . THR B 1 50 ? -8.805 29.312 13.352 1 97.19 50 THR B O 1
ATOM 2671 N N . ALA B 1 51 ? -8.008 27.266 13.625 1 98.19 51 ALA B N 1
ATOM 2672 C CA . ALA B 1 51 ? -9.281 26.719 14.078 1 98.19 51 ALA B CA 1
ATOM 2673 C C . ALA B 1 51 ? -9.758 27.406 15.352 1 98.19 51 ALA B C 1
ATOM 2675 O O . ALA B 1 51 ? -10.945 27.703 15.492 1 98.19 51 ALA B O 1
ATOM 2676 N N . LEU B 1 52 ? -8.82 27.656 16.25 1 98.06 52 LEU B N 1
ATOM 2677 C CA . LEU B 1 52 ? -9.133 28.312 17.516 1 98.06 52 LEU B CA 1
ATOM 2678 C C . LEU B 1 52 ? -9.461 29.797 17.297 1 98.06 52 LEU B C 1
ATOM 2680 O O . LEU B 1 52 ? -10.438 30.312 17.844 1 98.06 52 LEU B O 1
ATOM 2684 N N . GLN B 1 53 ? -8.664 30.422 16.469 1 96.12 53 GLN B N 1
ATOM 2685 C CA . GLN B 1 53 ? -8.828 31.844 16.188 1 96.12 53 GLN B CA 1
ATOM 2686 C C . GLN B 1 53 ? -10.195 32.125 15.578 1 96.12 53 GLN B C 1
ATOM 2688 O O . GLN B 1 53 ? -10.836 33.125 15.898 1 96.12 53 GLN B O 1
ATOM 2693 N N . GLN B 1 54 ? -10.625 31.219 14.703 1 95.19 54 GLN B N 1
ATOM 2694 C CA . GLN B 1 54 ? -11.891 31.391 14.008 1 95.19 54 GLN B CA 1
ATOM 2695 C C . GLN B 1 54 ? -13.047 30.828 14.82 1 95.19 54 GLN B C 1
ATOM 2697 O O . GLN B 1 54 ? -14.195 30.844 14.375 1 95.19 54 GLN B O 1
ATOM 2702 N N . SER B 1 55 ? -12.781 30.328 15.953 1 96.12 55 SER B N 1
ATOM 2703 C CA . SER B 1 55 ? -13.75 29.781 16.891 1 96.12 55 SER B CA 1
ATOM 2704 C C . SER B 1 55 ? -14.477 28.578 16.297 1 96.12 55 SER B C 1
ATOM 2706 O O . SER B 1 55 ? -15.672 28.391 16.516 1 96.12 55 SER B O 1
ATOM 2708 N N . TYR B 1 56 ? -13.742 27.891 15.391 1 96.12 56 TYR B N 1
ATOM 2709 C CA . TYR B 1 56 ? -14.32 26.672 14.844 1 96.12 56 TYR B CA 1
ATOM 2710 C C . TYR B 1 56 ? -14.328 25.547 15.883 1 96.12 56 TYR B C 1
ATOM 2712 O O . TYR B 1 56 ? -15.156 24.641 15.812 1 96.12 56 TYR B O 1
ATOM 2720 N N . VAL B 1 57 ? -13.344 25.562 16.781 1 97.5 57 VAL B N 1
ATOM 2721 C CA . VAL B 1 57 ? -13.242 24.594 17.875 1 97.5 57 VAL B CA 1
ATOM 2722 C C . VAL B 1 57 ? -12.906 25.312 19.172 1 97.5 57 VAL B C 1
ATOM 2724 O O . VAL B 1 57 ? -12.203 26.328 19.172 1 97.5 57 VAL B O 1
ATOM 2727 N N . PRO B 1 58 ? -13.406 24.797 20.266 1 97.5 58 PRO B N 1
ATOM 2728 C CA . PRO B 1 58 ? -13.117 25.438 21.547 1 97.5 58 PRO B CA 1
ATOM 2729 C C . PRO B 1 58 ? -11.734 25.094 22.078 1 97.5 58 PRO B C 1
ATOM 2731 O O . PRO B 1 58 ? -11.156 25.875 22.859 1 97.5 58 PRO B O 1
ATOM 2734 N N . ALA B 1 59 ? -11.219 23.906 21.703 1 98.25 59 ALA B N 1
ATOM 2735 C CA . ALA B 1 59 ? -9.938 23.469 22.234 1 98.25 59 ALA B CA 1
ATOM 2736 C C . ALA B 1 59 ? -9.156 22.656 21.203 1 98.25 59 ALA B C 1
ATOM 2738 O O . ALA B 1 59 ? -9.75 21.922 20.406 1 98.25 59 ALA B O 1
ATOM 2739 N N . ALA B 1 60 ? -7.895 22.797 21.25 1 98.62 60 ALA B N 1
ATOM 2740 C CA . ALA B 1 60 ? -7.012 22.078 20.328 1 98.62 60 ALA B CA 1
ATOM 2741 C C . ALA B 1 60 ? -5.715 21.672 21.016 1 98.62 60 ALA B C 1
ATOM 2743 O O . ALA B 1 60 ? -5.258 22.344 21.938 1 98.62 60 ALA B O 1
ATOM 2744 N N . THR B 1 61 ? -5.215 20.547 20.656 1 98.81 61 THR B N 1
ATOM 2745 C CA . THR B 1 61 ? -3.895 20.094 21.078 1 98.81 61 THR B CA 1
ATOM 2746 C C . THR B 1 61 ? -2.988 19.891 19.859 1 98.81 61 THR B C 1
ATOM 2748 O O . THR B 1 61 ? -3.404 19.312 18.859 1 98.81 61 THR B O 1
ATOM 2751 N N . ALA B 1 62 ? -1.856 20.453 19.922 1 98.62 62 ALA B N 1
ATOM 2752 C CA . ALA B 1 62 ? -0.813 20.234 18.938 1 98.62 62 ALA B CA 1
ATOM 2753 C C . ALA B 1 62 ? 0.305 19.359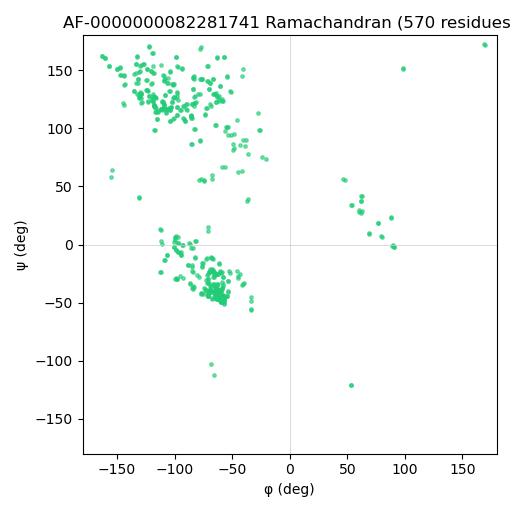 19.5 1 98.62 62 ALA B C 1
ATOM 2755 O O . ALA B 1 62 ? 0.671 19.484 20.656 1 98.62 62 ALA B O 1
ATOM 2756 N N . LEU B 1 63 ? 0.77 18.469 18.688 1 98.56 63 LEU B N 1
ATOM 2757 C CA . LEU B 1 63 ? 1.818 17.531 19.109 1 98.56 63 LEU B CA 1
ATOM 2758 C C . LEU B 1 63 ? 2.957 17.516 18.094 1 98.56 63 LEU B C 1
ATOM 2760 O O . LEU B 1 63 ? 2.719 17.406 16.891 1 98.56 63 LEU B O 1
ATOM 2764 N N . ASP B 1 64 ? 4.168 17.719 18.531 1 97.31 64 ASP B N 1
ATOM 2765 C CA . ASP B 1 64 ? 5.375 17.656 17.719 1 97.31 64 ASP B CA 1
ATOM 2766 C C . ASP B 1 64 ? 6.578 17.219 18.547 1 97.31 64 ASP B C 1
ATOM 2768 O O . ASP B 1 64 ? 6.625 17.453 19.75 1 97.31 64 ASP B O 1
ATOM 2772 N N . VAL B 1 65 ? 7.488 16.578 17.844 1 95.94 65 VAL B N 1
ATOM 2773 C CA . VAL B 1 65 ? 8.664 16.062 18.547 1 95.94 65 VAL B CA 1
ATOM 2774 C C . VAL B 1 65 ? 9.617 17.203 18.859 1 95.94 65 VAL B C 1
ATOM 2776 O O . VAL B 1 65 ? 10.43 17.109 19.797 1 95.94 65 VAL B O 1
ATOM 2779 N N . SER B 1 66 ? 9.516 18.328 18.203 1 91.19 66 SER B N 1
ATOM 2780 C CA . SER B 1 66 ? 10.461 19.438 18.297 1 91.19 66 SER B CA 1
ATOM 2781 C C . SER B 1 66 ? 10.047 20.406 19.406 1 91.19 66 SER B C 1
ATOM 2783 O O . SER B 1 66 ? 9.031 21.078 19.297 1 91.19 66 SER B O 1
ATOM 2785 N N . SER B 1 67 ? 10.914 20.609 20.375 1 91.88 67 SER B N 1
ATOM 2786 C CA . SER B 1 67 ? 10.656 21.562 21.453 1 91.88 67 SER B CA 1
ATOM 2787 C C . SER B 1 67 ? 10.742 23 20.938 1 91.88 67 SER B C 1
ATOM 2789 O O . SER B 1 67 ? 10.047 23.891 21.453 1 91.88 67 SER B O 1
ATOM 2791 N N . GLU B 1 68 ? 11.602 23.188 20 1 87.31 68 GLU B N 1
ATOM 2792 C CA . GLU B 1 68 ? 11.719 24.516 19.406 1 87.31 68 GLU B CA 1
ATOM 2793 C C . GLU B 1 68 ? 10.414 24.938 18.75 1 87.31 68 GLU B C 1
ATOM 2795 O O . GLU B 1 68 ? 10.031 26.109 18.828 1 87.31 68 GLU B O 1
ATOM 2800 N N . MET B 1 69 ? 9.812 24.031 18.109 1 90.81 69 MET B N 1
ATOM 2801 C CA . MET B 1 69 ? 8.539 24.328 17.469 1 90.81 69 MET B CA 1
ATOM 2802 C C . MET B 1 69 ? 7.473 24.672 18.5 1 90.81 69 MET B C 1
ATOM 2804 O O . MET B 1 69 ? 6.637 25.547 18.281 1 90.81 69 MET B O 1
ATOM 2808 N N . LYS B 1 70 ? 7.512 23.969 19.641 1 93.69 70 LYS B N 1
ATOM 2809 C CA . LYS B 1 70 ? 6.566 24.266 20.719 1 93.69 70 LYS B CA 1
ATOM 2810 C C . LYS B 1 70 ? 6.672 25.719 21.156 1 93.69 70 LYS B C 1
ATOM 2812 O O . LYS B 1 70 ? 5.664 26.422 21.234 1 93.69 70 LYS B O 1
ATOM 2817 N N . GLU B 1 71 ? 7.875 26.141 21.438 1 92.19 71 GLU B N 1
ATOM 2818 C CA . GLU B 1 71 ? 8.086 27.5 21.906 1 92.19 71 GLU B CA 1
ATOM 2819 C C . GLU B 1 71 ? 7.59 28.531 20.891 1 92.19 71 GLU B C 1
ATOM 2821 O O . GLU B 1 71 ? 6.906 29.484 21.25 1 92.19 71 GLU B O 1
ATOM 2826 N N . TYR B 1 72 ? 7.918 28.234 19.672 1 90.06 72 TYR B N 1
ATOM 2827 C CA . TYR B 1 72 ? 7.5 29.125 18.578 1 90.06 72 TYR B CA 1
ATOM 2828 C C . TYR B 1 72 ? 5.98 29.156 18.453 1 90.06 72 TYR B C 1
ATOM 2830 O O . TYR B 1 72 ? 5.383 30.219 18.328 1 90.06 72 TYR B O 1
ATOM 2838 N N . ALA B 1 73 ? 5.352 28 18.531 1 93.19 73 ALA B N 1
ATOM 2839 C CA . ALA B 1 73 ? 3.898 27.891 18.406 1 93.19 73 ALA B CA 1
ATOM 2840 C C . ALA B 1 73 ? 3.201 28.625 19.547 1 93.19 73 ALA B C 1
ATOM 2842 O O . ALA B 1 73 ? 2.17 29.266 19.344 1 93.19 73 ALA B O 1
ATOM 2843 N N . LEU B 1 74 ? 3.762 28.531 20.734 1 94.56 74 LEU B N 1
ATOM 2844 C CA . LEU B 1 74 ? 3.168 29.188 21.906 1 94.56 74 LEU B CA 1
ATOM 2845 C C . LEU B 1 74 ? 3.283 30.703 21.797 1 94.56 74 LEU B C 1
ATOM 2847 O O . LEU B 1 74 ? 2.383 31.422 22.219 1 94.56 74 LEU B O 1
ATOM 2851 N N . GLU B 1 75 ? 4.344 31.172 21.25 1 93.06 75 GLU B N 1
ATOM 2852 C CA . GLU B 1 75 ? 4.477 32.594 20.969 1 93.06 75 GLU B CA 1
ATOM 2853 C C . GLU B 1 75 ? 3.406 33.062 20 1 93.06 75 GLU B C 1
ATOM 2855 O O . GLU B 1 75 ? 2.783 34.125 20.203 1 93.06 75 GLU B O 1
ATOM 2860 N N . LEU B 1 76 ? 3.234 32.312 18.953 1 91.56 76 LEU B N 1
ATOM 2861 C CA . LEU B 1 76 ? 2.197 32.625 17.969 1 91.56 76 LEU B CA 1
ATOM 2862 C C . LEU B 1 76 ? 0.819 32.625 18.625 1 91.56 76 LEU B C 1
ATOM 2864 O O . LEU B 1 76 ? -0.012 33.5 18.328 1 91.56 76 LEU B O 1
ATOM 2868 N N . ALA B 1 77 ? 0.605 31.703 19.484 1 95.38 77 ALA B N 1
ATOM 2869 C CA . ALA B 1 77 ? -0.683 31.562 20.172 1 95.38 77 ALA B CA 1
ATOM 2870 C C . ALA B 1 77 ? -0.977 32.781 21.031 1 95.38 77 ALA B C 1
ATOM 2872 O O . ALA B 1 77 ? -2.111 33.25 21.078 1 95.38 77 ALA B O 1
ATOM 2873 N N . GLU B 1 78 ? 0.009 33.25 21.734 1 95.19 78 GLU B N 1
ATOM 2874 C CA . GLU B 1 78 ? -0.137 34.438 22.609 1 95.19 78 GLU B CA 1
ATOM 2875 C C . GLU B 1 78 ? -0.584 35.656 21.812 1 95.19 78 GLU B C 1
ATOM 2877 O O . GLU B 1 78 ? -1.36 36.469 22.312 1 95.19 78 GLU B O 1
ATOM 2882 N N . GLU B 1 79 ? -0.149 35.656 20.656 1 92.56 79 GLU B N 1
ATOM 2883 C CA . GLU B 1 79 ? -0.469 36.812 19.812 1 92.56 79 GLU B CA 1
ATOM 2884 C C . GLU B 1 79 ? -1.836 36.656 19.156 1 92.56 79 GLU B C 1
ATOM 2886 O O . GLU B 1 79 ? -2.58 37.625 19 1 92.56 79 GLU B O 1
ATOM 2891 N N . ALA B 1 80 ? -2.137 35.469 18.828 1 92.12 80 ALA B N 1
ATOM 2892 C CA . ALA B 1 80 ? -3.268 35.219 17.922 1 92.12 80 ALA B CA 1
ATOM 2893 C C . ALA B 1 80 ? -4.535 34.906 18.719 1 92.12 80 ALA B C 1
ATOM 2895 O O . ALA B 1 80 ? -5.645 35.188 18.25 1 92.12 80 ALA B O 1
ATOM 2896 N N . LEU B 1 81 ? -4.379 34.375 19.906 1 96.12 81 LEU B N 1
ATOM 2897 C CA . LEU B 1 81 ? -5.551 33.812 20.594 1 96.12 81 LEU B CA 1
ATOM 2898 C C . LEU B 1 81 ? -5.953 34.719 21.766 1 96.12 81 LEU B C 1
ATOM 2900 O O . LEU B 1 81 ? -5.09 35.25 22.453 1 96.12 81 LEU B O 1
ATOM 2904 N N . LYS B 1 82 ? -7.195 34.844 21.969 1 92.75 82 LYS B N 1
ATOM 2905 C CA . LYS B 1 82 ? -7.699 35.562 23.156 1 92.75 82 LYS B CA 1
ATOM 2906 C C . LYS B 1 82 ? -7.445 34.75 24.422 1 92.75 82 LYS B C 1
ATOM 2908 O O . LYS B 1 82 ? -7.113 35.312 25.469 1 92.75 82 LYS B O 1
ATOM 2913 N N . ASP B 1 83 ? -7.676 33.469 24.281 1 94.31 83 ASP B N 1
ATOM 2914 C CA . ASP B 1 83 ? -7.414 32.531 25.359 1 94.31 83 ASP B CA 1
ATOM 2915 C C . ASP B 1 83 ? -6.344 31.5 24.953 1 94.31 83 ASP B C 1
ATOM 2917 O O . ASP B 1 83 ? -6.648 30.484 24.344 1 94.31 83 ASP B O 1
ATOM 2921 N N . VAL B 1 84 ? -5.184 31.719 25.344 1 94.5 84 VAL B N 1
ATOM 2922 C CA . VAL B 1 84 ? -4.027 30.906 24.938 1 94.5 84 VAL B CA 1
ATOM 2923 C C . VAL B 1 84 ? -4.156 29.5 25.516 1 94.5 84 VAL B C 1
ATOM 2925 O O . VAL B 1 84 ? -3.592 28.547 24.953 1 94.5 84 VAL B O 1
ATOM 2928 N N . THR B 1 85 ? -4.914 29.375 26.562 1 94.69 85 THR B N 1
ATOM 2929 C CA . THR B 1 85 ? -5.031 28.078 27.219 1 94.69 85 THR B CA 1
ATOM 2930 C C . THR B 1 85 ? -5.867 27.125 26.375 1 94.69 85 THR B C 1
ATOM 2932 O O . THR B 1 85 ? -5.883 25.922 26.625 1 94.69 85 THR B O 1
ATOM 2935 N N . ALA B 1 86 ? -6.539 27.656 25.375 1 97.06 86 ALA B N 1
ATOM 2936 C CA . ALA B 1 86 ? -7.32 26.812 24.453 1 97.06 86 ALA B CA 1
ATOM 2937 C C . ALA B 1 86 ? -6.414 25.922 23.625 1 97.06 86 ALA B C 1
ATOM 2939 O O . ALA B 1 86 ? -6.867 24.922 23.062 1 97.06 86 ALA B O 1
ATOM 2940 N N . LEU B 1 87 ? -5.141 26.312 23.484 1 98.12 87 LEU B N 1
ATOM 2941 C CA . LEU B 1 87 ? -4.156 25.5 22.781 1 98.12 87 LEU B CA 1
ATOM 2942 C C . LEU B 1 87 ? -3.225 24.797 23.766 1 98.12 87 LEU B C 1
ATOM 2944 O O . LEU B 1 87 ? -2.559 25.453 24.562 1 98.12 87 LEU B O 1
ATOM 2948 N N . GLU B 1 88 ? -3.256 23.531 23.75 1 98.06 88 GLU B N 1
ATOM 2949 C CA . GLU B 1 88 ? -2.238 22.75 24.438 1 98.06 88 GLU B CA 1
ATOM 2950 C C . GLU B 1 88 ? -1.187 22.234 23.469 1 98.06 88 GLU B C 1
ATOM 2952 O O . GLU B 1 88 ? -1.524 21.688 22.422 1 98.06 88 GLU B O 1
ATOM 2957 N N . TYR B 1 89 ? 0.042 22.453 23.703 1 97.94 89 TYR B N 1
ATOM 2958 C CA . TYR B 1 89 ? 1.123 21.953 22.875 1 97.94 89 TYR B CA 1
ATOM 2959 C C . TYR B 1 89 ? 1.929 20.891 23.609 1 97.94 89 TYR B C 1
ATOM 2961 O O . TYR B 1 89 ? 2.441 21.141 24.703 1 97.94 89 TYR B O 1
ATOM 2969 N N . VAL B 1 90 ? 2.041 19.734 23.062 1 98.12 90 VAL B N 1
ATOM 2970 C CA . VAL B 1 90 ? 2.717 18.594 23.688 1 98.12 90 VAL B CA 1
ATOM 2971 C C . VAL B 1 90 ? 3.926 18.188 22.844 1 98.12 90 VAL B C 1
ATOM 2973 O O . VAL B 1 90 ? 3.818 18.031 21.625 1 98.12 90 VAL B O 1
ATOM 2976 N N . THR B 1 91 ? 5.098 18.109 23.469 1 97.62 91 THR B N 1
ATOM 2977 C CA . THR B 1 91 ? 6.27 17.562 22.797 1 97.62 91 THR B CA 1
ATOM 2978 C C . THR B 1 91 ? 6.309 16.047 22.922 1 97.62 91 THR B C 1
ATOM 2980 O O . THR B 1 91 ? 6.555 15.516 24 1 97.62 91 THR B O 1
ATOM 2983 N N . ALA B 1 92 ? 6.066 15.32 21.812 1 98.12 92 ALA B N 1
ATOM 2984 C CA . ALA B 1 92 ? 6.039 13.859 21.844 1 98.12 92 ALA B CA 1
ATOM 2985 C C . ALA B 1 92 ? 6.23 13.289 20.438 1 98.12 92 ALA B C 1
ATOM 2987 O O . ALA B 1 92 ? 6.094 14.008 19.438 1 98.12 92 ALA B O 1
ATOM 2988 N N . ASP B 1 93 ? 6.609 12.055 20.375 1 98.19 93 ASP B N 1
ATOM 2989 C CA . ASP B 1 93 ? 6.68 11.281 19.141 1 98.19 93 ASP B CA 1
ATOM 2990 C C . ASP B 1 93 ? 5.297 10.789 18.734 1 98.19 93 ASP B C 1
ATOM 2992 O O . ASP B 1 93 ? 4.582 10.172 19.531 1 98.19 93 ASP B O 1
ATOM 2996 N N . MET B 1 94 ? 4.961 11.047 17.469 1 98.5 94 MET B N 1
ATOM 2997 C CA . MET B 1 94 ? 3.604 10.719 17.031 1 98.5 94 MET B CA 1
ATOM 2998 C C . MET B 1 94 ? 3.396 9.211 16.984 1 98.5 94 MET B C 1
ATOM 3000 O O . MET B 1 94 ? 2.262 8.742 16.875 1 98.5 94 MET B O 1
ATOM 3004 N N . THR B 1 95 ? 4.461 8.414 17.109 1 98.5 95 THR B N 1
ATOM 3005 C CA . THR B 1 95 ? 4.328 6.961 17.078 1 98.5 95 THR B CA 1
ATOM 3006 C C . THR B 1 95 ? 4.23 6.402 18.5 1 98.5 95 THR B C 1
ATOM 3008 O O . THR B 1 95 ? 4.051 5.199 18.688 1 98.5 95 THR B O 1
ATOM 3011 N N . ASN B 1 96 ? 4.422 7.219 19.438 1 97.75 96 ASN B N 1
ATOM 3012 C CA . ASN B 1 96 ? 4.453 6.707 20.812 1 97.75 96 ASN B CA 1
ATOM 3013 C C . ASN B 1 96 ? 4.062 7.781 21.812 1 97.75 96 ASN B C 1
ATOM 3015 O O . ASN B 1 96 ? 4.855 8.141 22.688 1 97.75 96 ASN B O 1
ATOM 3019 N N . PHE B 1 97 ? 2.887 8.242 21.75 1 98.06 97 PHE B N 1
ATOM 3020 C CA . PHE B 1 97 ? 2.408 9.242 22.688 1 98.06 97 PHE B CA 1
ATOM 3021 C C . PHE B 1 97 ? 1.222 8.711 23.484 1 98.06 97 PHE B C 1
ATOM 3023 O O . PHE B 1 97 ? 0.537 7.785 23.047 1 98.06 97 PHE B O 1
ATOM 3030 N N . VAL B 1 98 ? 1.047 9.258 24.672 1 97.5 98 VAL B N 1
ATOM 3031 C CA . VAL B 1 98 ? -0.102 9 25.531 1 97.5 98 VAL B CA 1
ATOM 3032 C C . VAL B 1 98 ? -0.724 10.32 25.969 1 97.5 98 VAL B C 1
ATOM 3034 O O . VAL B 1 98 ? -0.02 11.219 26.438 1 97.5 98 VAL B O 1
ATOM 3037 N N . LEU B 1 99 ? -1.899 10.469 25.688 1 97.88 99 LEU B N 1
ATOM 3038 C CA . LEU B 1 99 ? -2.668 11.625 26.125 1 97.88 99 LEU B CA 1
ATOM 3039 C C . LEU B 1 99 ? -3.916 11.188 26.891 1 97.88 99 LEU B C 1
ATOM 3041 O O . LEU B 1 99 ? -4.562 10.203 26.516 1 97.88 99 LEU B O 1
ATOM 3045 N N . ASP B 1 100 ? -4.273 11.867 27.891 1 96.12 100 ASP B N 1
ATOM 3046 C CA . ASP B 1 100 ? -5.465 11.562 28.688 1 96.12 100 ASP B CA 1
ATOM 3047 C C . ASP B 1 100 ? -6.711 12.188 28.062 1 96.12 100 ASP B C 1
ATOM 3049 O O . ASP B 1 100 ? -7.828 11.711 28.281 1 96.12 100 ASP B O 1
ATOM 3053 N N . THR B 1 101 ? -6.531 13.148 27.312 1 96.69 101 THR B N 1
ATOM 3054 C CA . THR B 1 101 ? -7.617 13.867 26.656 1 96.69 101 THR B CA 1
ATOM 3055 C C . THR B 1 101 ? -8.133 13.086 25.453 1 96.69 101 THR B C 1
ATOM 3057 O O . THR B 1 101 ? -7.352 12.438 24.75 1 96.69 101 THR B O 1
ATOM 3060 N N . ARG B 1 102 ? -9.453 13.125 25.25 1 98 102 ARG B N 1
ATOM 3061 C CA . ARG B 1 102 ? -10.062 12.562 24.047 1 98 102 ARG B CA 1
ATOM 3062 C C . ARG B 1 102 ? -10.32 13.641 23 1 98 102 ARG B C 1
ATOM 3064 O O . ARG B 1 102 ? -10.555 14.797 23.344 1 98 102 ARG B O 1
ATOM 3071 N N . PHE B 1 103 ? -10.32 13.227 21.812 1 98.81 103 PHE B N 1
ATOM 3072 C CA . PHE B 1 103 ? -10.453 14.172 20.703 1 98.81 103 PHE B CA 1
ATOM 3073 C C . PHE B 1 103 ? -11.539 13.727 19.734 1 98.81 103 PHE B C 1
ATOM 3075 O O . PHE B 1 103 ? -11.766 12.523 19.562 1 98.81 103 PHE B O 1
ATOM 3082 N N . ASP B 1 104 ? -12.172 14.656 19.125 1 98.75 104 ASP B N 1
ATOM 3083 C CA . ASP B 1 104 ? -13.195 14.367 18.125 1 98.75 104 ASP B CA 1
ATOM 3084 C C . ASP B 1 104 ? -12.57 14.188 16.75 1 98.75 104 ASP B C 1
ATOM 3086 O O . ASP B 1 104 ? -13.102 13.453 15.906 1 98.75 104 ASP B O 1
ATOM 3090 N N . SER B 1 105 ? -11.539 14.891 16.484 1 98.88 105 SER B N 1
ATOM 3091 C CA . SER B 1 105 ? -10.867 14.852 15.188 1 98.88 105 SER B CA 1
ATOM 3092 C C . SER B 1 105 ? -9.352 14.984 15.344 1 98.88 105 SER B C 1
ATOM 3094 O O . SER B 1 105 ? -8.883 15.742 16.188 1 98.88 105 SER B O 1
ATOM 3096 N N . ALA B 1 106 ? -8.633 14.195 14.609 1 98.94 106 ALA B N 1
ATOM 3097 C CA . ALA B 1 106 ? -7.18 14.289 14.531 1 98.94 106 ALA B CA 1
ATOM 3098 C C . ALA B 1 106 ? -6.719 14.594 13.109 1 98.94 106 ALA B C 1
ATOM 3100 O O . ALA B 1 106 ? -7.383 14.211 12.141 1 98.94 106 ALA B O 1
ATOM 3101 N N . TRP B 1 107 ? -5.613 15.328 13.047 1 98.94 107 TRP B N 1
ATOM 3102 C CA . TRP B 1 107 ? -5.121 15.773 11.742 1 98.94 107 TRP B CA 1
ATOM 3103 C C . TRP B 1 107 ? -3.633 15.477 11.594 1 98.94 107 TRP B C 1
ATOM 3105 O O . TRP B 1 107 ? -2.84 15.781 12.484 1 98.94 107 TRP B O 1
ATOM 3115 N N . ILE B 1 108 ? -3.234 14.82 10.57 1 98.81 108 ILE B N 1
ATOM 3116 C CA . ILE B 1 108 ? -1.859 14.727 10.086 1 98.81 108 ILE B CA 1
ATOM 3117 C C . ILE B 1 108 ? -1.751 15.367 8.711 1 98.81 108 ILE B C 1
ATOM 3119 O O . ILE B 1 108 ? -2.188 14.789 7.711 1 98.81 108 ILE B O 1
ATOM 3123 N N . LEU B 1 109 ? -1.146 16.484 8.648 1 97.44 109 LEU B N 1
ATOM 3124 C CA . LEU B 1 109 ? -1.228 17.297 7.445 1 97.44 109 LEU B CA 1
ATOM 3125 C C . LEU B 1 109 ? 0.161 17.578 6.879 1 97.44 109 LEU B C 1
ATOM 3127 O O . LEU B 1 109 ? 1.164 17.125 7.441 1 97.44 109 LEU B O 1
ATOM 3131 N N . LEU B 1 110 ? 0.18 18.141 5.676 1 92.25 110 LEU B N 1
ATOM 3132 C CA . LEU B 1 110 ? 1.38 18.609 4.996 1 92.25 110 LEU B CA 1
ATOM 3133 C C . LEU B 1 110 ? 2.348 17.469 4.738 1 92.25 110 LEU B C 1
ATOM 3135 O O . LEU B 1 110 ? 3.566 17.641 4.801 1 92.25 110 LEU B O 1
ATOM 3139 N N . GLY B 1 111 ? 1.781 16.266 4.621 1 93.31 111 GLY B N 1
ATOM 3140 C CA . GLY B 1 111 ? 2.611 15.133 4.277 1 93.31 111 GLY B CA 1
ATOM 3141 C C . GLY B 1 111 ? 3.449 14.625 5.438 1 93.31 111 GLY B C 1
ATOM 3142 O O . GLY B 1 111 ? 4.418 13.891 5.238 1 93.31 111 GLY B O 1
ATOM 3143 N N . SER B 1 112 ? 3.111 14.961 6.641 1 96 112 SER B N 1
ATOM 3144 C CA . SER B 1 112 ? 3.963 14.68 7.789 1 96 112 SER B CA 1
ATOM 3145 C C . SER B 1 112 ? 4.016 13.18 8.078 1 96 112 SER B C 1
ATOM 3147 O O . SER B 1 112 ? 4.973 12.695 8.688 1 96 112 SER B O 1
ATOM 3149 N N . LEU B 1 113 ? 3 12.445 7.629 1 98.25 113 LEU B N 1
ATOM 3150 C CA . LEU B 1 113 ? 3.016 11 7.836 1 98.25 113 LEU B CA 1
ATOM 3151 C C . LEU B 1 113 ? 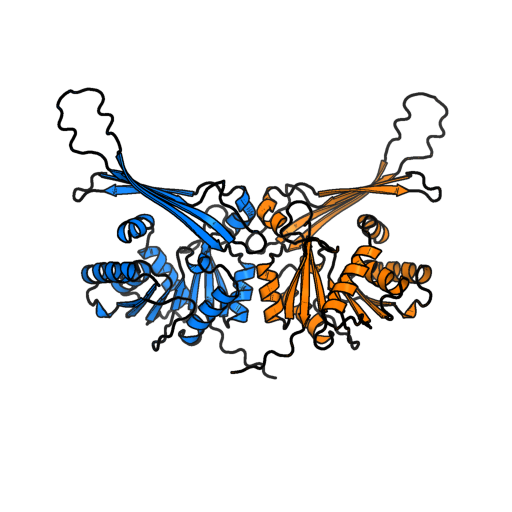4.199 10.367 7.117 1 98.25 113 LEU B C 1
ATOM 3153 O O . LEU B 1 113 ? 4.652 9.281 7.5 1 98.25 113 LEU B O 1
ATOM 3157 N N . GLN B 1 114 ? 4.668 11.039 6.066 1 96.06 114 GLN B N 1
ATOM 3158 C CA . GLN B 1 114 ? 5.758 10.516 5.25 1 96.06 114 GLN B CA 1
ATOM 3159 C C . GLN B 1 114 ? 7.027 10.336 6.078 1 96.06 114 GLN B C 1
ATOM 3161 O O . GLN B 1 114 ? 7.957 9.641 5.66 1 96.06 114 GLN B O 1
ATOM 3166 N N . HIS B 1 115 ? 7.086 10.961 7.223 1 96.12 115 HIS B N 1
ATOM 3167 C CA . HIS B 1 115 ? 8.273 10.859 8.062 1 96.12 115 HIS B CA 1
ATOM 3168 C C . HIS B 1 115 ? 8.336 9.508 8.766 1 96.12 115 HIS B C 1
ATOM 3170 O O . HIS B 1 115 ? 9.367 9.141 9.328 1 96.12 115 HIS B O 1
ATOM 3176 N N . LEU B 1 116 ? 7.234 8.805 8.789 1 98.31 116 LEU B N 1
ATOM 3177 C CA . LEU B 1 116 ? 7.219 7.426 9.258 1 98.31 116 LEU B CA 1
ATOM 3178 C C . LEU B 1 116 ? 7.57 6.465 8.125 1 98.31 116 LEU B C 1
ATOM 3180 O O . LEU B 1 116 ? 6.762 6.238 7.223 1 98.31 116 LEU B O 1
ATOM 3184 N N . THR B 1 117 ? 8.734 5.836 8.211 1 97.69 117 THR B N 1
ATOM 3185 C CA . THR B 1 117 ? 9.281 5.203 7.016 1 97.69 117 THR B CA 1
ATOM 3186 C C . THR B 1 117 ? 9.031 3.699 7.035 1 97.69 117 THR B C 1
ATOM 3188 O O . THR B 1 117 ? 9.398 2.99 6.098 1 97.69 117 THR B O 1
ATOM 3191 N N . THR B 1 118 ? 8.406 3.121 8.094 1 98 118 THR B N 1
ATOM 3192 C CA . THR B 1 118 ? 8.086 1.699 8.148 1 98 118 THR B CA 1
ATOM 3193 C C . THR B 1 118 ? 6.605 1.491 8.461 1 98 118 THR B C 1
ATOM 3195 O O . THR B 1 118 ? 5.973 2.35 9.078 1 98 118 THR B O 1
ATOM 3198 N N . ASN B 1 119 ? 6.102 0.361 8.055 1 98.19 119 ASN B N 1
ATOM 3199 C CA . ASN B 1 119 ? 4.727 0.01 8.398 1 98.19 119 ASN B CA 1
ATOM 3200 C C . ASN B 1 119 ? 4.52 -0.028 9.906 1 98.19 119 ASN B C 1
ATOM 3202 O O . ASN B 1 119 ? 3.467 0.379 10.406 1 98.19 119 ASN B O 1
ATOM 3206 N N . GLU B 1 120 ? 5.512 -0.5 10.664 1 98.06 120 GLU B N 1
ATOM 3207 C CA . GLU B 1 120 ? 5.426 -0.56 12.117 1 98.06 120 GLU B CA 1
ATOM 3208 C C . GLU B 1 120 ? 5.203 0.826 12.711 1 98.06 120 GLU B C 1
ATOM 3210 O O . GLU B 1 120 ? 4.367 0.997 13.602 1 98.06 120 GLU B O 1
ATOM 3215 N N . GLN B 1 121 ? 5.957 1.782 12.195 1 98.5 121 GLN B N 1
ATOM 3216 C CA . GLN B 1 121 ? 5.82 3.15 12.68 1 98.5 121 GLN B CA 1
ATOM 3217 C C . GLN B 1 121 ? 4.43 3.705 12.375 1 98.5 121 GLN B C 1
ATOM 3219 O O . GLN B 1 121 ? 3.803 4.328 13.242 1 98.5 121 GLN B O 1
ATOM 3224 N N . VAL B 1 122 ? 3.953 3.48 11.164 1 98.75 122 VAL B N 1
ATOM 3225 C CA . VAL B 1 122 ? 2.652 3.994 10.75 1 98.75 122 VAL B CA 1
ATOM 3226 C C . VAL B 1 122 ? 1.551 3.359 11.594 1 98.75 122 VAL B C 1
ATOM 3228 O O . VAL B 1 122 ? 0.669 4.059 12.102 1 98.75 122 VAL B O 1
ATOM 3231 N N . LEU B 1 123 ? 1.611 2.053 11.766 1 98.31 123 LEU B N 1
ATOM 3232 C CA . LEU B 1 123 ? 0.604 1.341 12.539 1 98.31 123 LEU B CA 1
ATOM 3233 C C . LEU B 1 123 ? 0.607 1.811 13.992 1 98.31 123 LEU B C 1
ATOM 3235 O O . LEU B 1 123 ? -0.455 1.982 14.594 1 98.31 123 LEU B O 1
ATOM 3239 N N . SER B 1 124 ? 1.78 2.029 14.57 1 98.62 124 SER B N 1
ATOM 3240 C CA . SER B 1 124 ? 1.879 2.523 15.945 1 98.62 124 SER B CA 1
ATOM 3241 C C . SER B 1 124 ? 1.25 3.908 16.078 1 98.62 124 SER B C 1
ATOM 3243 O O . SER B 1 124 ? 0.523 4.176 17.031 1 98.62 124 SER B O 1
ATOM 3245 N N . CYS B 1 125 ? 1.528 4.766 15.141 1 98.81 125 CYS B N 1
ATOM 3246 C CA . CYS B 1 125 ? 0.951 6.105 15.125 1 98.81 125 CYS B CA 1
ATOM 3247 C C . CYS B 1 125 ? -0.571 6.043 15.07 1 98.81 125 CYS B C 1
ATOM 3249 O O . CYS B 1 125 ? -1.253 6.684 15.875 1 98.81 125 CYS B O 1
ATOM 3251 N N . LEU B 1 126 ? -1.084 5.25 14.133 1 98.56 126 LEU B N 1
ATOM 3252 C CA . LEU B 1 126 ? -2.529 5.129 13.969 1 98.56 126 LEU B CA 1
ATOM 3253 C C . LEU B 1 126 ? -3.174 4.539 15.219 1 98.56 126 LEU B C 1
ATOM 3255 O O . LEU B 1 126 ? -4.285 4.922 15.586 1 98.56 126 LEU B O 1
ATOM 3259 N N . GLN B 1 127 ? -2.453 3.666 15.852 1 97.88 127 GLN B N 1
ATOM 3260 C CA . GLN B 1 127 ? -2.955 3.094 17.094 1 97.88 127 GLN B CA 1
ATOM 3261 C C . GLN B 1 127 ? -3.021 4.145 18.203 1 97.88 127 GLN B C 1
ATOM 3263 O O . GLN B 1 127 ? -3.996 4.203 18.953 1 97.88 127 GLN B O 1
ATOM 3268 N N . CYS B 1 128 ? -1.953 4.914 18.328 1 98.62 128 CYS B N 1
ATOM 3269 C CA . CYS B 1 128 ? -1.96 5.996 19.297 1 98.62 128 CYS B CA 1
ATOM 3270 C C . CYS B 1 128 ? -3.145 6.926 19.078 1 98.62 128 CYS B C 1
ATOM 3272 O O . CYS B 1 128 ? -3.836 7.301 20.031 1 98.62 128 CYS B O 1
ATOM 3274 N N . ILE B 1 129 ? -3.393 7.273 17.844 1 98.75 129 ILE B N 1
ATOM 3275 C CA . ILE B 1 129 ? -4.496 8.164 17.484 1 98.75 129 ILE B CA 1
ATOM 3276 C C . ILE B 1 129 ? -5.824 7.492 17.828 1 98.75 129 ILE B C 1
ATOM 3278 O O . ILE B 1 129 ? -6.723 8.117 18.391 1 98.75 129 ILE B O 1
ATOM 3282 N N . HIS B 1 130 ? -5.91 6.234 17.422 1 98.38 130 HIS B N 1
ATOM 3283 C CA . HIS B 1 130 ? -7.117 5.473 17.703 1 98.38 130 HIS B CA 1
ATOM 3284 C C . HIS B 1 130 ? -7.453 5.508 19.203 1 98.38 130 HIS B C 1
ATOM 3286 O O . HIS B 1 130 ? -8.617 5.672 19.578 1 98.38 130 HIS B O 1
ATOM 3292 N N . ASN B 1 131 ? -6.469 5.414 20.031 1 97.75 131 ASN B N 1
ATOM 3293 C CA . ASN B 1 131 ? -6.633 5.355 21.484 1 97.75 131 ASN B CA 1
ATOM 3294 C C . ASN B 1 131 ? -7.195 6.66 22.031 1 97.75 131 ASN B C 1
ATOM 3296 O O . ASN B 1 131 ? -7.887 6.66 23.047 1 97.75 131 ASN B O 1
ATOM 3300 N N . VAL B 1 132 ? -6.984 7.734 21.359 1 98.5 132 VAL B N 1
ATOM 3301 C CA . VAL B 1 132 ? -7.344 9.016 21.969 1 98.5 132 VAL B CA 1
ATOM 3302 C C . VAL B 1 132 ? -8.57 9.594 21.266 1 98.5 132 VAL B C 1
ATOM 3304 O O . VAL B 1 132 ? -9.164 10.562 21.734 1 98.5 132 VAL B O 1
ATOM 3307 N N . LEU B 1 133 ? -8.938 9.062 20.109 1 98.5 133 LEU B N 1
ATOM 3308 C CA . LEU B 1 133 ? -10.102 9.562 19.391 1 98.5 133 LEU B CA 1
ATOM 3309 C C . LEU B 1 133 ? -11.398 9.062 20.031 1 98.5 133 LEU B C 1
ATOM 3311 O O . LEU B 1 133 ? -11.461 7.922 20.5 1 98.5 133 LEU B O 1
ATOM 3315 N N . GLU B 1 134 ? -12.367 9.891 20.047 1 97.81 134 GLU B N 1
ATOM 3316 C CA . GLU B 1 134 ? -13.711 9.484 20.453 1 97.81 134 GLU B CA 1
ATOM 3317 C C . GLU B 1 134 ? -14.289 8.445 19.5 1 97.81 134 GLU B C 1
ATOM 3319 O O . GLU B 1 134 ? -13.781 8.266 18.391 1 97.81 134 GLU B O 1
ATOM 3324 N N . LYS B 1 135 ? -15.289 7.758 20.016 1 95.81 135 LYS B N 1
ATOM 3325 C CA . LYS B 1 135 ? -16.031 6.879 19.125 1 95.81 135 LYS B CA 1
ATOM 3326 C C . LYS B 1 135 ? -16.484 7.625 17.859 1 95.81 135 LYS B C 1
ATOM 3328 O O . LYS B 1 135 ? -16.938 8.766 17.938 1 95.81 135 LYS B O 1
ATOM 3333 N N . ASP B 1 136 ? -16.25 7.059 16.75 1 96.5 136 ASP B N 1
ATOM 3334 C CA . ASP B 1 136 ? -16.625 7.598 15.445 1 96.5 136 ASP B CA 1
ATOM 3335 C C . ASP B 1 136 ? -15.812 8.844 15.109 1 96.5 136 ASP B C 1
ATOM 3337 O O . ASP B 1 136 ? -16.156 9.594 14.188 1 96.5 136 ASP B O 1
ATOM 3341 N N . GLY B 1 137 ? -14.766 9.109 15.938 1 98.38 137 GLY B N 1
ATOM 3342 C CA . GLY B 1 137 ? -13.906 10.25 15.641 1 98.38 137 GLY B CA 1
ATOM 3343 C C . GLY B 1 137 ? -13.289 10.188 14.258 1 98.38 137 GLY B C 1
ATOM 3344 O O . GLY B 1 137 ? -13.305 9.141 13.609 1 98.38 137 GLY B O 1
ATOM 3345 N N . THR B 1 138 ? -12.812 11.383 13.773 1 98.69 138 THR B N 1
ATOM 3346 C CA . THR B 1 138 ? -12.258 11.453 12.43 1 98.69 138 THR B CA 1
ATOM 3347 C C . THR B 1 138 ? -10.75 11.648 12.477 1 98.69 138 THR B C 1
ATOM 3349 O O . THR B 1 138 ? -10.227 12.289 13.391 1 98.69 138 THR B O 1
ATOM 3352 N N . LEU B 1 139 ? -10.055 11.023 11.617 1 98.94 139 LEU B N 1
ATOM 3353 C CA . LEU B 1 139 ? -8.648 11.273 11.312 1 98.94 139 LEU B CA 1
ATOM 3354 C C . LEU B 1 139 ? -8.484 11.719 9.859 1 98.94 139 LEU B C 1
ATOM 3356 O O . LEU B 1 139 ? -8.891 11.008 8.938 1 98.94 139 LEU B O 1
ATOM 3360 N N . ILE B 1 140 ? -7.973 12.867 9.641 1 98.94 140 ILE B N 1
ATOM 3361 C CA . ILE B 1 140 ? -7.746 13.375 8.289 1 98.94 140 ILE B CA 1
ATOM 3362 C C . ILE B 1 140 ? -6.246 13.43 8 1 98.94 140 ILE B C 1
ATOM 3364 O O . ILE B 1 140 ? -5.488 14.062 8.742 1 98.94 140 ILE B O 1
ATOM 3368 N N . VAL B 1 141 ? -5.832 12.766 6.977 1 98.88 141 VAL B N 1
ATOM 3369 C CA . VAL B 1 141 ? -4.426 12.633 6.613 1 98.88 141 VAL B CA 1
ATOM 3370 C C . VAL B 1 141 ? -4.188 13.234 5.23 1 98.88 141 VAL B C 1
ATOM 3372 O O . VAL B 1 141 ? -4.875 12.891 4.266 1 98.88 141 VAL B O 1
ATOM 3375 N N . GLU B 1 142 ? -3.293 14.172 5.188 1 98.06 142 GLU B N 1
ATOM 3376 C CA . GLU B 1 142 ? -2.881 14.758 3.918 1 98.06 142 GLU B CA 1
ATOM 3377 C C . GLU B 1 142 ? -1.554 14.172 3.443 1 98.06 142 GLU B C 1
ATOM 3379 O O . GLU B 1 142 ? -0.567 14.18 4.18 1 98.06 142 GLU B O 1
ATOM 3384 N N . LEU B 1 143 ? -1.528 13.672 2.209 1 96.56 143 LEU B N 1
ATOM 3385 C CA . LEU B 1 143 ? -0.352 13.07 1.595 1 96.56 143 LEU B CA 1
ATOM 3386 C C . LEU B 1 143 ? -0.141 13.602 0.182 1 96.56 143 LEU B C 1
ATOM 3388 O O . LEU B 1 143 ? -1.069 14.141 -0.428 1 96.56 143 LEU B O 1
ATOM 3392 N N . PRO B 1 144 ? 1.144 13.547 -0.29 1 91.88 144 PRO B N 1
ATOM 3393 C CA . PRO B 1 144 ? 1.291 13.781 -1.728 1 91.88 144 PRO B CA 1
ATOM 3394 C C . PRO B 1 144 ? 0.419 12.859 -2.572 1 91.88 144 PRO B C 1
ATOM 3396 O O . PRO B 1 144 ? 0.191 11.703 -2.197 1 91.88 144 PRO B O 1
ATOM 3399 N N . HIS B 1 145 ? -0.067 13.43 -3.656 1 92.69 145 HIS B N 1
ATOM 3400 C CA . HIS B 1 145 ? -0.896 12.625 -4.543 1 92.69 145 HIS B CA 1
ATOM 3401 C C . HIS B 1 145 ? -0.119 11.43 -5.086 1 92.69 145 HIS B C 1
ATOM 3403 O O . HIS B 1 145 ? 1.037 11.57 -5.492 1 92.69 145 HIS B O 1
ATOM 3409 N N . PRO B 1 146 ? -0.721 10.242 -5.129 1 89.44 146 PRO B N 1
ATOM 3410 C CA . PRO B 1 146 ? -0.014 9.039 -5.582 1 89.44 146 PRO B CA 1
ATOM 3411 C C . PRO B 1 146 ? 0.507 9.164 -7.012 1 89.44 146 PRO B C 1
ATOM 3413 O O . PRO B 1 146 ? 1.445 8.461 -7.395 1 89.44 146 PRO B O 1
ATOM 3416 N N . ARG B 1 147 ? -0.091 10 -7.793 1 84.06 147 ARG B N 1
ATOM 3417 C CA . ARG B 1 147 ? 0.403 10.227 -9.148 1 84.06 147 ARG B CA 1
ATOM 3418 C C . ARG B 1 147 ? 1.88 10.609 -9.133 1 84.06 147 ARG B C 1
ATOM 3420 O O . ARG B 1 147 ? 2.631 10.227 -10.039 1 84.06 147 ARG B O 1
ATOM 3427 N N . GLU B 1 148 ? 2.283 11.258 -8.117 1 76.94 148 GLU B N 1
ATOM 3428 C CA . GLU B 1 148 ? 3.676 11.68 -8 1 76.94 148 GLU B CA 1
ATOM 3429 C C . GLU B 1 148 ? 4.594 10.484 -7.746 1 76.94 148 GLU B C 1
ATOM 3431 O O . GLU B 1 148 ? 5.766 10.508 -8.117 1 76.94 148 GLU B O 1
ATOM 3436 N N . ILE B 1 149 ? 4.031 9.516 -7.109 1 74.5 149 ILE B N 1
ATOM 3437 C CA . ILE B 1 149 ? 4.793 8.328 -6.75 1 74.5 149 ILE B CA 1
ATOM 3438 C C . ILE B 1 149 ? 5.062 7.488 -7.996 1 74.5 149 ILE B C 1
ATOM 3440 O O . ILE B 1 149 ? 6.145 6.914 -8.141 1 74.5 149 ILE B O 1
ATOM 3444 N N . PHE B 1 150 ? 4.105 7.465 -8.758 1 72.62 150 PHE B N 1
ATOM 3445 C CA . PHE B 1 150 ? 4.18 6.586 -9.922 1 72.62 150 PHE B CA 1
ATOM 3446 C C . PHE B 1 150 ? 4.953 7.254 -11.055 1 72.62 150 PHE B C 1
ATOM 3448 O O . PHE B 1 150 ? 5.32 6.598 -12.031 1 72.62 150 PHE B O 1
ATOM 3455 N N . SER B 1 151 ? 5.188 8.531 -10.852 1 62.72 151 SER B N 1
ATOM 3456 C CA . SER B 1 151 ? 5.988 9.258 -11.836 1 62.72 151 SER B CA 1
ATOM 3457 C C . SER B 1 151 ? 7.34 9.656 -11.266 1 62.72 151 SER B C 1
ATOM 3459 O O . SER B 1 151 ? 7.996 10.57 -11.773 1 62.72 151 SER B O 1
ATOM 3461 N N . LEU B 1 152 ? 7.566 9.297 -10.039 1 54.81 152 LEU B N 1
ATOM 3462 C CA . LEU B 1 152 ? 8.719 9.758 -9.266 1 54.81 152 LEU B CA 1
ATOM 3463 C C . LEU B 1 152 ? 9.969 9.805 -10.133 1 54.81 152 LEU B C 1
ATOM 3465 O O . LEU B 1 152 ? 10.859 10.625 -9.898 1 54.81 152 LEU B O 1
ATOM 3469 N N . VAL B 1 153 ? 10.055 8.898 -11.062 1 50.12 153 VAL B N 1
ATOM 3470 C CA . VAL B 1 153 ? 11.297 9 -11.82 1 50.12 153 VAL B CA 1
ATOM 3471 C C . VAL B 1 153 ? 11.375 10.359 -12.508 1 50.12 153 VAL B C 1
ATOM 3473 O O . VAL B 1 153 ? 12.469 10.898 -12.719 1 50.12 153 VAL B O 1
ATOM 3476 N N . GLU B 1 154 ? 10.148 10.891 -12.672 1 45.56 154 GLU B N 1
ATOM 3477 C CA . GLU B 1 154 ? 10.227 12.219 -13.273 1 45.56 154 GLU B CA 1
ATOM 3478 C C . GLU B 1 154 ? 10.164 13.312 -12.203 1 45.56 154 GLU B C 1
ATOM 3480 O O . GLU B 1 154 ? 9.938 14.484 -12.516 1 45.56 154 GLU B O 1
ATOM 3485 N N . CYS B 1 155 ? 10.086 12.922 -10.992 1 44.72 155 CYS B N 1
ATOM 3486 C CA . CYS B 1 155 ? 9.852 13.938 -9.969 1 44.72 155 CYS B CA 1
ATOM 3487 C C . CYS B 1 155 ? 10.844 15.086 -10.102 1 44.72 155 CYS B C 1
ATOM 3489 O O . CYS B 1 155 ? 12.055 14.883 -9.977 1 44.72 155 CYS B O 1
ATOM 3491 N N . THR B 1 156 ? 10.352 15.953 -10.773 1 45.62 156 THR B N 1
ATOM 3492 C CA . THR B 1 156 ? 10.875 17.312 -10.945 1 45.62 156 THR B CA 1
ATOM 3493 C C . THR B 1 156 ? 10.969 18.016 -9.602 1 45.62 156 THR B C 1
ATOM 3495 O O . THR B 1 156 ? 10.148 17.797 -8.711 1 45.62 156 THR B O 1
ATOM 3498 N N . ARG B 1 157 ? 12.164 18.516 -9.266 1 49.38 157 ARG B N 1
ATOM 3499 C CA . ARG B 1 157 ? 12.445 19.547 -8.281 1 49.38 157 ARG B CA 1
ATOM 3500 C C . ARG B 1 157 ? 11.234 20.469 -8.086 1 49.38 157 ARG B C 1
ATOM 3502 O O . ARG B 1 157 ? 10.68 20.984 -9.062 1 49.38 157 ARG B O 1
ATOM 3509 N N . ASN B 1 158 ? 10.484 20.094 -6.941 1 54.47 158 ASN B N 1
ATOM 3510 C CA . ASN B 1 158 ? 9.469 21.094 -6.633 1 54.47 158 ASN B CA 1
ATOM 3511 C C . ASN B 1 158 ? 10.031 22.219 -5.762 1 54.47 158 ASN B C 1
ATOM 3513 O O . ASN B 1 158 ? 10.836 21.953 -4.859 1 54.47 158 ASN B O 1
ATOM 3517 N N . GLY B 1 159 ? 10.141 23.406 -6.414 1 59.53 159 GLY B N 1
ATOM 3518 C CA . GLY B 1 159 ? 10.586 24.562 -5.652 1 59.53 159 GLY B CA 1
ATOM 3519 C C . GLY B 1 159 ? 9.625 25.75 -5.73 1 59.53 159 GLY B C 1
ATOM 3520 O O . GLY B 1 159 ? 8.836 25.844 -6.668 1 59.53 159 GLY B O 1
ATOM 3521 N N . TRP B 1 160 ? 9.406 26.234 -4.582 1 56.47 160 TRP B N 1
ATOM 3522 C CA . TRP B 1 160 ? 8.648 27.469 -4.605 1 56.47 160 TRP B CA 1
ATOM 3523 C C . TRP B 1 160 ? 9.406 28.578 -3.881 1 56.47 160 TRP B C 1
ATOM 3525 O O . TRP B 1 160 ? 10.438 28.328 -3.256 1 56.47 160 TRP B O 1
ATOM 3535 N N . GLU B 1 161 ? 9.125 29.844 -4.355 1 58.25 161 GLU B N 1
ATOM 3536 C CA . GLU B 1 161 ? 9.727 31.031 -3.756 1 58.25 161 GLU B CA 1
ATOM 3537 C C . GLU B 1 161 ? 8.695 31.828 -2.957 1 58.25 161 GLU B C 1
ATOM 3539 O O . GLU B 1 161 ? 7.535 31.938 -3.363 1 58.25 161 GLU B O 1
ATOM 3544 N N . ILE B 1 162 ? 9.086 32.094 -1.747 1 58.62 162 ILE B N 1
ATOM 3545 C CA . ILE B 1 162 ? 8.234 32.938 -0.921 1 58.62 162 ILE B CA 1
ATOM 3546 C C . ILE B 1 162 ? 8.875 34.312 -0.766 1 58.62 162 ILE B C 1
ATOM 3548 O O . ILE B 1 162 ? 9.969 34.438 -0.222 1 58.62 162 ILE B O 1
ATOM 3552 N N . PRO B 1 163 ? 8.219 35.344 -1.343 1 60 163 PRO B N 1
ATOM 3553 C CA . PRO B 1 163 ? 8.75 36.688 -1.107 1 60 163 PRO B CA 1
ATOM 3554 C C . PRO B 1 163 ? 8.688 37.094 0.362 1 60 163 PRO B C 1
ATOM 3556 O O . PRO B 1 163 ? 7.734 36.75 1.062 1 60 163 PRO B O 1
ATOM 3559 N N . LEU B 1 164 ? 9.758 37.562 0.897 1 61.44 164 LEU B N 1
ATOM 3560 C CA . LEU B 1 164 ? 9.797 38.094 2.258 1 61.44 164 LEU B CA 1
ATOM 3561 C C . LEU B 1 164 ? 9.57 39.594 2.268 1 61.44 164 LEU B C 1
ATOM 3563 O O . LEU B 1 164 ? 10.094 40.312 1.413 1 61.44 164 LEU B O 1
ATOM 3567 N N . GLU B 1 165 ? 8.523 40 2.924 1 56.72 165 GLU B N 1
ATOM 3568 C CA . GLU B 1 165 ? 8.234 41.438 2.994 1 56.72 165 GLU B CA 1
ATOM 3569 C C . GLU B 1 165 ? 8.68 42.031 4.332 1 56.72 165 GLU B C 1
ATOM 3571 O O . GLU B 1 165 ? 8.641 41.344 5.355 1 56.72 165 GLU B O 1
ATOM 3576 N N . ASP B 1 166 ? 9.281 43.219 4.254 1 51.91 166 ASP B N 1
ATOM 3577 C CA . ASP B 1 166 ? 9.664 43.938 5.469 1 51.91 166 ASP B CA 1
ATOM 3578 C C . ASP B 1 166 ? 8.453 44.625 6.113 1 51.91 166 ASP B C 1
ATOM 3580 O O . ASP B 1 166 ? 7.328 44.469 5.637 1 51.91 166 ASP B O 1
ATOM 3584 N N . GLU B 1 167 ? 8.625 45.125 7.379 1 51.56 167 GLU B N 1
ATOM 3585 C CA . GLU B 1 167 ? 7.586 45.781 8.172 1 51.56 167 GLU B CA 1
ATOM 3586 C C . GLU B 1 167 ? 6.793 46.75 7.332 1 51.56 167 GLU B C 1
ATOM 3588 O O . GLU B 1 167 ? 5.633 47.062 7.641 1 51.56 167 GLU B O 1
ATOM 3593 N N . ASP B 1 168 ? 7.398 47.25 6.266 1 54.88 168 ASP B N 1
ATOM 3594 C CA . ASP B 1 168 ? 6.781 48.281 5.449 1 54.88 168 ASP B CA 1
ATOM 3595 C C . ASP B 1 168 ? 6.137 47.688 4.199 1 54.88 168 ASP B C 1
ATOM 3597 O O . ASP B 1 168 ? 5.672 48.438 3.326 1 54.88 168 ASP B O 1
ATOM 3601 N N . GLY B 1 169 ? 6.164 46.375 4.078 1 55.44 169 GLY B N 1
ATOM 3602 C CA . GLY B 1 169 ? 5.5 45.719 2.963 1 55.44 169 GLY B CA 1
ATOM 3603 C C . GLY B 1 169 ? 6.395 45.531 1.75 1 55.44 169 GLY B C 1
ATOM 3604 O O . GLY B 1 169 ? 5.934 45.125 0.685 1 55.44 169 GLY B O 1
ATOM 3605 N N . ASN B 1 170 ? 7.617 46 1.807 1 56.59 170 ASN B N 1
ATOM 3606 C CA . ASN B 1 170 ? 8.547 45.906 0.687 1 56.59 170 ASN B CA 1
ATOM 3607 C C . ASN B 1 170 ? 9.25 44.562 0.652 1 56.59 170 ASN B C 1
ATOM 3609 O O . ASN B 1 170 ? 9.445 43.938 1.694 1 56.59 170 ASN B O 1
ATOM 3613 N N . THR B 1 171 ? 9.484 44.062 -0.594 1 59.19 171 THR B N 1
ATOM 3614 C CA . THR B 1 171 ? 10.148 42.781 -0.768 1 59.19 171 THR B CA 1
ATOM 3615 C C . THR B 1 171 ? 11.578 42.844 -0.241 1 59.19 171 THR B C 1
ATOM 3617 O O . THR B 1 171 ? 12.398 43.625 -0.731 1 59.19 171 THR B O 1
ATOM 3620 N N . SER B 1 172 ? 11.961 42.312 0.941 1 60.28 172 SER B N 1
ATOM 3621 C CA . SER B 1 172 ? 13.273 42.344 1.575 1 60.28 172 SER B CA 1
ATOM 3622 C C . SER B 1 172 ? 14.055 41.062 1.292 1 60.28 172 SER B C 1
ATOM 3624 O O . SER B 1 172 ? 15.25 41 1.58 1 60.28 172 SER B O 1
ATOM 3626 N N . GLY B 1 173 ? 13.398 40.125 0.664 1 62.56 173 GLY B N 1
ATOM 3627 C CA . GLY B 1 173 ? 14.125 38.906 0.379 1 62.56 173 GLY B CA 1
ATOM 3628 C C . GLY B 1 173 ? 13.227 37.781 -0.106 1 62.56 173 GLY B C 1
ATOM 3629 O O . GLY B 1 173 ? 12.07 38 -0.465 1 62.56 173 GLY B O 1
ATOM 3630 N N . GLU B 1 174 ? 13.812 36.75 -0.506 1 65.38 174 GLU B N 1
ATOM 3631 C CA . GLU B 1 174 ? 13.07 35.625 -0.995 1 65.38 174 GLU B CA 1
ATOM 3632 C C . GLU B 1 174 ? 13.57 34.312 -0.365 1 65.38 174 GLU B C 1
ATOM 3634 O O . GLU B 1 174 ? 14.758 34.188 -0.038 1 65.38 174 GLU B O 1
ATOM 3639 N N . LEU B 1 175 ? 12.625 33.594 0.12 1 66.69 175 LEU B N 1
ATOM 3640 C CA . LEU B 1 175 ? 12.945 32.219 0.554 1 66.69 175 LEU B CA 1
ATOM 3641 C C . LEU B 1 175 ? 12.664 31.219 -0.554 1 66.69 175 LEU B C 1
ATOM 3643 O O . LEU B 1 175 ? 11.531 31.125 -1.042 1 66.69 175 LEU B O 1
ATOM 3647 N N . LYS B 1 176 ? 13.805 30.578 -0.997 1 67.19 176 LYS B N 1
ATOM 3648 C CA . LYS B 1 176 ? 13.672 29.531 -2.004 1 67.19 176 LYS B CA 1
ATOM 3649 C C . LYS B 1 176 ? 13.672 28.156 -1.362 1 67.19 176 LYS B C 1
ATOM 3651 O O . LYS B 1 176 ? 14.562 27.828 -0.572 1 67.19 176 LYS B O 1
ATOM 3656 N N . ILE B 1 177 ? 12.578 27.5 -1.565 1 67.56 177 ILE B N 1
ATOM 3657 C CA . ILE B 1 177 ? 12.492 26.141 -1.036 1 67.56 177 ILE B CA 1
ATOM 3658 C C . ILE B 1 177 ? 12.531 25.141 -2.186 1 67.56 177 ILE B C 1
ATOM 3660 O O . ILE B 1 177 ? 11.836 25.297 -3.189 1 67.56 177 ILE B O 1
ATOM 3664 N N . VAL B 1 178 ? 13.492 24.312 -2.135 1 66.06 178 VAL B N 1
ATOM 3665 C CA . VAL B 1 178 ? 13.562 23.219 -3.098 1 66.06 178 VAL B CA 1
ATOM 3666 C C . VAL B 1 178 ? 13.25 21.891 -2.4 1 66.06 178 VAL B C 1
ATOM 3668 O O . VAL B 1 178 ? 13.875 21.562 -1.388 1 66.06 178 VAL B O 1
ATOM 3671 N N . TRP B 1 179 ? 12.141 21.344 -2.904 1 68.25 179 TRP B N 1
ATOM 3672 C CA . TRP B 1 179 ? 11.727 20.047 -2.395 1 68.25 179 TRP B CA 1
ATOM 3673 C C . TRP B 1 179 ? 12.047 18.938 -3.398 1 68.25 179 TRP B C 1
ATOM 3675 O O . TRP B 1 179 ? 11.484 18.922 -4.496 1 68.25 179 TRP B O 1
ATOM 3685 N N . GLY B 1 180 ? 13.133 18.172 -2.969 1 69.94 180 GLY B N 1
ATOM 3686 C CA . GLY B 1 180 ? 13.516 17.047 -3.807 1 69.94 180 GLY B CA 1
ATOM 3687 C C . GLY B 1 180 ? 14.672 17.359 -4.734 1 69.94 180 GLY B C 1
ATOM 3688 O O . GLY B 1 180 ? 15.039 18.531 -4.906 1 69.94 180 GLY B O 1
ATOM 3689 N N . ASP B 1 181 ? 15.438 16.438 -5.082 1 71.06 181 ASP B N 1
ATOM 3690 C CA . ASP B 1 181 ? 16.531 16.469 -6.043 1 71.06 181 ASP B CA 1
ATOM 3691 C C . ASP B 1 181 ? 16.453 15.305 -7.02 1 71.06 181 ASP B C 1
ATOM 3693 O O . ASP B 1 181 ? 16.047 14.203 -6.645 1 71.06 181 ASP B O 1
ATOM 3697 N N . ASP B 1 182 ? 16.734 15.57 -8.289 1 69.56 182 ASP B N 1
ATOM 3698 C CA . ASP B 1 182 ? 16.703 14.531 -9.32 1 69.56 182 ASP B CA 1
ATOM 3699 C C . ASP B 1 182 ? 17.562 13.336 -8.93 1 69.56 182 ASP B C 1
ATOM 3701 O O . ASP B 1 182 ? 17.297 12.211 -9.359 1 69.56 182 ASP B O 1
ATOM 3705 N N . ASN B 1 183 ? 18.484 13.633 -8.062 1 74.75 183 ASN B N 1
ATOM 3706 C CA . ASN B 1 183 ? 19.422 12.578 -7.695 1 74.75 183 ASN B CA 1
ATOM 3707 C C . ASN B 1 183 ? 19.031 11.906 -6.387 1 74.75 183 ASN B C 1
ATOM 3709 O O . ASN B 1 183 ? 19.781 11.094 -5.848 1 74.75 183 ASN B O 1
ATOM 3713 N N . ASP B 1 184 ? 17.844 12.297 -5.902 1 82.62 184 ASP B N 1
ATOM 3714 C CA . ASP B 1 184 ? 17.422 11.664 -4.656 1 82.62 184 ASP B CA 1
ATOM 3715 C C . ASP B 1 184 ? 17.234 10.156 -4.844 1 82.62 184 ASP B C 1
ATOM 3717 O O . ASP B 1 184 ? 16.547 9.727 -5.777 1 82.62 184 ASP B O 1
ATOM 3721 N N . ASP B 1 185 ? 17.844 9.398 -4.043 1 86.56 185 ASP B N 1
ATOM 3722 C CA . ASP B 1 185 ? 17.719 7.945 -4.078 1 86.56 185 ASP B CA 1
ATOM 3723 C C . ASP B 1 185 ? 16.344 7.492 -3.619 1 86.56 185 ASP B C 1
ATOM 3725 O O . ASP B 1 185 ? 15.781 8.047 -2.67 1 86.56 185 ASP B O 1
ATOM 3729 N N . PHE B 1 186 ? 15.805 6.574 -4.422 1 89 186 PHE B N 1
ATOM 3730 C CA . PHE B 1 186 ? 14.508 6.012 -4.062 1 89 186 PHE B CA 1
ATOM 3731 C C . PHE B 1 186 ? 14.586 4.496 -3.938 1 89 186 PHE B C 1
ATOM 3733 O O . PHE B 1 186 ? 15.047 3.816 -4.859 1 89 186 PHE B O 1
ATOM 3740 N N . ASP B 1 187 ? 14.211 3.939 -2.748 1 91.31 187 ASP B N 1
ATOM 3741 C CA . ASP B 1 187 ? 14.094 2.504 -2.508 1 91.31 187 ASP B CA 1
ATOM 3742 C C . ASP B 1 187 ? 12.68 2.008 -2.811 1 91.31 187 ASP B C 1
ATOM 3744 O O . ASP B 1 187 ? 11.75 2.266 -2.047 1 91.31 187 ASP B O 1
ATOM 3748 N N . PRO B 1 188 ? 12.508 1.317 -3.891 1 91 188 PRO B N 1
ATOM 3749 C CA . PRO B 1 188 ? 11.156 0.92 -4.285 1 91 188 PRO B CA 1
ATOM 3750 C C . PRO B 1 188 ? 10.562 -0.142 -3.365 1 91 188 PRO B C 1
ATOM 3752 O O . PRO B 1 188 ? 9.344 -0.326 -3.338 1 91 188 PRO B O 1
ATOM 3755 N N . ILE B 1 189 ? 11.375 -0.916 -2.68 1 94.19 189 ILE B N 1
ATOM 3756 C CA . ILE B 1 189 ? 10.898 -1.953 -1.774 1 94.19 189 ILE B CA 1
ATOM 3757 C C . ILE B 1 189 ? 10.406 -1.318 -0.474 1 94.19 189 ILE B C 1
ATOM 3759 O O . ILE B 1 189 ? 9.32 -1.638 0.01 1 94.19 189 ILE B O 1
ATOM 3763 N N . ARG B 1 190 ? 11.117 -0.355 0.035 1 94.38 190 ARG B N 1
ATOM 3764 C CA . ARG B 1 190 ? 10.75 0.34 1.265 1 94.38 190 ARG B CA 1
ATOM 3765 C C . ARG B 1 190 ? 9.836 1.521 0.972 1 94.38 190 ARG B C 1
ATOM 3767 O O . ARG B 1 190 ? 9.211 2.07 1.884 1 94.38 190 ARG B O 1
ATOM 3774 N N . GLN B 1 191 ? 9.828 1.95 -0.323 1 93.44 191 GLN B N 1
ATOM 3775 C CA . GLN B 1 191 ? 9.055 3.115 -0.749 1 93.44 191 GLN B CA 1
ATOM 3776 C C . GLN B 1 191 ? 9.539 4.379 -0.043 1 93.44 191 GLN B C 1
ATOM 3778 O O . GLN B 1 191 ? 8.727 5.184 0.419 1 93.44 191 GLN B O 1
ATOM 3783 N N . VAL B 1 192 ? 10.844 4.453 0.143 1 93.62 192 VAL B N 1
ATOM 3784 C CA . VAL B 1 192 ? 11.43 5.582 0.853 1 93.62 192 VAL B CA 1
ATOM 3785 C C . VAL B 1 192 ? 12.375 6.344 -0.08 1 93.62 192 VAL B C 1
ATOM 3787 O O . VAL B 1 192 ? 13.234 5.742 -0.724 1 93.62 192 VAL B O 1
ATOM 3790 N N . ARG B 1 193 ? 12.148 7.602 -0.17 1 89.88 193 ARG B N 1
ATOM 3791 C CA . ARG B 1 193 ? 13.016 8.508 -0.916 1 89.88 193 ARG B CA 1
ATOM 3792 C C . ARG B 1 193 ? 13.891 9.328 0.028 1 89.88 193 ARG B C 1
ATOM 3794 O O . ARG B 1 193 ? 13.422 9.812 1.058 1 89.88 193 ARG B O 1
ATOM 3801 N N . GLN B 1 194 ? 15.172 9.359 -0.314 1 89.25 194 GLN B N 1
ATOM 3802 C CA . GLN B 1 194 ? 16.047 10.297 0.388 1 89.25 194 GLN B CA 1
ATOM 3803 C C . GLN B 1 194 ? 15.867 11.719 -0.142 1 89.25 194 GLN B C 1
ATOM 3805 O O . GLN B 1 194 ? 16.562 12.133 -1.067 1 89.25 194 GLN B O 1
ATOM 3810 N N . PHE B 1 195 ? 14.961 12.352 0.469 1 83.06 195 PHE B N 1
ATOM 3811 C CA . PHE B 1 195 ? 14.461 13.625 -0.034 1 83.06 195 PHE B CA 1
ATOM 3812 C C . PHE B 1 195 ? 15.367 14.766 0.386 1 83.06 195 PHE B C 1
ATOM 3814 O O . PHE B 1 195 ? 15.602 14.977 1.578 1 83.06 195 PHE B O 1
ATOM 3821 N N . THR B 1 196 ? 15.852 15.461 -0.643 1 80.69 196 THR B N 1
ATOM 3822 C CA . THR B 1 196 ? 16.672 16.641 -0.387 1 80.69 196 THR B CA 1
ATOM 3823 C C . THR B 1 196 ? 15.789 17.875 -0.171 1 80.69 196 THR B C 1
ATOM 3825 O O . THR B 1 196 ? 14.906 18.156 -0.978 1 80.69 196 THR B O 1
ATOM 3828 N N . ILE B 1 197 ? 15.914 18.484 0.963 1 74.75 197 ILE B N 1
ATOM 3829 C CA . ILE B 1 197 ? 15.234 19.734 1.26 1 74.75 197 ILE B CA 1
ATOM 3830 C C . ILE B 1 197 ? 16.25 20.859 1.37 1 74.75 197 ILE B C 1
ATOM 3832 O O . ILE B 1 197 ? 17.25 20.734 2.086 1 74.75 197 ILE B O 1
ATOM 3836 N N . SER B 1 198 ? 16.109 21.781 0.462 1 73.5 198 SER B N 1
ATOM 3837 C CA . SER B 1 198 ? 16.984 22.953 0.514 1 73.5 198 SER B CA 1
ATOM 3838 C C . SER B 1 198 ? 16.188 24.234 0.686 1 73.5 198 SER B C 1
ATOM 3840 O O . SER B 1 198 ? 15.133 24.406 0.069 1 73.5 198 SER B O 1
ATOM 3842 N N . MET B 1 199 ? 16.547 25 1.75 1 71.12 199 MET B N 1
ATOM 3843 C CA . MET B 1 199 ? 15.977 26.328 1.963 1 71.12 199 MET B CA 1
ATOM 3844 C C . MET B 1 199 ? 17.047 27.406 1.889 1 71.12 199 MET B C 1
ATOM 3846 O O . MET B 1 199 ? 18.109 27.281 2.5 1 71.12 199 MET B O 1
ATOM 3850 N N . GLU B 1 200 ? 16.906 28.312 0.917 1 68.31 200 GLU B N 1
ATOM 3851 C CA . GLU B 1 200 ? 17.844 29.422 0.771 1 68.31 200 GLU B CA 1
ATOM 3852 C C . GLU B 1 200 ? 17.172 30.766 1.023 1 68.31 200 GLU B C 1
ATOM 3854 O O . GLU B 1 200 ? 16.172 31.094 0.377 1 68.31 200 GLU B O 1
ATOM 3859 N N . LEU B 1 201 ? 17.609 31.406 2.092 1 67.81 201 LEU B N 1
ATOM 3860 C CA . LEU B 1 201 ? 17.156 32.75 2.354 1 67.81 201 LEU B CA 1
ATOM 3861 C C . LEU B 1 201 ? 18.078 33.781 1.696 1 67.81 201 LEU B C 1
ATOM 3863 O O . LEU B 1 201 ? 19.281 33.812 1.969 1 67.81 201 LEU B O 1
ATOM 3867 N N . ILE B 1 202 ? 17.484 34.531 0.753 1 66.12 202 ILE B N 1
ATOM 3868 C CA . ILE B 1 202 ? 18.234 35.562 0.045 1 66.12 202 ILE B CA 1
ATOM 3869 C C . ILE B 1 202 ? 17.719 36.938 0.449 1 66.12 202 ILE B C 1
ATOM 3871 O O . ILE B 1 202 ? 16.516 37.188 0.475 1 66.12 202 ILE B O 1
ATOM 3875 N N . GLU B 1 203 ? 18.516 37.812 1.094 1 64.5 203 GLU B N 1
ATOM 3876 C CA . GLU B 1 203 ? 18.125 39.156 1.473 1 64.5 203 GLU B CA 1
ATOM 3877 C C . GLU B 1 203 ? 18.703 40.188 0.516 1 64.5 203 GLU B C 1
ATOM 3879 O O . GLU B 1 203 ? 19.812 40.031 -0.004 1 64.5 203 GLU B O 1
ATOM 3884 N N . ASN B 1 204 ? 17.844 41.156 0.192 1 61.84 204 ASN B N 1
ATOM 3885 C CA . ASN B 1 204 ? 18.328 42.312 -0.587 1 61.84 204 ASN B CA 1
ATOM 3886 C C . ASN B 1 204 ? 19.172 43.25 0.258 1 61.84 204 ASN B C 1
ATOM 3888 O O . ASN B 1 204 ? 18.859 43.5 1.419 1 61.84 204 ASN B O 1
ATOM 3892 N N . ASP B 1 205 ? 20.422 43.406 0.085 1 54.31 205 ASP B N 1
ATOM 3893 C CA . ASP B 1 205 ? 21.266 44.344 0.787 1 54.31 205 ASP B CA 1
ATOM 3894 C C . ASP B 1 205 ? 20.734 45.781 0.643 1 54.31 205 ASP B C 1
ATOM 3896 O O . ASP B 1 205 ? 20.547 46.281 -0.474 1 54.31 205 ASP B O 1
ATOM 3900 N N . LYS B 1 206 ? 20.016 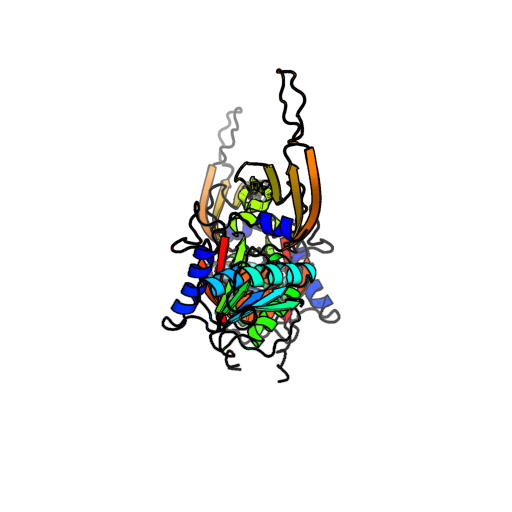46.281 1.596 1 50.41 206 LYS B N 1
ATOM 3901 C CA . LYS B 1 206 ? 19.609 47.688 1.575 1 50.41 206 LYS B CA 1
ATOM 3902 C C . LYS B 1 206 ? 20.812 48.625 1.513 1 50.41 206 LYS B C 1
ATOM 3904 O O . LYS B 1 206 ? 20.672 49.812 1.315 1 50.41 206 LYS B O 1
ATOM 3909 N N . ASP B 1 207 ? 21.891 48.25 2.186 1 46.53 207 ASP B N 1
ATOM 3910 C CA . ASP B 1 207 ? 22.844 49.344 2.455 1 46.53 207 ASP B CA 1
ATOM 3911 C C . ASP B 1 207 ? 23.547 49.781 1.175 1 46.53 207 ASP B C 1
ATOM 3913 O O . ASP B 1 207 ? 24.578 50.438 1.23 1 46.53 207 ASP B O 1
ATOM 3917 N N . GLY B 1 208 ? 23.109 49.438 -0.056 1 43.38 208 GLY B N 1
ATOM 3918 C CA . GLY B 1 208 ? 23.906 50.188 -1.014 1 43.38 208 GLY B CA 1
ATOM 3919 C C . GLY B 1 208 ? 23.656 51.656 -0.987 1 43.38 208 GLY B C 1
ATOM 3920 O O . GLY B 1 208 ? 22.766 52.156 -1.683 1 43.38 208 GLY B O 1
ATOM 3921 N N . ASP B 1 209 ? 23.812 52.281 0.128 1 37.44 209 ASP B N 1
ATOM 3922 C CA . ASP B 1 209 ? 23.844 53.75 0.088 1 37.44 209 ASP B CA 1
ATOM 3923 C C . ASP B 1 209 ? 24.734 54.25 -1.045 1 37.44 209 ASP B C 1
ATOM 3925 O O . ASP B 1 209 ? 25.031 55.438 -1.131 1 37.44 209 ASP B O 1
ATOM 3929 N N . ASP B 1 210 ? 25.766 53.531 -1.516 1 38.66 210 ASP B N 1
ATOM 3930 C CA . ASP B 1 210 ? 26.641 54.406 -2.295 1 38.66 210 ASP B CA 1
ATOM 3931 C C . ASP B 1 210 ? 25.891 55 -3.492 1 38.66 210 ASP B C 1
ATOM 3933 O O . ASP B 1 210 ? 25.094 54.312 -4.129 1 38.66 210 ASP B O 1
ATOM 3937 N N . ASP B 1 211 ? 25.766 56.406 -3.75 1 36.59 211 ASP B N 1
ATOM 3938 C CA . ASP B 1 211 ? 25.359 57.375 -4.75 1 36.59 211 ASP B CA 1
ATOM 3939 C C . ASP B 1 211 ? 25.656 56.906 -6.164 1 36.59 211 ASP B C 1
ATOM 3941 O O . ASP B 1 211 ? 25.406 57.594 -7.141 1 36.59 211 ASP B O 1
ATOM 3945 N N . THR B 1 212 ? 26.844 56.344 -6.477 1 35.41 212 THR B N 1
ATOM 3946 C CA . THR B 1 212 ? 27.094 56.344 -7.91 1 35.41 212 THR B CA 1
ATOM 3947 C C . THR B 1 212 ? 26 55.594 -8.656 1 35.41 212 THR B C 1
ATOM 3949 O O . THR B 1 212 ? 25.531 54.531 -8.18 1 35.41 212 THR B O 1
ATOM 3952 N N . LYS B 1 213 ? 25.266 56.156 -9.641 1 35.94 213 LYS B N 1
ATOM 3953 C CA . LYS B 1 213 ? 24.141 55.875 -10.531 1 35.94 213 LYS B CA 1
ATOM 3954 C C . LYS B 1 213 ? 24.094 54.406 -10.922 1 35.94 213 LYS B C 1
ATOM 3956 O O . LYS B 1 213 ? 23.125 53.969 -11.531 1 35.94 213 LYS B O 1
ATOM 3961 N N . LEU B 1 214 ? 25.172 53.844 -11.5 1 34.03 214 LEU B N 1
ATOM 3962 C CA . LEU B 1 214 ? 25 52.906 -12.586 1 34.03 214 LEU B CA 1
ATOM 3963 C C . LEU B 1 214 ? 24.297 51.625 -12.086 1 34.03 214 LEU B C 1
ATOM 3965 O O . LEU B 1 214 ? 23.328 51.188 -12.688 1 34.03 214 LEU B O 1
ATOM 3969 N N . THR B 1 215 ? 25.141 50.344 -12.078 1 32.62 215 THR B N 1
ATOM 3970 C CA . THR B 1 215 ? 24.656 48.969 -12.156 1 32.62 215 THR B CA 1
ATOM 3971 C C . THR B 1 215 ? 24.094 48.531 -10.812 1 32.62 215 THR B C 1
ATOM 3973 O O . THR B 1 215 ? 24.859 48.25 -9.883 1 32.62 215 THR B O 1
ATOM 3976 N N . LYS B 1 216 ? 23.203 49.125 -10.219 1 38.88 216 LYS B N 1
ATOM 3977 C CA . LYS B 1 216 ? 22.484 48.688 -9.023 1 38.88 216 LYS B CA 1
ATOM 3978 C C . LYS B 1 216 ? 22.25 47.188 -9.031 1 38.88 216 LYS B C 1
ATOM 3980 O O . LYS B 1 216 ? 21.203 46.719 -8.602 1 38.88 216 LYS B O 1
ATOM 3985 N N . SER B 1 217 ? 23.234 46.344 -9.492 1 36.84 217 SER B N 1
ATOM 3986 C CA . SER B 1 217 ? 23.016 44.906 -9.352 1 36.84 217 SER B CA 1
ATOM 3987 C C . SER B 1 217 ? 22.75 44.531 -7.895 1 36.84 217 SER B C 1
ATOM 3989 O O . SER B 1 217 ? 23.594 44.719 -7.027 1 36.84 217 SER B O 1
ATOM 3991 N N . SER B 1 218 ? 21.703 44.906 -7.254 1 39.97 218 SER B N 1
ATOM 3992 C CA . SER B 1 218 ? 21.188 44.375 -5.988 1 39.97 218 SER B CA 1
ATOM 3993 C C . SER B 1 218 ? 21.719 42.969 -5.703 1 39.97 218 SER B C 1
ATOM 3995 O O . SER B 1 218 ? 21.438 42.031 -6.453 1 39.97 218 SER B O 1
ATOM 3997 N N . ARG B 1 219 ? 23 42.812 -5.328 1 42.41 219 ARG B N 1
ATOM 3998 C CA . ARG B 1 219 ? 23.625 41.562 -4.945 1 42.41 219 ARG B CA 1
ATOM 3999 C C . ARG B 1 219 ? 22.766 40.812 -3.932 1 42.41 219 ARG B C 1
ATOM 4001 O O . ARG B 1 219 ? 22.406 41.344 -2.885 1 42.41 219 ARG B O 1
ATOM 4008 N N . LEU B 1 220 ? 21.812 40.094 -4.297 1 49.53 220 LEU B N 1
ATOM 4009 C CA . LEU B 1 220 ? 21.078 39.094 -3.531 1 49.53 220 LEU B CA 1
ATOM 4010 C C . LEU B 1 220 ? 22.047 38.125 -2.818 1 49.53 220 LEU B C 1
ATOM 4012 O O . LEU B 1 220 ? 22.906 37.531 -3.449 1 49.53 220 LEU B O 1
ATOM 4016 N N . GLY B 1 221 ? 22.516 38.5 -1.604 1 49.5 221 GLY B N 1
ATOM 4017 C CA . GLY B 1 221 ? 23.375 37.562 -0.884 1 49.5 221 GLY B CA 1
ATOM 4018 C C . GLY B 1 221 ? 22.594 36.5 -0.144 1 49.5 221 GLY B C 1
ATOM 4019 O O . GLY B 1 221 ? 21.484 36.781 0.351 1 49.5 221 GLY B O 1
ATOM 4020 N N . THR B 1 222 ? 22.859 35.219 -0.45 1 53.03 222 THR B N 1
ATOM 4021 C CA . THR B 1 222 ? 22.359 34.094 0.315 1 53.03 222 THR B CA 1
ATOM 4022 C C . THR B 1 222 ? 22.734 34.219 1.789 1 53.03 222 THR B C 1
ATOM 4024 O O . THR B 1 222 ? 23.906 34.344 2.131 1 53.03 222 THR B O 1
ATOM 4027 N N . ILE B 1 223 ? 21.859 34.625 2.641 1 57.94 223 ILE B N 1
ATOM 4028 C CA . ILE B 1 223 ? 22.141 34.781 4.062 1 57.94 223 ILE B CA 1
ATOM 4029 C C . ILE B 1 223 ? 22.188 33.438 4.742 1 57.94 223 ILE B C 1
ATOM 4031 O O . ILE B 1 223 ? 23.031 33.188 5.605 1 57.94 223 ILE B O 1
ATOM 4035 N N . GLN B 1 224 ? 21.281 32.531 4.434 1 62.25 224 GLN B N 1
ATOM 4036 C CA . GLN B 1 224 ? 21.25 31.219 5.105 1 62.25 224 GLN B CA 1
ATOM 4037 C C . GLN B 1 224 ? 20.828 30.125 4.145 1 62.25 224 GLN B C 1
ATOM 4039 O O . GLN B 1 224 ? 19.938 30.328 3.305 1 62.25 224 GLN B O 1
ATOM 4044 N N . SER B 1 225 ? 21.703 29.141 3.996 1 66.38 225 SER B N 1
ATOM 4045 C CA . SER B 1 225 ? 21.359 27.969 3.197 1 66.38 225 SER B CA 1
ATOM 4046 C C . SER B 1 225 ? 21.344 26.703 4.051 1 66.38 225 SER B C 1
ATOM 4048 O O . SER B 1 225 ? 22.234 26.484 4.875 1 66.38 225 SER B O 1
ATOM 4050 N N . VAL B 1 226 ? 20.188 26.188 4.164 1 67.69 226 VAL B N 1
ATOM 4051 C CA . VAL B 1 226 ? 20.078 24.922 4.859 1 67.69 226 VAL B CA 1
ATOM 4052 C C . VAL B 1 226 ? 19.734 23.812 3.859 1 67.69 226 VAL B C 1
ATOM 4054 O O . VAL B 1 226 ? 18.859 23.984 3.006 1 67.69 226 VAL B O 1
ATOM 4057 N N . ARG B 1 227 ? 20.609 22.859 3.732 1 74.44 227 ARG B N 1
ATOM 4058 C CA . ARG B 1 227 ? 20.344 21.672 2.928 1 74.44 227 ARG B CA 1
ATOM 4059 C C . ARG B 1 227 ? 20.344 20.406 3.789 1 74.44 227 ARG B C 1
ATOM 4061 O O . ARG B 1 227 ? 21.281 20.203 4.57 1 74.44 227 ARG B O 1
ATOM 4068 N N . GLU B 1 228 ? 19.188 19.781 3.754 1 80.81 228 GLU B N 1
ATOM 4069 C CA . GLU B 1 228 ? 19.078 18.531 4.504 1 80.81 228 GLU B CA 1
ATOM 4070 C C . GLU B 1 228 ? 18.453 17.422 3.658 1 80.81 228 GLU B C 1
ATOM 4072 O O . GLU B 1 228 ? 17.688 17.703 2.732 1 80.81 228 GLU B O 1
ATOM 4077 N N . VAL B 1 229 ? 18.984 16.188 3.865 1 84.5 229 VAL B N 1
ATOM 4078 C CA . VAL B 1 229 ? 18.391 15.016 3.246 1 84.5 229 VAL B CA 1
ATOM 4079 C C . VAL B 1 229 ? 17.578 14.234 4.285 1 84.5 229 VAL B C 1
ATOM 4081 O O . VAL B 1 229 ? 18.109 13.852 5.332 1 84.5 229 VAL B O 1
ATOM 4084 N N . VAL B 1 230 ? 16.281 14.133 4.008 1 87.75 230 VAL B N 1
ATOM 4085 C CA . VAL B 1 230 ? 15.383 13.484 4.957 1 87.75 230 VAL B CA 1
ATOM 4086 C C . VAL B 1 230 ? 14.664 12.32 4.281 1 87.75 230 VAL B C 1
ATOM 4088 O O . VAL B 1 230 ? 14.117 12.469 3.186 1 87.75 230 VAL B O 1
ATOM 4091 N N . PRO B 1 231 ? 14.727 11.109 4.91 1 92.81 231 PRO B N 1
ATOM 4092 C CA . PRO B 1 231 ? 13.961 10 4.34 1 92.81 231 PRO B CA 1
ATOM 4093 C C . PRO B 1 231 ? 12.453 10.219 4.43 1 92.81 231 PRO B C 1
ATOM 4095 O O . PRO B 1 231 ? 11.938 10.594 5.484 1 92.81 231 PRO B O 1
ATOM 4098 N N . MET B 1 232 ? 11.773 10.062 3.34 1 92.69 232 MET B N 1
ATOM 4099 C CA . MET B 1 232 ? 10.32 10.211 3.293 1 92.69 232 MET B CA 1
ATOM 4100 C C . MET B 1 232 ? 9.672 9.008 2.631 1 92.69 232 MET B C 1
ATOM 4102 O O . MET B 1 232 ? 10.094 8.578 1.555 1 92.69 232 MET B O 1
ATOM 4106 N N . ARG B 1 233 ? 8.711 8.477 3.289 1 95.62 233 ARG B N 1
ATOM 4107 C CA . ARG B 1 233 ? 7.953 7.344 2.762 1 95.62 233 ARG B CA 1
ATOM 4108 C C . ARG B 1 233 ? 6.844 7.82 1.832 1 95.62 233 ARG B C 1
ATOM 4110 O O . ARG B 1 233 ? 6.152 8.797 2.131 1 95.62 233 ARG B O 1
ATOM 4117 N N . HIS B 1 234 ? 6.699 7.195 0.681 1 92.44 234 HIS B N 1
ATOM 4118 C CA . HIS B 1 234 ? 5.609 7.484 -0.245 1 92.44 234 HIS B CA 1
ATOM 4119 C C . HIS B 1 234 ? 4.477 6.473 -0.094 1 92.44 234 HIS B C 1
ATOM 4121 O O . HIS B 1 234 ? 4.715 5.262 -0.094 1 92.44 234 HIS B O 1
ATOM 4127 N N . PHE B 1 235 ? 3.287 6.996 0.021 1 95.56 235 PHE B N 1
ATOM 4128 C CA . PHE B 1 235 ? 2.123 6.152 0.267 1 95.56 235 PHE B CA 1
ATOM 4129 C C . PHE B 1 235 ? 1.224 6.102 -0.962 1 95.56 235 PHE B C 1
ATOM 4131 O O . PHE B 1 235 ? 1.096 7.09 -1.687 1 95.56 235 PHE B O 1
ATOM 4138 N N . THR B 1 236 ? 0.618 4.953 -1.161 1 95 236 THR B N 1
ATOM 4139 C CA . THR B 1 236 ? -0.475 4.844 -2.121 1 95 236 THR B CA 1
ATOM 4140 C C . THR B 1 236 ? -1.825 4.906 -1.414 1 95 236 THR B C 1
ATOM 4142 O O . THR B 1 236 ? -1.903 4.727 -0.196 1 95 236 THR B O 1
ATOM 4145 N N . SER B 1 237 ? -2.857 5.207 -2.203 1 96.38 237 SER B N 1
ATOM 4146 C CA . SER B 1 237 ? -4.203 5.254 -1.646 1 96.38 237 SER B CA 1
ATOM 4147 C C . SER B 1 237 ? -4.641 3.883 -1.134 1 96.38 237 SER B C 1
ATOM 4149 O O . SER B 1 237 ? -5.27 3.779 -0.079 1 96.38 237 SER B O 1
ATOM 4151 N N . GLN B 1 238 ? -4.289 2.826 -1.843 1 96.88 238 GLN B N 1
ATOM 4152 C CA . GLN B 1 238 ? -4.688 1.473 -1.471 1 96.88 238 GLN B CA 1
ATOM 4153 C C . GLN B 1 238 ? -3.986 1.024 -0.192 1 96.88 238 GLN B C 1
ATOM 4155 O O . GLN B 1 238 ? -4.586 0.352 0.649 1 96.88 238 GLN B O 1
ATOM 4160 N N . GLU B 1 239 ? -2.734 1.415 -0.115 1 96.56 239 GLU B N 1
ATOM 4161 C CA . GLU B 1 239 ? -1.994 1.126 1.109 1 96.56 239 GLU B CA 1
ATOM 4162 C C . GLU B 1 239 ? -2.625 1.821 2.312 1 96.56 239 GLU B C 1
ATOM 4164 O O . GLU B 1 239 ? -2.713 1.24 3.396 1 96.56 239 GLU B O 1
ATOM 4169 N N . MET B 1 240 ? -3.006 3.059 2.137 1 97.88 240 MET B N 1
ATOM 4170 C CA . MET B 1 240 ? -3.645 3.803 3.219 1 97.88 240 MET B CA 1
ATOM 4171 C C . MET B 1 240 ? -4.941 3.125 3.652 1 97.88 240 MET B C 1
ATOM 4173 O O . MET B 1 240 ? -5.27 3.104 4.84 1 97.88 240 MET B O 1
ATOM 4177 N N . ASP B 1 241 ? -5.688 2.617 2.725 1 98.12 241 ASP B N 1
ATOM 4178 C CA . ASP B 1 241 ? -6.922 1.902 3.031 1 98.12 241 ASP B CA 1
ATOM 4179 C C . ASP B 1 241 ? -6.656 0.724 3.965 1 98.12 241 ASP B C 1
ATOM 4181 O O . ASP B 1 241 ? -7.32 0.576 4.992 1 98.12 241 ASP B O 1
ATOM 4185 N N . VAL B 1 242 ? -5.68 -0.094 3.658 1 97.56 242 VAL B N 1
ATOM 4186 C CA . VAL B 1 242 ? -5.434 -1.303 4.438 1 97.56 242 VAL B CA 1
ATOM 4187 C C . VAL B 1 242 ? -4.805 -0.935 5.781 1 97.56 242 VAL B C 1
ATOM 4189 O O . VAL B 1 242 ? -5.129 -1.535 6.809 1 97.56 242 VAL B O 1
ATOM 4192 N N . LEU B 1 243 ? -3.914 0.055 5.793 1 98.19 243 LEU B N 1
ATOM 4193 C CA . LEU B 1 243 ? -3.348 0.547 7.047 1 98.19 243 LEU B CA 1
ATOM 4194 C C . LEU B 1 243 ? -4.445 1.034 7.984 1 98.19 243 LEU B C 1
ATOM 4196 O O . LEU B 1 243 ? -4.406 0.761 9.188 1 98.19 243 LEU B O 1
ATOM 4200 N N . ALA B 1 244 ? -5.379 1.754 7.406 1 98.06 244 ALA B N 1
ATOM 4201 C CA . ALA B 1 244 ? -6.512 2.236 8.188 1 98.06 244 ALA B CA 1
ATOM 4202 C C . ALA B 1 244 ? -7.309 1.074 8.773 1 98.06 244 ALA B C 1
ATOM 4204 O O . ALA B 1 244 ? -7.598 1.052 9.977 1 98.06 244 ALA B O 1
ATOM 4205 N N . ARG B 1 245 ? -7.609 0.056 8 1 96.5 245 ARG B N 1
ATOM 4206 C CA . ARG B 1 245 ? -8.43 -1.075 8.414 1 96.5 245 ARG B CA 1
ATOM 4207 C C . ARG B 1 245 ? -7.777 -1.832 9.57 1 96.5 245 ARG B C 1
ATOM 4209 O O . ARG B 1 245 ? -8.43 -2.113 10.578 1 96.5 245 ARG B O 1
ATOM 4216 N N . ILE B 1 246 ? -6.523 -2.078 9.414 1 94.94 246 ILE B N 1
ATOM 4217 C CA . ILE B 1 246 ? -5.828 -2.873 10.422 1 94.94 246 ILE B CA 1
ATOM 4218 C C . ILE B 1 246 ? -5.746 -2.092 11.727 1 94.94 246 ILE B C 1
ATOM 4220 O O . ILE B 1 246 ? -5.648 -2.682 12.805 1 94.94 246 ILE B O 1
ATOM 4224 N N . SER B 1 247 ? -5.859 -0.757 11.664 1 96.62 247 SER B N 1
ATOM 4225 C CA . SER B 1 247 ? -5.707 0.1 12.836 1 96.62 247 SER B CA 1
ATOM 4226 C C . SER B 1 247 ? -7.062 0.511 13.398 1 96.62 247 SER B C 1
ATOM 4228 O O . SER B 1 247 ? -7.137 1.375 14.273 1 96.62 247 SER B O 1
ATOM 4230 N N . GLY B 1 248 ? -8.133 -0.023 12.883 1 96.75 248 GLY B N 1
ATOM 4231 C CA . GLY B 1 248 ? -9.453 0.254 13.422 1 96.75 248 GLY B CA 1
ATOM 4232 C C . GLY B 1 248 ? -10.094 1.487 12.82 1 96.75 248 GLY B C 1
ATOM 4233 O O . GLY B 1 248 ? -10.906 2.15 13.469 1 96.75 248 GLY B O 1
ATOM 4234 N N . PHE B 1 249 ? -9.688 1.86 11.656 1 98.12 249 PHE B N 1
ATOM 4235 C CA . PHE B 1 249 ? -10.273 2.982 10.938 1 98.12 249 PHE B CA 1
ATOM 4236 C C . PHE B 1 249 ? -10.867 2.525 9.609 1 98.12 249 PHE B C 1
ATOM 4238 O O . PHE B 1 249 ? -10.633 1.394 9.18 1 98.12 249 PHE B O 1
ATOM 4245 N N . GLU B 1 250 ? -11.656 3.326 9.023 1 97.5 250 GLU B N 1
ATOM 4246 C CA . GLU B 1 250 ? -12.164 3.184 7.66 1 97.5 250 GLU B CA 1
ATOM 4247 C C . GLU B 1 250 ? -11.977 4.469 6.863 1 97.5 250 GLU B C 1
ATOM 4249 O O . GLU B 1 250 ? -12.281 5.559 7.355 1 97.5 250 GLU B O 1
ATOM 4254 N N . VAL B 1 251 ? -11.438 4.34 5.688 1 97.94 251 VAL B N 1
ATOM 4255 C CA . VAL B 1 251 ? -11.398 5.5 4.801 1 97.94 251 VAL B CA 1
ATOM 4256 C C . VAL B 1 251 ? -12.797 5.789 4.27 1 97.94 251 VAL B C 1
ATOM 4258 O O . VAL B 1 251 ? -13.359 4.988 3.516 1 97.94 251 VAL B O 1
ATOM 4261 N N . VAL B 1 252 ? -13.289 6.934 4.602 1 97.69 252 VAL B N 1
ATOM 4262 C CA . VAL B 1 252 ? -14.68 7.227 4.258 1 97.69 252 VAL B CA 1
ATOM 4263 C C . VAL B 1 252 ? -14.734 8.055 2.979 1 97.69 252 VAL B C 1
ATOM 4265 O O . VAL B 1 252 ? -15.711 7.996 2.229 1 97.69 252 VAL B O 1
ATOM 4268 N N . SER B 1 253 ? -13.734 8.852 2.729 1 97.56 253 SER B N 1
ATOM 4269 C CA . SER B 1 253 ? -13.672 9.641 1.505 1 97.56 253 SER B CA 1
ATOM 4270 C C . SER B 1 253 ? -12.242 10.039 1.172 1 97.56 253 SER B C 1
ATOM 4272 O O . SER B 1 253 ? -11.375 10.047 2.051 1 97.56 253 SER B O 1
ATOM 4274 N N . LEU B 1 254 ? -12.023 10.25 -0.059 1 98.31 254 LEU B N 1
ATOM 4275 C CA . LEU B 1 254 ? -10.758 10.742 -0.6 1 98.31 254 LEU B CA 1
ATOM 4276 C C . LEU B 1 254 ? -10.961 12.07 -1.329 1 98.31 254 LEU B C 1
ATOM 4278 O O . LEU B 1 254 ? -11.953 12.242 -2.037 1 98.31 254 LEU B O 1
ATOM 4282 N N . HIS B 1 255 ? -10.008 12.977 -1.106 1 98.06 255 HIS B N 1
ATOM 4283 C CA . HIS B 1 255 ? -10.055 14.273 -1.768 1 98.06 255 HIS B CA 1
ATOM 4284 C C . HIS B 1 255 ? -8.703 14.641 -2.373 1 98.06 255 HIS B C 1
ATOM 4286 O O . HIS B 1 255 ? -7.68 14.062 -1.999 1 98.06 255 HIS B O 1
ATOM 4292 N N . GLY B 1 256 ? -8.75 15.641 -3.342 1 97 256 GLY B N 1
ATOM 4293 C CA . GLY B 1 256 ? -7.535 15.977 -4.066 1 97 256 GLY B CA 1
ATOM 4294 C C . GLY B 1 256 ? -6.781 17.141 -3.457 1 97 256 GLY B C 1
ATOM 4295 O O . GLY B 1 256 ? -5.699 17.5 -3.924 1 97 256 GLY B O 1
ATOM 4296 N N . ALA B 1 257 ? -7.359 17.812 -2.51 1 95.19 257 ALA B N 1
ATOM 4297 C CA . ALA B 1 257 ? -6.801 18.953 -1.79 1 95.19 257 ALA B CA 1
ATOM 4298 C C . ALA B 1 257 ? -7.574 19.219 -0.5 1 95.19 257 ALA B C 1
ATOM 4300 O O . ALA B 1 257 ? -8.656 18.672 -0.296 1 95.19 257 ALA B O 1
ATOM 4301 N N . LEU B 1 258 ? -6.961 19.953 0.382 1 96.5 258 LEU B N 1
ATOM 4302 C CA . LEU B 1 258 ? -7.699 20.453 1.537 1 96.5 258 LEU B CA 1
ATOM 4303 C C . LEU B 1 258 ? -8.625 21.594 1.134 1 96.5 258 LEU B C 1
ATOM 4305 O O . LEU B 1 258 ? -8.516 22.719 1.654 1 96.5 258 LEU B O 1
ATOM 4309 N N . ALA B 1 259 ? -9.422 21.312 0.211 1 94.62 259 ALA B N 1
ATOM 4310 C CA . ALA B 1 259 ? -10.359 22.266 -0.36 1 94.62 259 ALA B CA 1
ATOM 4311 C C . ALA B 1 259 ? -11.648 21.578 -0.813 1 94.62 259 ALA B C 1
ATOM 4313 O O . ALA B 1 259 ? -11.617 20.406 -1.212 1 94.62 259 ALA B O 1
ATOM 4314 N N . ARG B 1 260 ? -12.695 22.312 -0.809 1 92.62 260 ARG B N 1
ATOM 4315 C CA . ARG B 1 260 ? -13.992 21.781 -1.201 1 92.62 260 ARG B CA 1
ATOM 4316 C C . ARG B 1 260 ? -14.031 21.484 -2.697 1 92.62 260 ARG B C 1
ATOM 4318 O O . ARG B 1 260 ? -13.508 22.266 -3.502 1 92.62 260 ARG B O 1
ATOM 4325 N N . GLY B 1 261 ? -14.625 20.375 -3.008 1 92 261 GLY B N 1
ATOM 4326 C CA . GLY B 1 261 ? -15 20.094 -4.383 1 92 261 GLY B CA 1
ATOM 4327 C C . GLY B 1 261 ? -13.836 19.609 -5.234 1 92 261 GLY B C 1
ATOM 4328 O O . GLY B 1 261 ? -13.961 19.5 -6.453 1 92 261 GLY B O 1
ATOM 4329 N N . VAL B 1 262 ? -12.695 19.344 -4.688 1 95.12 262 VAL B N 1
ATOM 4330 C CA . VAL B 1 262 ? -11.57 18.859 -5.484 1 95.12 262 VAL B CA 1
ATOM 4331 C C . VAL B 1 262 ? -11.562 17.328 -5.477 1 95.12 262 VAL B C 1
ATOM 4333 O O . VAL B 1 262 ? -11.18 16.719 -4.48 1 95.12 262 VAL B O 1
ATOM 4336 N N . ASP B 1 263 ? -11.906 16.844 -6.617 1 95.56 263 ASP B N 1
ATOM 4337 C CA . ASP B 1 263 ? -11.945 15.391 -6.766 1 95.56 263 ASP B CA 1
ATOM 4338 C C . ASP B 1 263 ? -10.531 14.812 -6.797 1 95.56 263 ASP B C 1
ATOM 4340 O O . ASP B 1 263 ? -9.633 15.375 -7.43 1 95.56 263 ASP B O 1
ATOM 4344 N N . VAL B 1 264 ? -10.32 13.719 -6.188 1 95.25 264 VAL B N 1
ATOM 4345 C CA . VAL B 1 264 ? -9.008 13.102 -6.066 1 95.25 264 VAL B CA 1
ATOM 4346 C C . VAL B 1 264 ? -8.508 12.68 -7.445 1 95.25 264 VAL B C 1
ATOM 4348 O O . VAL B 1 264 ? -7.301 12.555 -7.664 1 95.25 264 VAL B O 1
ATOM 4351 N N . ASN B 1 265 ? -9.398 12.453 -8.391 1 92.69 265 ASN B N 1
ATOM 4352 C CA . ASN B 1 265 ? -9.039 12 -9.727 1 92.69 265 ASN B CA 1
ATOM 4353 C C . ASN B 1 265 ? -8.859 13.172 -10.688 1 92.69 265 ASN B C 1
ATOM 4355 O O . ASN B 1 265 ? -8.609 12.969 -11.875 1 92.69 265 ASN B O 1
ATOM 4359 N N . ASP B 1 266 ? -9.062 14.336 -10.156 1 91.88 266 ASP B N 1
ATOM 4360 C CA . ASP B 1 266 ? -8.891 15.5 -11.023 1 91.88 266 ASP B CA 1
ATOM 4361 C C . ASP B 1 266 ? -7.418 15.703 -11.383 1 91.88 266 ASP B C 1
ATOM 4363 O O . ASP B 1 266 ? -6.59 15.961 -10.516 1 91.88 266 ASP B O 1
ATOM 4367 N N . ASP B 1 267 ? -7.086 15.68 -12.602 1 85.06 267 ASP B N 1
ATOM 4368 C CA . ASP B 1 267 ? -5.703 15.711 -13.062 1 85.06 267 ASP B CA 1
ATOM 4369 C C . ASP B 1 267 ? -5.09 17.094 -12.844 1 85.06 267 ASP B C 1
ATOM 4371 O O . ASP B 1 267 ? -3.879 17.219 -12.648 1 85.06 267 ASP B O 1
ATOM 4375 N N . ASP B 1 268 ? -5.906 18.078 -12.82 1 87.06 268 ASP B N 1
ATOM 4376 C CA . ASP B 1 268 ? -5.402 19.453 -12.812 1 87.06 268 ASP B CA 1
ATOM 4377 C C . ASP B 1 268 ? -5.398 20.031 -11.406 1 87.06 268 ASP B C 1
ATOM 4379 O O . ASP B 1 268 ? -4.531 20.844 -11.062 1 87.06 268 ASP B O 1
ATOM 4383 N N . GLU B 1 269 ? -6.32 19.516 -10.633 1 90.44 269 GLU B N 1
ATOM 4384 C CA . GLU B 1 269 ? -6.523 20.219 -9.367 1 90.44 269 GLU B CA 1
ATOM 4385 C C . GLU B 1 269 ? -6.082 19.344 -8.188 1 90.44 269 GLU B C 1
ATOM 4387 O O . GLU B 1 269 ? -5.852 19.859 -7.094 1 90.44 269 GLU B O 1
ATOM 4392 N N . ALA B 1 270 ? -6.086 18.078 -8.414 1 92.31 270 ALA B N 1
ATOM 4393 C CA . ALA B 1 270 ? -5.75 17.188 -7.305 1 92.31 270 ALA B CA 1
ATOM 4394 C C . ALA B 1 270 ? -4.238 17.062 -7.137 1 92.31 270 ALA B C 1
ATOM 4396 O O . ALA B 1 270 ? -3.596 16.266 -7.816 1 92.31 270 ALA B O 1
ATOM 4397 N N . PHE B 1 271 ? -3.701 17.812 -6.184 1 87.94 271 PHE B N 1
ATOM 4398 C CA . PHE B 1 271 ? -2.26 17.781 -5.969 1 87.94 271 PHE B CA 1
ATOM 4399 C C . PHE B 1 271 ? -1.918 17.016 -4.699 1 87.94 271 PHE B C 1
ATOM 4401 O O . PHE B 1 271 ? -0.745 16.766 -4.418 1 87.94 271 PHE B O 1
ATOM 4408 N N . ARG B 1 272 ? -2.912 16.719 -3.992 1 93.62 272 ARG B N 1
ATOM 4409 C CA . ARG B 1 272 ? -2.752 15.992 -2.738 1 93.62 272 ARG B CA 1
ATOM 4410 C C . ARG B 1 272 ? -3.693 14.789 -2.678 1 93.62 272 ARG B C 1
ATOM 4412 O O . ARG B 1 272 ? -4.637 14.695 -3.465 1 93.62 272 ARG B O 1
ATOM 4419 N N . LEU B 1 273 ? -3.324 13.891 -1.973 1 96.69 273 LEU B N 1
ATOM 4420 C CA . LEU B 1 273 ? -4.238 12.852 -1.506 1 96.69 273 LEU B CA 1
ATOM 4421 C C . LEU B 1 273 ? -4.668 13.117 -0.067 1 96.69 273 LEU B C 1
ATOM 4423 O O . LEU B 1 273 ? -3.854 13.031 0.854 1 96.69 273 LEU B O 1
ATOM 4427 N N . VAL B 1 274 ? -5.91 13.5 0.121 1 98.5 274 VAL B N 1
ATOM 4428 C CA . VAL B 1 274 ? -6.461 13.719 1.456 1 98.5 274 VAL B CA 1
ATOM 4429 C C . VAL B 1 274 ? -7.41 12.57 1.812 1 98.5 274 VAL B C 1
ATOM 4431 O O . VAL B 1 274 ? -8.438 12.383 1.156 1 98.5 274 VAL B O 1
ATOM 4434 N N . CYS B 1 275 ? -7.062 11.844 2.811 1 98.75 275 CYS B N 1
ATOM 4435 C CA . CYS B 1 275 ? -7.871 10.719 3.279 1 98.75 275 CYS B CA 1
ATOM 4436 C C . CYS B 1 275 ? -8.656 11.102 4.531 1 98.75 275 CYS B C 1
ATOM 4438 O O . CYS B 1 275 ? -8.07 11.531 5.527 1 98.75 275 CYS B O 1
ATOM 4440 N N . VAL B 1 276 ? -9.945 10.977 4.488 1 98.81 276 VAL B N 1
ATOM 4441 C CA . VAL B 1 276 ? -10.781 11.125 5.676 1 98.81 276 VAL B CA 1
ATOM 4442 C C . VAL B 1 276 ? -11.109 9.75 6.25 1 98.81 276 VAL B C 1
ATOM 4444 O O . VAL B 1 276 ? -11.781 8.945 5.602 1 98.81 276 VAL B O 1
ATOM 4447 N N . LEU B 1 277 ? -10.547 9.492 7.414 1 98.75 277 LEU B N 1
ATOM 4448 C CA . LEU B 1 277 ? -10.781 8.219 8.094 1 98.75 277 LEU B CA 1
ATOM 4449 C C . LEU B 1 277 ? -11.75 8.398 9.258 1 98.75 277 LEU B C 1
ATOM 4451 O O . LEU B 1 277 ? -11.805 9.461 9.875 1 98.75 277 LEU B O 1
ATOM 4455 N N . GLN B 1 278 ? -12.5 7.406 9.531 1 98.5 278 GLN B N 1
ATOM 4456 C CA . GLN B 1 278 ? -13.375 7.371 10.703 1 98.5 278 GLN B CA 1
ATOM 4457 C C . GLN B 1 278 ? -13.062 6.164 11.586 1 98.5 278 GLN B C 1
ATOM 4459 O O . GLN B 1 278 ? -12.852 5.059 11.086 1 98.5 278 GLN B O 1
ATOM 4464 N N . LYS B 1 279 ? -12.945 6.453 12.852 1 98 279 LYS B N 1
ATOM 4465 C CA . LYS B 1 279 ? -12.734 5.375 13.812 1 98 279 LYS B CA 1
ATOM 4466 C C . LYS B 1 279 ? -13.938 4.438 13.852 1 98 279 LYS B C 1
ATOM 4468 O O . LYS B 1 279 ? -15.086 4.883 13.953 1 98 279 LYS B O 1
ATOM 4473 N N . LYS B 1 280 ? -13.641 3.168 13.578 1 87.25 280 LYS B N 1
ATOM 4474 C CA . LYS B 1 280 ? -14.695 2.156 13.609 1 87.25 280 LYS B CA 1
ATOM 4475 C C . LYS B 1 280 ? -14.703 1.413 14.938 1 87.25 280 LYS B C 1
ATOM 4477 O O . LYS B 1 280 ? -13.695 1.374 15.641 1 87.25 280 LYS B O 1
ATOM 4482 N N . GLY B 1 281 ? -15.906 1.357 15.602 1 63.41 281 GLY B N 1
ATOM 4483 C CA . GLY B 1 281 ? -15.961 0.52 16.797 1 63.41 281 GLY B CA 1
ATOM 4484 C C . GLY B 1 281 ? -15.211 -0.79 16.641 1 63.41 281 GLY B C 1
ATOM 4485 O O . GLY B 1 281 ? -14.859 -1.182 15.523 1 63.41 281 GLY B O 1
ATOM 4486 N N . LYS B 1 282 ? -14.719 -1.316 17.625 1 49.62 282 LYS B N 1
ATOM 4487 C CA . LYS B 1 282 ? -14.016 -2.598 17.578 1 49.62 282 LYS B CA 1
ATOM 4488 C C . LYS B 1 282 ? -14.688 -3.559 16.609 1 49.62 282 LYS B C 1
ATOM 4490 O O . LYS B 1 282 ? -15.914 -3.686 16.594 1 49.62 282 LYS B O 1
ATOM 4495 N N . VAL B 1 283 ? -14.438 -3.699 15.32 1 37.97 283 VAL B N 1
ATOM 4496 C CA . VAL B 1 283 ? -14.938 -4.891 14.641 1 37.97 283 VAL B CA 1
ATOM 4497 C C . VAL B 1 283 ? -15.055 -6.043 15.633 1 37.97 283 VAL B C 1
ATOM 4499 O O . VAL B 1 283 ? -14.141 -6.285 16.422 1 37.97 283 VAL B O 1
ATOM 4502 N N . VAL B 1 284 ? -16.359 -6.527 15.945 1 29.72 284 VAL B N 1
ATOM 4503 C CA . VAL B 1 284 ? -16.656 -7.766 16.656 1 29.72 284 VAL B CA 1
ATOM 4504 C C . VAL B 1 284 ? -15.812 -8.906 16.094 1 29.72 284 VAL B C 1
ATOM 4506 O O . VAL B 1 284 ? -15.75 -9.094 14.875 1 29.72 284 VAL B O 1
ATOM 4509 N N . LYS B 1 285 ? -14.992 -9.258 16.719 1 27.81 285 LYS B N 1
ATOM 4510 C CA . LYS B 1 285 ? -14.383 -10.562 16.5 1 27.81 285 LYS B CA 1
ATOM 4511 C C . LYS B 1 285 ? -15.438 -11.625 16.188 1 27.81 285 LYS B C 1
ATOM 4513 O O . LYS B 1 285 ? -16.281 -11.93 17.031 1 27.81 285 LYS B O 1
ATOM 4518 N N . SER B 1 286 ? -16.312 -11.625 15.039 1 21.45 286 SER B N 1
ATOM 4519 C CA . SER B 1 286 ? -17.016 -12.898 14.961 1 21.45 286 SER B CA 1
ATOM 4520 C C . SER B 1 286 ? -16.078 -14.062 15.273 1 21.45 286 SER B C 1
ATOM 4522 O O . SER B 1 286 ? -16.531 -15.133 15.695 1 21.45 286 SER B O 1
ATOM 4524 N N . VAL B 1 287 ? -14.867 -14.258 15.039 1 18.3 287 VAL B N 1
ATOM 4525 C CA . VAL B 1 287 ? -14.695 -15.672 15.375 1 18.3 287 VAL B CA 1
ATOM 4526 C C . VAL B 1 287 ? -14.852 -15.867 16.875 1 18.3 287 VAL B C 1
ATOM 4528 O O . VAL B 1 287 ? -14.352 -15.062 17.672 1 18.3 287 VAL B O 1
#

InterPro domains:
  IPR041698 Methyltransferase domain 25 [PF13649] (37-137)